Protein AF-0000000067861390 (afdb_homodimer)

pLDDT: mean 95.79, std 6.5, range [42.68, 98.94]

Secondary structure (DSSP, 8-state):
----TT-EEE-TTS-EEESB-EE-TT---HHHHHHHHHHHHHHT--EEE--GGGT-HHHHHHHHHHH---GGG-EEEEEE-GGG-SHHHHHHHHHHHHHHHT-SSEEEEEESS--STTHHHHHHHHHHHHHTTSEEEEEEES--HHHHHHHHTT-SS--SEEEEE-BTTB--HHHHHHHHHHT-EEEEESTTGGGTTTT-HHHHHHHHHHTS-HHHHHHHHHHHTT-EE----S-HHHHHHHH--SS----HHHHHHHHTT-----SS--HHHHHHH---/----TT-EEE-TTS-EEESB-EE-TT---HHHHHHHHHHHHHHT--EEE--GGGT-HHHHHHHHHHH---GGG-EEEEEE-GGG-SHHHHHHHHHHHHHHHT-SSEEEEEESS--STTHHHHHHHHHHHHHTTSEEEEEEES--HHHHHHHHTT-SS--SEEEEE-BTTB--HHHHHHHHHHT-EEEEESTTGGGTTTT-HHHHHHHHHHTS-HHHHHHHHHHHTT-EE----S-HHHHHHHH--SS----HHHHHHHHTT-----SS--HHHHHHH---

Foldseek 3Di:
DQDDQQAWDQFPVGDTHGLEAAECAQVPPLVLSLLQVLLLVVLPHAEYEEEVVSVCLLSQLVSVVPVPDDPVRHAYEYEYALVQAFQVSLLVSVVVSCVSNVHQAHAEYEHEAAAAPRRQRRLVNQVVCCVVRNYVFYAYEQDAPVSQVVCVVDPPDHHREYEYADELQAHVVVRCVVCVVVNHAAEHDPHCLVVVCQPPPLLVVVCVVFVAGSLLLSLLLQVVVRHGYHDYDSDSVVSSRNSPNSVDHDDPVSSVSSNVSHNNDHSDDRRVVCHHVSPD/DQDDQQAWDQFPVGDTHGLEAAECAQVPPLVLSLLQVLLLVVLPHAEYEEEPVSVCLLSQLVSVVPVPDDPVRHAYEYEYALVQAFQVSLLVSVVVSCVSNVHQAHAEYEHEAAAAPRRQRRLVNQVVCCVVRNYVFYAYEQDAPVSQVVCVVDPPDHHREYEYADELQAHVVVRCVVCVVVNHAAEHDPHCLVVVCQPPPLLVVVCVVFVAGSLLLSLLLQVVVRHGYHDYDSDSVVSSRNSPNSVDHDDPVSSVSSNVSHNNDHSDDRRVVCHHVSPD

Organism: Listeria monocytogenes serovar 1/2a (strain ATCC BAA-679 / EGD-e) (NCBI:txid169963)

Solvent-accessible surface area (backbone atoms only — not comparable to full-atom values): 29643 Å² total; per-residue (Å²): 132,91,65,54,84,83,40,59,43,73,35,71,86,66,51,74,39,64,38,52,32,38,28,46,77,81,45,62,50,66,70,53,34,51,54,26,51,53,44,38,48,72,75,59,50,37,24,40,39,56,28,62,80,47,70,34,44,44,62,52,17,53,44,50,75,68,66,75,63,56,77,92,63,50,41,45,34,38,26,45,42,66,92,28,55,18,38,69,42,31,51,54,46,47,52,53,50,34,60,36,34,69,43,85,55,43,44,32,44,25,41,50,52,51,36,66,93,35,44,65,42,27,49,53,34,53,49,49,39,41,74,72,57,43,22,76,38,48,29,35,15,42,64,49,68,47,52,50,43,29,45,62,66,71,50,92,68,77,52,30,32,39,40,29,79,24,19,53,38,26,61,54,61,68,58,47,53,53,29,56,75,69,47,23,46,44,28,25,39,56,46,52,49,83,58,68,56,54,75,37,63,70,41,46,52,51,9,61,74,69,76,50,50,32,63,36,52,49,56,39,51,35,50,75,67,68,28,30,41,34,60,64,59,71,44,60,71,55,47,51,47,66,65,67,46,57,87,65,79,78,48,74,69,54,49,50,55,49,56,67,50,36,42,40,54,72,93,65,82,53,46,58,36,43,21,73,56,50,78,124,131,90,62,55,85,83,39,57,43,73,35,70,87,67,51,75,40,64,37,49,31,39,29,47,77,80,44,64,51,66,69,54,36,50,54,24,50,53,45,38,47,72,75,59,51,37,25,41,38,54,28,62,79,48,69,33,44,43,62,51,18,52,44,51,74,67,66,74,63,55,77,91,64,50,42,45,35,38,26,45,42,66,92,30,54,20,38,68,41,32,52,53,47,48,52,52,50,33,60,35,34,69,44,86,55,42,44,30,44,25,41,49,53,52,35,64,94,35,44,66,42,27,50,53,33,52,48,48,40,41,75,70,56,44,24,75,37,49,28,35,16,42,63,49,68,48,53,50,45,28,44,62,67,72,52,93,68,76,53,30,34,38,39,28,78,25,18,53,36,24,60,53,61,70,60,46,52,53,29,55,74,70,46,23,45,44,29,24,39,55,45,52,49,83,58,68,55,55,75,38,64,71,40,46,52,52,10,62,73,70,74,48,48,32,64,36,50,48,56,40,51,36,50,75,66,68,29,30,40,34,60,65,60,72,46,60,69,55,46,52,48,66,67,68,44,58,88,66,79,79,48,74,68,54,50,51,55,50,57,68,51,36,43,40,54,71,93,64,83,53,47,58,37,41,21,73,55,53,76,130

Structure (mmCIF, N/CA/C/O backbone):
data_AF-0000000067861390-model_v1
#
loop_
_entity.id
_entity.type
_entity.pdbx_description
1 polymer 'Lmo2700 protein'
#
loop_
_atom_site.group_PDB
_atom_site.id
_atom_site.type_symbol
_atom_site.label_atom_id
_atom_site.label_alt_id
_atom_site.label_comp_id
_atom_site.label_asym_id
_atom_site.label_entity_id
_atom_site.label_seq_id
_atom_site.pdbx_PDB_ins_code
_atom_site.Cartn_x
_atom_site.Cartn_y
_atom_site.Cartn_z
_atom_site.occupancy
_atom_site.B_iso_or_equiv
_atom_site.auth_seq_id
_atom_site.auth_comp_id
_atom_site.auth_asym_id
_atom_site.auth_atom_id
_atom_site.pdbx_PDB_model_num
ATOM 1 N N . MET A 1 1 ? 6.468 26.549 -11.034 1 55.18 1 MET A N 1
ATOM 2 C CA . MET A 1 1 ? 5.621 27.508 -10.33 1 55.18 1 MET A CA 1
ATOM 3 C C . MET A 1 1 ? 6.354 28.108 -9.135 1 55.18 1 MET A C 1
ATOM 5 O O . MET A 1 1 ? 7.084 27.406 -8.433 1 55.18 1 MET A O 1
ATOM 9 N N . THR A 1 2 ? 6.441 29.393 -9.105 1 83.2 2 THR A N 1
ATOM 10 C CA . THR A 1 2 ? 7.096 30.088 -8.002 1 83.2 2 THR A CA 1
ATOM 11 C C . THR A 1 2 ? 6.299 29.925 -6.711 1 83.2 2 THR A C 1
ATOM 13 O O . THR A 1 2 ? 5.1 30.212 -6.675 1 83.2 2 THR A O 1
ATOM 16 N N . LEU A 1 3 ? 6.86 29.279 -5.694 1 92.56 3 LEU A N 1
ATOM 17 C CA . LEU A 1 3 ? 6.216 29.014 -4.413 1 92.56 3 LEU A CA 1
ATOM 18 C C . LEU A 1 3 ? 6.474 30.15 -3.429 1 92.56 3 LEU A C 1
ATOM 20 O O . LEU A 1 3 ? 7.524 30.794 -3.48 1 92.56 3 LEU A O 1
ATOM 24 N N . SER A 1 4 ? 5.446 30.448 -2.626 1 95.74 4 SER A N 1
ATOM 25 C CA . SER A 1 4 ? 5.552 31.432 -1.554 1 95.74 4 SER A CA 1
ATOM 26 C C . SER A 1 4 ? 5.061 30.861 -0.228 1 95.74 4 SER A C 1
ATOM 28 O O . SER A 1 4 ? 4.278 29.909 -0.208 1 95.74 4 SER A O 1
ATOM 30 N N . PHE A 1 5 ? 5.511 31.502 0.788 1 95.94 5 PHE A N 1
ATOM 31 C CA . PHE A 1 5 ? 5.177 31.032 2.127 1 95.94 5 PHE A CA 1
ATOM 32 C C . PHE A 1 5 ? 3.677 31.135 2.378 1 95.94 5 PHE A C 1
ATOM 34 O O . PHE A 1 5 ? 3.114 30.344 3.137 1 95.94 5 PHE A O 1
ATOM 41 N N . SER A 1 6 ? 2.983 32.017 1.718 1 95.04 6 SER A N 1
ATOM 42 C CA . SER A 1 6 ? 1.567 32.279 1.949 1 95.04 6 SER A CA 1
ATOM 43 C C . SER A 1 6 ? 0.691 31.456 1.011 1 95.04 6 SER A C 1
ATOM 45 O O . SER A 1 6 ? -0.536 31.56 1.047 1 95.04 6 SER A O 1
ATOM 47 N N . ASP A 1 7 ? 1.331 30.624 0.159 1 97.4 7 ASP A N 1
ATOM 48 C CA . ASP A 1 7 ? 0.556 29.8 -0.763 1 97.4 7 ASP A CA 1
ATOM 49 C C . ASP A 1 7 ? -0.353 28.834 -0.007 1 97.4 7 ASP A C 1
ATOM 51 O O . ASP A 1 7 ? -0.032 28.416 1.108 1 97.4 7 ASP A O 1
ATOM 55 N N . THR A 1 8 ? -1.474 28.52 -0.614 1 98.21 8 THR A N 1
ATOM 56 C CA . THR A 1 8 ? -2.452 27.616 -0.02 1 98.21 8 THR A CA 1
ATOM 57 C C . THR A 1 8 ? -2.828 26.507 -0.999 1 98.21 8 THR A C 1
ATOM 59 O O . THR A 1 8 ? -2.574 26.619 -2.2 1 98.21 8 THR A O 1
ATOM 62 N N . TYR A 1 9 ? -3.226 25.39 -0.476 1 98.05 9 TYR A N 1
ATOM 63 C CA . TYR A 1 9 ? -3.986 24.407 -1.24 1 98.05 9 TYR A CA 1
ATOM 64 C C . TYR A 1 9 ? -5.479 24.71 -1.185 1 98.05 9 TYR A C 1
ATOM 66 O O . TYR A 1 9 ? -6.008 25.066 -0.13 1 98.05 9 TYR A O 1
ATOM 74 N N . ARG A 1 10 ? -6.073 24.622 -2.315 1 98.04 10 ARG A N 1
ATOM 75 C CA . ARG A 1 10 ? -7.531 24.557 -2.305 1 98.04 10 ARG A CA 1
ATOM 76 C C . ARG A 1 10 ? -8.014 23.127 -2.089 1 98.04 10 ARG A C 1
ATOM 78 O O . ARG A 1 10 ? -7.863 22.276 -2.968 1 98.04 10 ARG A O 1
ATOM 85 N N . LEU A 1 11 ? -8.626 22.873 -0.974 1 98.49 11 LEU A N 1
ATOM 86 C CA . LEU A 1 11 ? -9.091 21.532 -0.639 1 98.49 11 LEU A CA 1
ATOM 87 C C . LEU A 1 11 ? -10.324 21.164 -1.458 1 98.49 11 LEU A C 1
ATOM 89 O O . LEU A 1 11 ? -10.928 22.026 -2.101 1 98.49 11 LEU A O 1
ATOM 93 N N . ASN A 1 12 ? -10.633 19.89 -1.481 1 97.76 12 ASN A N 1
ATOM 94 C CA . ASN A 1 12 ? -11.7 19.429 -2.362 1 97.76 12 ASN A CA 1
ATOM 95 C C . ASN A 1 12 ? -13.069 19.904 -1.882 1 97.76 12 ASN A C 1
ATOM 97 O O . ASN A 1 12 ? -14.058 19.797 -2.609 1 97.76 12 ASN A O 1
ATOM 101 N N . ASN A 1 13 ? -13.173 20.517 -0.7 1 97.85 13 ASN A N 1
ATOM 102 C CA . ASN A 1 13 ? -14.418 21.128 -0.249 1 97.85 13 ASN A CA 1
ATOM 103 C C . ASN A 1 13 ? -14.397 22.643 -0.429 1 97.85 13 ASN A C 1
ATOM 105 O O . ASN A 1 13 ? -15.276 23.345 0.075 1 97.85 13 ASN A O 1
ATOM 109 N N . GLY A 1 14 ? -13.238 23.144 -0.987 1 97.87 14 GLY A N 1
ATOM 110 C CA . GLY A 1 14 ? -13.186 24.543 -1.381 1 97.87 14 GLY A CA 1
ATOM 111 C C . GLY A 1 14 ? -12.431 25.413 -0.395 1 97.87 14 GLY A C 1
ATOM 112 O O . GLY A 1 14 ? -12.088 26.556 -0.704 1 97.87 14 GLY A O 1
ATOM 113 N N . ILE A 1 15 ? -12.111 24.911 0.743 1 97.49 15 ILE A N 1
ATOM 114 C CA . ILE A 1 15 ? -11.412 25.702 1.75 1 97.49 15 ILE A CA 1
ATOM 115 C C . ILE A 1 15 ? -9.928 25.786 1.402 1 97.49 15 ILE A C 1
ATOM 117 O O . ILE A 1 15 ? -9.381 24.88 0.768 1 97.49 15 ILE A O 1
ATOM 121 N N . GLU A 1 16 ? -9.313 26.864 1.808 1 98.33 16 GLU A N 1
ATOM 122 C CA . GLU A 1 16 ? -7.884 27.072 1.596 1 98.33 16 GLU A CA 1
ATOM 123 C C . GLU A 1 16 ? -7.077 26.65 2.82 1 98.33 16 GLU A C 1
ATOM 125 O O . GLU A 1 16 ? -7.4 27.037 3.946 1 98.33 16 GLU A O 1
ATOM 130 N N . MET A 1 17 ? -6.086 25.905 2.647 1 98.7 17 MET A N 1
ATOM 131 C CA . MET A 1 17 ? -5.183 25.461 3.706 1 98.7 17 MET A CA 1
ATOM 132 C C . MET A 1 17 ? -3.743 25.852 3.393 1 98.7 17 MET A C 1
ATOM 134 O O . MET A 1 17 ? -3.246 25.583 2.298 1 98.7 17 MET A O 1
ATOM 138 N N . PRO A 1 18 ? -3.066 26.509 4.337 1 98.68 18 PRO A N 1
ATOM 139 C CA . PRO A 1 18 ? -1.654 26.8 4.079 1 98.68 18 PRO A CA 1
ATOM 140 C C . PRO A 1 18 ? -0.853 25.554 3.706 1 98.68 18 PRO A C 1
ATOM 142 O O . PRO A 1 18 ? -1.089 24.476 4.258 1 98.68 18 PRO A O 1
ATOM 145 N N . ARG A 1 19 ? 0.132 25.673 2.811 1 98.34 19 ARG A N 1
ATOM 146 C CA . ARG A 1 19 ? 0.944 24.561 2.329 1 98.34 19 ARG A CA 1
ATOM 147 C C . ARG A 1 19 ? 2.007 24.175 3.351 1 98.34 19 ARG A C 1
ATOM 149 O O . ARG A 1 19 ? 2.492 23.042 3.354 1 98.34 19 ARG A O 1
ATOM 156 N N . HIS A 1 20 ? 2.373 25.188 4.089 1 98.59 20 HIS A N 1
ATOM 157 C CA . HIS A 1 20 ? 3.464 25.077 5.051 1 98.59 20 HIS A CA 1
ATOM 158 C C . HIS A 1 20 ? 2.966 25.289 6.476 1 98.59 20 HIS A C 1
ATOM 160 O O . HIS A 1 20 ? 2.584 26.402 6.846 1 98.59 20 HIS A O 1
ATOM 166 N N . GLY A 1 21 ? 2.987 24.167 7.285 1 98.66 21 GLY A N 1
ATOM 167 C CA . GLY A 1 21 ? 2.497 24.238 8.652 1 98.66 21 GLY A CA 1
ATOM 168 C C . GLY A 1 21 ? 3.575 23.975 9.687 1 98.66 21 GLY A C 1
ATOM 169 O O . GLY A 1 21 ? 4.73 23.721 9.337 1 98.66 21 GLY A O 1
ATOM 170 N N . PHE A 1 22 ? 3.157 24.149 10.927 1 98.63 22 PHE A N 1
ATOM 171 C CA . PHE A 1 22 ? 4.016 23.935 12.086 1 98.63 22 PHE A CA 1
ATOM 172 C C . PHE A 1 22 ? 3.484 22.797 12.95 1 98.63 22 PHE A C 1
ATOM 174 O O . PHE A 1 22 ? 2.383 22.889 13.497 1 98.63 22 PHE A O 1
ATOM 181 N N . GLY A 1 23 ? 4.247 21.707 13.056 1 98.2 23 GLY A N 1
ATOM 182 C CA . GLY A 1 23 ? 3.868 20.616 13.939 1 98.2 23 GLY A CA 1
ATOM 183 C C . GLY A 1 23 ? 4.284 20.842 15.38 1 98.2 23 GLY A C 1
ATOM 184 O O . GLY A 1 23 ? 5.358 21.387 15.643 1 98.2 23 GLY A O 1
ATOM 185 N N . VAL A 1 24 ? 3.467 20.287 16.308 1 97.89 24 VAL A N 1
ATOM 186 C CA . VAL A 1 24 ? 3.814 20.546 17.702 1 97.89 24 VAL A CA 1
ATOM 187 C C . VAL A 1 24 ? 4.012 19.223 18.439 1 97.89 24 VAL A C 1
ATOM 189 O O . VAL A 1 24 ? 4.029 19.189 19.672 1 97.89 24 VAL A O 1
ATOM 192 N N . TYR A 1 25 ? 4.187 18.171 17.697 1 96.54 25 TYR A N 1
ATOM 193 C CA . TYR A 1 25 ? 4.41 16.857 18.291 1 96.54 25 TYR A CA 1
ATOM 194 C C . TYR A 1 25 ? 5.596 16.885 19.247 1 96.54 25 TYR A C 1
ATOM 196 O O . TYR A 1 25 ? 6.654 17.427 18.918 1 96.54 25 TYR A O 1
ATOM 204 N N . LYS A 1 26 ? 5.434 16.443 20.469 1 93.39 26 LYS A N 1
ATOM 205 C CA . LYS A 1 26 ? 6.432 16.258 21.519 1 93.39 26 LYS A CA 1
ATOM 206 C C . LYS A 1 26 ? 6.814 17.592 22.155 1 93.39 26 LYS A C 1
ATOM 208 O O . LYS A 1 26 ? 7.8 17.674 22.89 1 93.39 26 LYS A O 1
ATOM 213 N N . LEU A 1 27 ? 6.099 18.635 21.867 1 94.35 27 LEU A N 1
ATOM 214 C CA . LEU A 1 27 ? 6.248 19.89 22.594 1 94.35 27 LEU A CA 1
ATOM 215 C C . LEU A 1 27 ? 5.329 19.927 23.81 1 94.35 27 LEU A C 1
ATOM 217 O O . LEU A 1 27 ? 4.238 20.498 23.752 1 94.35 27 LEU A O 1
ATOM 221 N N . THR A 1 28 ? 5.85 19.383 24.881 1 88.24 28 THR A N 1
ATOM 222 C CA . THR A 1 28 ? 4.974 19.22 26.036 1 88.24 28 THR A CA 1
ATOM 223 C C . THR A 1 28 ? 5.386 20.161 27.165 1 88.24 28 THR A C 1
ATOM 225 O O . THR A 1 28 ? 4.614 20.398 28.095 1 88.24 28 THR A O 1
ATOM 228 N N . ASP A 1 29 ? 6.617 20.661 27.095 1 93.43 29 ASP A N 1
ATOM 229 C CA . ASP A 1 29 ? 7.024 21.702 28.033 1 93.43 29 ASP A CA 1
ATOM 230 C C . ASP A 1 29 ? 6.384 23.042 27.678 1 93.43 29 ASP A C 1
ATOM 232 O O . ASP A 1 29 ? 6.6 23.569 26.584 1 93.43 29 ASP A O 1
ATOM 236 N N . GLU A 1 30 ? 5.649 23.56 28.59 1 94.03 30 GLU A N 1
ATOM 237 C CA . GLU A 1 30 ? 4.841 24.748 28.334 1 94.03 30 GLU A CA 1
ATOM 238 C C . GLU A 1 30 ? 5.707 25.915 27.869 1 94.03 30 GLU A C 1
ATOM 240 O O . GLU A 1 30 ? 5.377 26.589 26.891 1 94.03 30 GLU A O 1
ATOM 245 N N . ALA A 1 31 ? 6.777 26.192 28.549 1 95.11 31 ALA A N 1
ATOM 246 C CA . ALA A 1 31 ? 7.643 27.321 28.216 1 95.11 31 ALA A CA 1
ATOM 247 C C . ALA A 1 31 ? 8.286 27.133 26.845 1 95.11 31 ALA A C 1
ATOM 249 O O . ALA A 1 31 ? 8.336 28.067 26.042 1 95.11 31 ALA A O 1
ATOM 250 N N . ARG A 1 32 ? 8.755 25.937 26.592 1 95.76 32 ARG A N 1
ATOM 251 C CA . ARG A 1 32 ? 9.38 25.638 25.307 1 95.76 32 ARG A CA 1
ATOM 252 C C . ARG A 1 32 ? 8.366 25.727 24.171 1 95.76 32 ARG A C 1
ATOM 254 O O . ARG A 1 32 ? 8.676 26.243 23.095 1 95.76 32 ARG A O 1
ATOM 261 N N . MET A 1 33 ? 7.226 25.282 24.432 1 96.52 33 MET A N 1
ATOM 262 C CA . MET A 1 33 ? 6.182 25.341 23.412 1 96.52 33 MET A CA 1
ATOM 263 C C . MET A 1 33 ? 5.8 26.785 23.108 1 96.52 33 MET A C 1
ATOM 265 O O . MET A 1 33 ? 5.67 27.166 21.943 1 96.52 33 MET A O 1
ATOM 269 N N . ARG A 1 34 ? 5.631 27.563 24.157 1 96.44 34 ARG A N 1
ATOM 270 C CA . ARG A 1 34 ? 5.272 28.964 23.959 1 96.44 34 ARG A CA 1
ATOM 271 C C . ARG A 1 34 ? 6.318 29.683 23.114 1 96.44 34 ARG A C 1
ATOM 273 O O . ARG A 1 34 ? 5.977 30.393 22.166 1 96.44 34 ARG A O 1
ATOM 280 N N . THR A 1 35 ? 7.572 29.455 23.451 1 97.5 35 THR A N 1
ATOM 281 C CA . THR A 1 35 ? 8.658 30.077 22.701 1 97.5 35 THR A CA 1
ATOM 282 C C . THR A 1 35 ? 8.627 29.638 21.24 1 97.5 35 THR A C 1
ATOM 284 O O . THR A 1 35 ? 8.79 30.46 20.336 1 97.5 35 THR A O 1
ATOM 287 N N . ALA A 1 36 ? 8.427 28.377 21.041 1 98.04 36 ALA A N 1
ATOM 288 C CA . ALA A 1 36 ? 8.37 27.841 19.684 1 98.04 36 ALA A CA 1
ATOM 289 C C . ALA A 1 36 ? 7.203 28.44 18.906 1 98.04 36 ALA A C 1
ATOM 291 O O . ALA A 1 36 ? 7.361 28.849 17.753 1 98.04 36 ALA A O 1
ATOM 292 N N . LEU A 1 37 ? 6.072 28.543 19.524 1 98.28 37 LEU A N 1
ATOM 293 C CA . LEU A 1 37 ? 4.875 29.061 18.87 1 98.28 37 LEU A CA 1
ATOM 294 C C . LEU A 1 37 ? 5.026 30.546 18.558 1 98.28 37 LEU A C 1
ATOM 296 O O . LEU A 1 37 ? 4.635 31.002 17.481 1 98.28 37 LEU A O 1
ATOM 300 N N . GLU A 1 38 ? 5.559 31.296 19.485 1 98.13 38 GLU A N 1
ATOM 301 C CA . GLU A 1 38 ? 5.81 32.715 19.248 1 98.13 38 GLU A CA 1
ATOM 302 C C . GLU A 1 38 ? 6.744 32.919 18.059 1 98.13 38 GLU A C 1
ATOM 304 O O . GLU A 1 38 ? 6.491 33.768 17.202 1 98.13 38 GLU A O 1
ATOM 309 N N . THR A 1 39 ? 7.795 32.141 18.073 1 98.32 39 THR A N 1
ATOM 310 C CA . THR A 1 39 ? 8.74 32.215 16.964 1 98.32 39 THR A CA 1
ATOM 311 C C . THR A 1 39 ? 8.054 31.867 15.646 1 98.32 39 THR A C 1
ATOM 313 O O . THR A 1 39 ? 8.242 32.557 14.642 1 98.32 39 THR A O 1
ATOM 316 N N . ALA A 1 40 ? 7.27 30.824 15.626 1 98.36 40 ALA A N 1
ATOM 317 C CA . ALA A 1 40 ? 6.57 30.378 14.423 1 98.36 40 ALA A CA 1
ATOM 318 C C . ALA A 1 40 ? 5.648 31.47 13.889 1 98.36 40 ALA A C 1
ATOM 320 O O . ALA A 1 40 ? 5.67 31.782 12.696 1 98.36 40 ALA A O 1
ATOM 321 N N . VAL A 1 41 ? 4.889 32.075 14.757 1 98 41 VAL A N 1
ATOM 322 C CA . VAL A 1 41 ? 3.954 33.125 14.369 1 98 41 VAL A CA 1
ATOM 323 C C . VAL A 1 41 ? 4.723 34.328 13.827 1 98 41 VAL A C 1
ATOM 325 O O . VAL A 1 41 ? 4.325 34.927 12.825 1 98 41 VAL A O 1
ATOM 328 N N . ASP A 1 42 ? 5.796 34.603 14.479 1 97.39 42 ASP A N 1
ATOM 329 C CA . ASP A 1 42 ? 6.618 35.734 14.06 1 97.39 42 ASP A CA 1
ATOM 330 C C . ASP A 1 42 ? 7.171 35.52 12.653 1 97.39 42 ASP A C 1
ATOM 332 O O . ASP A 1 42 ? 7.267 36.466 11.868 1 97.39 42 ASP A O 1
ATOM 336 N N . VAL A 1 43 ? 7.55 34.305 12.333 1 96.96 43 VAL A N 1
ATOM 337 C CA . VAL A 1 43 ? 8.135 33.952 11.043 1 96.96 43 VAL A CA 1
ATOM 338 C C . VAL A 1 43 ? 7.057 33.981 9.962 1 96.96 43 VAL A C 1
ATOM 340 O O . VAL A 1 43 ? 7.352 34.219 8.788 1 96.96 43 VAL A O 1
ATOM 343 N N . GLY A 1 44 ? 5.795 33.661 10.398 1 97.02 44 GLY A N 1
ATOM 344 C CA . GLY A 1 44 ? 4.713 33.756 9.431 1 97.02 44 GLY A CA 1
ATOM 345 C C . GLY A 1 44 ? 3.867 32.499 9.358 1 97.02 44 GLY A C 1
ATOM 346 O O . GLY A 1 44 ? 2.899 32.44 8.596 1 97.02 44 GLY A O 1
ATOM 347 N N . TYR A 1 45 ? 4.17 31.486 10.144 1 98.19 45 TYR A N 1
ATOM 348 C CA . TYR A 1 45 ? 3.345 30.283 10.164 1 98.19 45 TYR A CA 1
ATOM 349 C C . TYR A 1 45 ? 1.906 30.615 10.539 1 98.19 45 TYR A C 1
ATOM 351 O O . TYR A 1 45 ? 1.662 31.44 11.422 1 98.19 45 TYR A O 1
ATOM 359 N N . ARG A 1 46 ? 1.022 29.938 9.845 1 98.39 46 ARG A N 1
ATOM 360 C CA . ARG A 1 46 ? -0.386 30.181 10.142 1 98.39 46 ARG A CA 1
ATOM 361 C C . ARG A 1 46 ? -1.168 28.873 10.194 1 98.39 46 ARG A C 1
ATOM 363 O O . ARG A 1 46 ? -2.388 28.879 10.375 1 98.39 46 ARG A O 1
ATOM 370 N N . LEU A 1 47 ? -0.565 27.735 9.941 1 98.78 47 LEU A N 1
ATOM 371 C CA . LEU A 1 47 ? -1.121 26.403 10.149 1 98.78 47 LEU A CA 1
ATOM 372 C C . LEU A 1 47 ? -0.416 25.692 11.299 1 98.78 47 LEU A C 1
ATOM 374 O O . LEU A 1 47 ? 0.814 25.616 11.327 1 98.78 47 LEU A O 1
ATOM 378 N N . PHE A 1 48 ? -1.186 25.23 12.248 1 98.82 48 PHE A N 1
ATOM 379 C CA . PHE A 1 48 ? -0.664 24.533 13.417 1 98.82 48 PHE A CA 1
ATOM 380 C C . PHE A 1 48 ? -1.292 23.151 13.549 1 98.82 48 PHE A C 1
ATOM 382 O O . PHE A 1 48 ? -2.517 23.015 13.531 1 98.82 48 PHE A O 1
ATOM 389 N N . ASP A 1 49 ? -0.474 22.17 13.65 1 98.83 49 ASP A N 1
ATOM 390 C CA . ASP A 1 49 ? -0.914 20.779 13.68 1 98.83 49 ASP A CA 1
ATOM 391 C C . ASP A 1 49 ? -0.68 20.159 15.056 1 98.83 49 ASP A C 1
ATOM 393 O O . ASP A 1 49 ? 0.457 20.098 15.53 1 98.83 49 ASP A O 1
ATOM 397 N N . THR A 1 50 ? -1.696 19.66 15.694 1 98.66 50 THR A N 1
ATOM 398 C CA . THR A 1 50 ? -1.646 18.967 16.977 1 98.66 50 THR A CA 1
ATOM 399 C C . THR A 1 50 ? -2.484 17.693 16.937 1 98.66 50 THR A C 1
ATOM 401 O O . THR A 1 50 ? -2.782 17.173 15.859 1 98.66 50 THR A O 1
ATOM 404 N N . ALA A 1 51 ? -2.674 17.052 18.081 1 98.55 51 ALA A N 1
ATOM 405 C CA . ALA A 1 51 ? -3.492 15.853 18.239 1 98.55 51 ALA A CA 1
ATOM 406 C C . ALA A 1 51 ? -3.836 15.612 19.706 1 98.55 51 ALA A C 1
ATOM 408 O O . ALA A 1 51 ? -3.129 16.083 20.601 1 98.55 51 ALA A O 1
ATOM 409 N N . SER A 1 52 ? -4.895 14.9 19.919 1 98.06 52 SER A N 1
ATOM 410 C CA . SER A 1 52 ? -5.249 14.529 21.285 1 98.06 52 SER A CA 1
ATOM 411 C C . SER A 1 52 ? -4.121 13.75 21.956 1 98.06 52 SER A C 1
ATOM 413 O O . SER A 1 52 ? -3.811 13.981 23.126 1 98.06 52 SER A O 1
ATOM 415 N N . PHE A 1 53 ? -3.45 12.928 21.207 1 97.04 53 PHE A N 1
ATOM 416 C CA . PHE A 1 53 ? -2.398 12.051 21.707 1 97.04 53 PHE A CA 1
ATOM 417 C C . PHE A 1 53 ? -1.168 12.856 22.109 1 97.04 53 PHE A C 1
ATOM 419 O O . PHE A 1 53 ? -0.302 12.357 22.831 1 97.04 53 PHE A O 1
ATOM 426 N N . TYR A 1 54 ? -1.057 14.068 21.514 1 96.97 54 TYR A N 1
ATOM 427 C CA . TYR A 1 54 ? 0.147 14.854 21.76 1 96.97 54 TYR A CA 1
ATOM 428 C C . TYR A 1 54 ? 0.129 15.456 23.161 1 96.97 54 TYR A C 1
ATOM 430 O O . TYR A 1 54 ? 1.163 15.901 23.665 1 96.97 54 TYR A O 1
ATOM 438 N N . HIS A 1 55 ? -1.098 15.549 23.786 1 96.25 55 HIS A N 1
ATOM 439 C CA . HIS A 1 55 ? -1.308 16.032 25.147 1 96.25 55 HIS A CA 1
ATOM 440 C C . HIS A 1 55 ? -0.879 17.488 25.287 1 96.25 55 HIS A C 1
ATOM 442 O O . HIS A 1 55 ? -0.336 17.882 26.322 1 96.25 55 HIS A O 1
ATOM 448 N N . ASN A 1 56 ? -1.032 18.286 24.179 1 97.65 56 ASN A N 1
ATOM 449 C CA . ASN A 1 56 ? -0.645 19.69 24.257 1 97.65 56 ASN A CA 1
ATOM 450 C C . ASN A 1 56 ? -1.682 20.595 23.598 1 97.65 56 ASN A C 1
ATOM 452 O O . ASN A 1 56 ? -1.381 21.736 23.243 1 97.65 56 ASN A O 1
ATOM 456 N N . GLU A 1 57 ? -2.891 20.09 23.381 1 98.35 57 GLU A N 1
ATOM 457 C CA . GLU A 1 57 ? -3.967 20.885 22.796 1 98.35 57 GLU A CA 1
ATOM 458 C C . GLU A 1 57 ? -4.305 22.087 23.673 1 98.35 57 GLU A C 1
ATOM 460 O O . GLU A 1 57 ? -4.556 23.182 23.166 1 98.35 57 GLU A O 1
ATOM 465 N N . LYS A 1 58 ? -4.314 21.871 25.015 1 97.79 58 LYS A N 1
ATOM 466 C CA . LYS A 1 58 ? -4.631 22.965 25.929 1 97.79 58 LYS A CA 1
ATOM 467 C C . LYS A 1 58 ? -3.612 24.094 25.81 1 97.79 58 LYS A C 1
ATOM 469 O O . LYS A 1 58 ? -3.982 25.269 25.761 1 97.79 58 LYS A O 1
ATOM 474 N N . GLU A 1 59 ? -2.356 23.718 25.798 1 97.44 59 GLU A N 1
ATOM 475 C CA . GLU A 1 59 ? -1.292 24.71 25.67 1 97.44 59 GLU A CA 1
ATOM 476 C C . GLU A 1 59 ? -1.414 25.484 24.361 1 97.44 59 GLU A C 1
ATOM 478 O O . GLU A 1 59 ? -1.166 26.691 24.321 1 97.44 59 GLU A O 1
ATOM 483 N N . LEU A 1 60 ? -1.773 24.84 23.301 1 98.26 60 LEU A N 1
ATOM 484 C CA . LEU A 1 60 ? -1.969 25.507 22.018 1 98.26 60 LEU A CA 1
ATOM 485 C C . LEU A 1 60 ? -3.152 26.468 22.081 1 98.26 60 LEU A C 1
ATOM 487 O O . LEU A 1 60 ? -3.06 27.603 21.607 1 98.26 60 LEU A O 1
ATOM 491 N N . GLY A 1 61 ? -4.269 25.974 22.63 1 98.16 61 GLY A N 1
ATOM 492 C CA . GLY A 1 61 ? -5.42 26.842 22.824 1 98.16 61 GLY A CA 1
ATOM 493 C C . GLY A 1 61 ? -5.102 28.08 23.642 1 98.16 61 GLY A C 1
ATOM 494 O O . GLY A 1 61 ? -5.495 29.189 23.275 1 98.16 61 GLY A O 1
ATOM 495 N N . ASP A 1 62 ? -4.399 27.854 24.749 1 97.45 62 ASP A N 1
ATOM 496 C CA . ASP A 1 62 ? -3.985 28.967 25.598 1 97.45 62 ASP A CA 1
ATOM 497 C C . ASP A 1 62 ? -3.145 29.973 24.814 1 97.45 62 ASP A C 1
ATOM 499 O O . ASP A 1 62 ? -3.292 31.184 24.992 1 97.45 62 ASP A O 1
ATOM 503 N N . PHE A 1 63 ? -2.3 29.477 24.005 1 97.58 63 PHE A N 1
ATOM 504 C CA . PHE A 1 63 ? -1.45 30.342 23.196 1 97.58 63 PHE A CA 1
ATOM 505 C C . PHE A 1 63 ? -2.291 31.221 22.277 1 97.58 63 PHE A C 1
ATOM 507 O O . PHE A 1 63 ? -2.085 32.435 22.212 1 97.58 63 PHE A O 1
ATOM 514 N N . PHE A 1 64 ? -3.244 30.663 21.568 1 96.88 64 PHE A N 1
ATOM 515 C CA . PHE A 1 64 ? -4.071 31.426 20.642 1 96.88 64 PHE A CA 1
ATOM 516 C C . PHE A 1 64 ? -4.882 32.483 21.384 1 96.88 64 PHE A C 1
ATOM 518 O O . PHE A 1 64 ? -5.055 33.599 20.891 1 96.88 64 PHE A O 1
ATOM 525 N N . ALA A 1 65 ? -5.355 32.099 22.56 1 95.88 65 ALA A N 1
ATOM 526 C CA . ALA A 1 65 ? -6.158 33.019 23.36 1 95.88 65 ALA A CA 1
ATOM 527 C C . ALA A 1 65 ? -5.337 34.232 23.79 1 95.88 65 ALA A C 1
ATOM 529 O O . ALA A 1 65 ? -5.879 35.326 23.962 1 95.88 65 ALA A O 1
ATOM 530 N N . SER A 1 66 ? -4.027 34.031 23.874 1 95.04 66 SER A N 1
ATOM 531 C CA . SER A 1 66 ? -3.195 35.098 24.422 1 95.04 66 SER A CA 1
ATOM 532 C C . SER A 1 66 ? -2.342 35.747 23.337 1 95.04 66 SER A C 1
ATOM 534 O O . SER A 1 66 ? -1.669 36.749 23.586 1 95.04 66 SER A O 1
ATOM 536 N N . SER A 1 67 ? -2.257 35.249 22.192 1 92.71 67 SER A N 1
ATOM 537 C CA . SER A 1 67 ? -1.332 35.665 21.142 1 92.71 67 SER A CA 1
ATOM 538 C C . SER A 1 67 ? -1.811 36.941 20.457 1 92.71 67 SER A C 1
ATOM 540 O O . SER A 1 67 ? -1.037 37.611 19.771 1 92.71 67 SER A O 1
ATOM 542 N N . GLY A 1 68 ? -3.143 37.295 20.559 1 91.96 68 GLY A N 1
ATOM 543 C CA . GLY A 1 68 ? -3.706 38.43 19.846 1 91.96 68 GLY A CA 1
ATOM 544 C C . GLY A 1 68 ? -4.083 38.107 18.412 1 91.96 68 GLY A C 1
ATOM 545 O O . GLY A 1 68 ? -4.654 38.945 17.711 1 91.96 68 GLY A O 1
ATOM 546 N N . LEU A 1 69 ? -3.76 36.926 17.904 1 95.1 69 LEU A N 1
ATOM 547 C CA . LEU A 1 69 ? -4.178 36.495 16.575 1 95.1 69 LEU A CA 1
ATOM 548 C C . LEU A 1 69 ? -5.698 36.408 16.485 1 95.1 69 LEU A C 1
ATOM 550 O O . LEU A 1 69 ? -6.354 35.942 17.419 1 95.1 69 LEU A O 1
ATOM 554 N N . LYS A 1 70 ? -6.193 36.919 15.36 1 96.19 70 LYS A N 1
ATOM 555 C CA . LYS A 1 70 ? -7.614 36.727 15.084 1 96.19 70 LYS A CA 1
ATOM 556 C C . LYS A 1 70 ? -7.892 35.309 14.593 1 96.19 70 LYS A C 1
ATOM 558 O O . LYS A 1 70 ? -7.02 34.67 14.001 1 96.19 70 LYS A O 1
ATOM 563 N N . ARG A 1 71 ? -9.062 34.857 14.793 1 96.57 71 ARG A N 1
ATOM 564 C CA . ARG A 1 71 ? -9.436 33.477 14.5 1 96.57 71 ARG A CA 1
ATOM 565 C C . ARG A 1 71 ? -9.229 33.155 13.024 1 96.57 71 ARG A C 1
ATOM 567 O O . ARG A 1 71 ? -8.854 32.034 12.674 1 96.57 71 ARG A O 1
ATOM 574 N N . ASP A 1 72 ? -9.449 34.117 12.143 1 96.04 72 ASP A N 1
ATOM 575 C CA . ASP A 1 72 ? -9.376 33.869 10.706 1 96.04 72 ASP A CA 1
ATOM 576 C C . ASP A 1 72 ? -7.938 33.974 10.203 1 96.04 72 ASP A C 1
ATOM 578 O O . ASP A 1 72 ? -7.68 33.81 9.009 1 96.04 72 ASP A O 1
ATOM 582 N N . GLU A 1 73 ? -6.989 34.116 11.147 1 96.92 73 GLU A N 1
ATOM 583 C CA . GLU A 1 73 ? -5.591 34.286 10.763 1 96.92 73 GLU A CA 1
ATOM 584 C C . GLU A 1 73 ? -4.809 32.986 10.932 1 96.92 73 GLU A C 1
ATOM 586 O O . GLU A 1 73 ? -3.629 32.915 10.584 1 96.92 73 GLU A O 1
ATOM 591 N N . PHE A 1 74 ? -5.424 32.009 11.474 1 97.59 74 PHE A N 1
ATOM 592 C CA . PHE A 1 74 ? -4.69 30.76 11.646 1 97.59 74 PHE A CA 1
ATOM 593 C C . PHE A 1 74 ? -5.59 29.562 11.37 1 97.59 74 PHE A C 1
ATOM 595 O O . PHE A 1 74 ? -6.816 29.691 11.347 1 97.59 74 PHE A O 1
ATOM 602 N N . PHE A 1 75 ? -4.978 28.478 10.973 1 98.69 75 PHE A N 1
ATOM 603 C CA . PHE A 1 75 ? -5.568 27.189 10.634 1 98.69 75 PHE A CA 1
ATOM 604 C C . PHE A 1 75 ? -5.108 26.111 11.608 1 98.69 75 PHE A C 1
ATOM 606 O O . PHE A 1 75 ? -3.908 25.874 11.76 1 98.69 75 PHE A O 1
ATOM 613 N N . VAL A 1 76 ? -6.022 25.426 12.302 1 98.82 76 VAL A N 1
ATOM 614 C CA . VAL A 1 76 ? -5.64 24.443 13.311 1 98.82 76 VAL A CA 1
ATOM 615 C C . VAL A 1 76 ? -6.105 23.054 12.879 1 98.82 76 VAL A C 1
ATOM 617 O O . VAL A 1 76 ? -7.26 22.872 12.488 1 98.82 76 VAL A O 1
ATOM 620 N N . THR A 1 77 ? -5.193 22.137 12.857 1 98.87 77 THR A N 1
ATOM 621 C CA . THR A 1 77 ? -5.478 20.722 12.647 1 98.87 77 THR A CA 1
ATOM 622 C C . THR A 1 77 ? -5.321 19.941 13.949 1 98.87 77 THR A C 1
ATOM 624 O O . THR A 1 77 ? -4.333 20.11 14.666 1 98.87 77 THR A O 1
ATOM 627 N N . THR A 1 78 ? -6.273 19.158 14.317 1 98.86 78 THR A N 1
ATOM 628 C CA . THR A 1 78 ? -6.116 18.175 15.384 1 98.86 78 THR A CA 1
ATOM 629 C C . THR A 1 78 ? -6.673 16.82 14.956 1 98.86 78 THR A C 1
ATOM 631 O O . THR A 1 78 ? -7.163 16.67 13.835 1 98.86 78 THR A O 1
ATOM 634 N N . LYS A 1 79 ? -6.432 15.764 15.783 1 98.42 79 LYS A N 1
ATOM 635 C CA . LYS A 1 79 ? -6.735 14.387 15.404 1 98.42 79 LYS A CA 1
ATOM 636 C C . LYS A 1 79 ? -7.225 13.582 16.604 1 98.42 79 LYS A C 1
ATOM 638 O O . LYS A 1 79 ? -6.738 13.765 17.722 1 98.42 79 LYS A O 1
ATOM 643 N N . MET A 1 80 ? -8.114 12.776 16.35 1 97.25 80 MET A N 1
ATOM 644 C CA . MET A 1 80 ? -8.484 11.83 17.399 1 97.25 80 MET A CA 1
ATOM 645 C C . MET A 1 80 ? -7.609 10.582 17.34 1 97.25 80 MET A C 1
ATOM 647 O O . MET A 1 80 ? -7.301 10.085 16.256 1 97.25 80 MET A O 1
ATOM 651 N N . TRP A 1 81 ? -7.255 10.036 18.458 1 96.53 81 TRP A N 1
ATOM 652 C CA . TRP A 1 81 ? -6.341 8.909 18.606 1 96.53 81 TRP A CA 1
ATOM 653 C C . TRP A 1 81 ? -7.087 7.584 18.496 1 96.53 81 TRP A C 1
ATOM 655 O O . TRP A 1 81 ? -8.32 7.56 18.45 1 96.53 81 TRP A O 1
ATOM 665 N N . ASN A 1 82 ? -6.397 6.504 18.427 1 94.66 82 ASN A N 1
ATOM 666 C CA . ASN A 1 82 ? -6.92 5.17 18.152 1 94.66 82 ASN A CA 1
ATOM 667 C C . ASN A 1 82 ? -7.91 4.724 19.224 1 94.66 82 ASN A C 1
ATOM 669 O O . ASN A 1 82 ? -8.899 4.054 18.922 1 94.66 82 ASN A O 1
ATOM 673 N N . THR A 1 83 ? -7.666 5.074 20.468 1 94.94 83 THR A N 1
ATOM 674 C CA . THR A 1 83 ? -8.531 4.651 21.564 1 94.94 83 THR A CA 1
ATOM 675 C C . THR A 1 83 ? -9.81 5.482 21.595 1 94.94 83 THR A C 1
ATOM 677 O O . THR A 1 83 ? -10.708 5.22 22.398 1 94.94 83 THR A O 1
ATOM 680 N N . GLU A 1 84 ? -9.883 6.463 20.755 1 97.26 84 GLU A N 1
ATOM 681 C CA . GLU A 1 84 ? -10.997 7.406 20.75 1 97.26 84 GLU A CA 1
ATOM 682 C C . GLU A 1 84 ? -11.907 7.179 19.546 1 97.26 84 GLU A C 1
ATOM 684 O O . GLU A 1 84 ? -12.759 8.015 19.239 1 97.26 84 GLU A O 1
ATOM 689 N N . GLN A 1 85 ? -11.724 6.085 18.87 1 96.93 85 GLN A N 1
ATOM 690 C CA . GLN A 1 85 ? -12.465 5.813 17.643 1 96.93 85 GLN A CA 1
ATOM 691 C C . GLN A 1 85 ? -13.759 5.059 17.937 1 96.93 85 GLN A C 1
ATOM 693 O O . GLN A 1 85 ? -13.847 4.329 18.926 1 96.93 85 GLN A O 1
ATOM 698 N N . GLY A 1 86 ? -14.616 5.09 17.049 1 97.64 86 GLY A N 1
ATOM 699 C CA . GLY A 1 86 ? -16.012 4.716 17.208 1 97.64 86 GLY A CA 1
ATOM 700 C C . GLY A 1 86 ? -16.955 5.904 17.182 1 97.64 86 GLY A C 1
ATOM 701 O O . GLY A 1 86 ? -16.533 7.043 17.393 1 97.64 86 GLY A O 1
ATOM 702 N N . TYR A 1 87 ? -18.213 5.685 16.972 1 98.26 87 TYR A N 1
ATOM 703 C CA . TYR A 1 87 ? -19.143 6.793 16.79 1 98.26 87 TYR A CA 1
ATOM 704 C C . TYR A 1 87 ? -19.193 7.674 18.032 1 98.26 87 TYR A C 1
ATOM 706 O O . TYR A 1 87 ? -18.795 8.84 17.991 1 98.26 87 TYR A O 1
ATOM 714 N N . ASP A 1 88 ? -19.562 7.135 19.181 1 98.64 88 ASP A N 1
ATOM 715 C CA . ASP A 1 88 ? -19.724 7.915 20.404 1 98.64 88 ASP A CA 1
ATOM 716 C C . ASP A 1 88 ? -18.372 8.369 20.949 1 98.64 88 ASP A C 1
ATOM 718 O O . ASP A 1 88 ? -18.238 9.496 21.432 1 98.64 88 ASP A O 1
ATOM 722 N N . GLU A 1 89 ? -17.394 7.503 20.89 1 98.52 89 GLU A N 1
ATOM 723 C CA . GLU A 1 89 ? -16.062 7.821 21.396 1 98.52 89 GLU A CA 1
ATOM 724 C C . GLU A 1 89 ? -15.446 8.991 20.634 1 98.52 89 GLU A C 1
ATOM 726 O O . GLU A 1 89 ? -14.81 9.861 21.231 1 98.52 89 GLU A O 1
ATOM 731 N N . THR A 1 90 ? -15.7 8.984 19.343 1 98.71 90 THR A N 1
ATOM 732 C CA . THR A 1 90 ? -15.174 10.063 18.513 1 98.71 90 THR A CA 1
ATOM 733 C C . THR A 1 90 ? -15.816 11.396 18.887 1 98.71 90 THR A C 1
ATOM 735 O O . THR A 1 90 ? -15.127 12.41 19.008 1 98.71 90 THR A O 1
ATOM 738 N N . LEU A 1 91 ? -17.115 11.385 19.085 1 98.8 91 LEU A N 1
ATOM 739 C CA . LEU A 1 91 ? -17.819 12.607 19.459 1 98.8 91 LEU A CA 1
ATOM 740 C C . LEU A 1 91 ? -17.321 13.132 20.801 1 98.8 91 LEU A C 1
ATOM 742 O O . LEU A 1 91 ? -17.1 14.335 20.959 1 98.8 91 LEU A O 1
ATOM 746 N N . ARG A 1 92 ? -17.099 12.239 21.723 1 98.69 92 ARG A N 1
ATOM 747 C CA . ARG A 1 92 ? -16.581 12.632 23.029 1 98.69 92 ARG A CA 1
ATOM 748 C C . ARG A 1 92 ? -15.163 13.181 22.912 1 98.69 92 ARG A C 1
ATOM 750 O O . ARG A 1 92 ? -14.819 14.171 23.563 1 98.69 92 ARG A O 1
ATOM 757 N N . ALA A 1 93 ? -14.392 12.507 22.136 1 98.76 93 ALA A N 1
ATOM 758 C CA . ALA A 1 93 ? -13.015 12.949 21.929 1 98.76 93 ALA A CA 1
ATOM 759 C C . ALA A 1 93 ? -12.973 14.348 21.323 1 98.76 93 ALA A C 1
ATOM 761 O O . ALA A 1 93 ? -12.157 15.182 21.725 1 98.76 93 ALA A O 1
ATOM 762 N N . PHE A 1 94 ? -13.842 14.59 20.374 1 98.8 94 PHE A N 1
ATOM 763 C CA . PHE A 1 94 ? -13.896 15.9 19.734 1 98.8 94 PHE A CA 1
ATOM 764 C C . PHE A 1 94 ? -14.252 16.983 20.745 1 98.8 94 PHE A C 1
ATOM 766 O O . PHE A 1 94 ? -13.645 18.056 20.753 1 98.8 94 PHE A O 1
ATOM 773 N N . GLU A 1 95 ? -15.212 16.679 21.553 1 98.64 95 GLU A N 1
ATOM 774 C CA . GLU A 1 95 ? -15.629 17.65 22.56 1 98.64 95 GLU A CA 1
ATOM 775 C C . GLU A 1 95 ? -14.465 18.039 23.467 1 98.64 95 GLU A C 1
ATOM 777 O O . GLU A 1 95 ? -14.289 19.216 23.79 1 98.64 95 GLU A O 1
ATOM 782 N N . LYS A 1 96 ? -13.7 17.094 23.844 1 98.64 96 LYS A N 1
ATOM 783 C CA . LYS A 1 96 ? -12.529 17.352 24.677 1 98.64 96 LYS A CA 1
ATOM 784 C C . LYS A 1 96 ? -11.514 18.224 23.944 1 98.64 96 LYS A C 1
ATOM 786 O O . LYS A 1 96 ? -10.987 19.183 24.512 1 98.64 96 LYS A O 1
ATOM 791 N N . SER A 1 97 ? -11.247 17.906 22.699 1 98.8 97 SER A N 1
ATOM 792 C CA . SER A 1 97 ? -10.3 18.673 21.898 1 98.8 97 SER A CA 1
ATOM 793 C C . SER A 1 97 ? -10.773 20.11 21.707 1 98.8 97 SER A C 1
ATOM 795 O O . SER A 1 97 ? -9.985 21.05 21.824 1 98.8 97 SER A O 1
ATOM 797 N N . GLN A 1 98 ? -12.016 20.212 21.385 1 98.52 98 GLN A N 1
ATOM 798 C CA . GLN A 1 98 ? -12.609 21.53 21.181 1 98.52 98 GLN A CA 1
ATOM 799 C C . GLN A 1 98 ? -12.464 22.397 22.428 1 98.52 98 GLN A C 1
ATOM 801 O O . GLN A 1 98 ? -12.095 23.57 22.335 1 98.52 98 GLN A O 1
ATOM 806 N N . LYS A 1 99 ? -12.773 21.813 23.575 1 98.39 99 LYS A N 1
ATOM 807 C CA . LYS A 1 99 ? -12.658 22.526 24.844 1 98.39 99 LYS A CA 1
ATOM 808 C C . LYS A 1 99 ? -11.209 22.912 25.128 1 98.39 99 LYS A C 1
ATOM 810 O O . LYS A 1 99 ? -10.926 24.051 25.503 1 98.39 99 LYS A O 1
ATOM 815 N N . LYS A 1 100 ? -10.32 22.076 24.972 1 98.54 100 LYS A N 1
ATOM 816 C CA . LYS A 1 100 ? -8.903 22.315 25.231 1 98.54 100 LYS A CA 1
ATOM 817 C C . LYS A 1 100 ? -8.348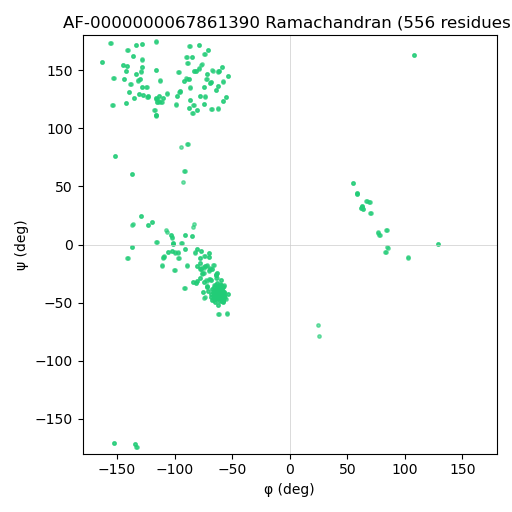 23.389 24.3 1 98.54 100 LYS A C 1
ATOM 819 O O . LYS A 1 100 ? -7.6 24.268 24.734 1 98.54 100 LYS A O 1
ATOM 824 N N . LEU A 1 101 ? -8.723 23.348 23.051 1 98.67 101 LEU A N 1
ATOM 825 C CA . LEU A 1 101 ? -8.219 24.282 22.05 1 98.67 101 LEU A CA 1
ATOM 826 C C . LEU A 1 101 ? -8.911 25.635 22.171 1 98.67 101 LEU A C 1
ATOM 828 O O . LEU A 1 101 ? -8.447 26.627 21.605 1 98.67 101 LEU A O 1
ATOM 832 N N . GLN A 1 102 ? -10.064 25.639 22.911 1 98.07 102 GLN A N 1
ATOM 833 C CA . GLN A 1 102 ? -10.846 26.854 23.111 1 98.07 102 GLN A CA 1
ATOM 834 C C . GLN A 1 102 ? -11.299 27.442 21.778 1 98.07 102 GLN A C 1
ATOM 836 O O . GLN A 1 102 ? -11.151 28.643 21.54 1 98.07 102 GLN A O 1
ATOM 841 N N . LEU A 1 103 ? -11.778 26.586 20.89 1 97.58 103 LEU A N 1
ATOM 842 C CA . LEU A 1 103 ? -12.259 26.987 19.572 1 97.58 103 LEU A CA 1
ATOM 843 C C . LEU A 1 103 ? -13.693 26.518 19.351 1 97.58 103 LEU A C 1
ATOM 845 O O . LEU A 1 103 ? -14.029 25.37 19.652 1 97.58 103 LEU A O 1
ATOM 849 N N . ASP A 1 104 ? -14.493 27.379 18.826 1 95.92 104 ASP A N 1
ATOM 850 C CA . ASP A 1 104 ? -15.864 27.001 18.5 1 95.92 104 ASP A CA 1
ATOM 851 C C . ASP A 1 104 ? -15.909 26.116 17.256 1 95.92 104 ASP A C 1
ATOM 853 O O . ASP A 1 104 ? -16.806 25.282 17.113 1 95.92 104 ASP A O 1
ATOM 857 N N . GLN A 1 105 ? -14.967 26.361 16.346 1 98.11 105 GLN A N 1
ATOM 858 C CA . GLN A 1 105 ? -14.843 25.599 15.108 1 98.11 105 GLN A CA 1
ATOM 859 C C . GLN A 1 105 ? -13.388 25.229 14.834 1 98.11 105 GLN A C 1
ATOM 861 O O . GLN A 1 105 ? -12.504 26.087 14.879 1 98.11 105 GLN A O 1
ATOM 866 N N . ILE A 1 106 ? -13.192 23.985 14.639 1 98.56 106 ILE A N 1
ATOM 867 C CA . ILE A 1 106 ? -11.862 23.498 14.287 1 98.56 106 ILE A CA 1
ATOM 868 C C . ILE A 1 106 ? -11.716 23.45 12.768 1 98.56 106 ILE A C 1
ATOM 870 O O . ILE A 1 106 ? -12.657 23.085 12.059 1 98.56 106 ILE A O 1
ATOM 874 N N . ASP A 1 107 ? -10.565 23.807 12.242 1 98.83 107 ASP A N 1
ATOM 875 C CA . ASP A 1 107 ? -10.392 23.924 10.797 1 98.83 107 ASP A CA 1
ATOM 876 C C . ASP A 1 107 ? -10.318 22.548 10.139 1 98.83 107 ASP A C 1
ATOM 878 O O . ASP A 1 107 ? -10.936 22.319 9.097 1 98.83 107 ASP A O 1
ATOM 882 N N . LEU A 1 108 ? -9.56 21.639 10.684 1 98.91 108 LEU A N 1
ATOM 883 C CA . LEU A 1 108 ? -9.364 20.309 10.116 1 98.91 108 LEU A CA 1
ATOM 884 C C . LEU A 1 108 ? -9.296 19.254 11.215 1 98.91 108 LEU A C 1
ATOM 886 O O . LEU A 1 108 ? -8.482 19.36 12.135 1 98.91 108 LEU A O 1
ATOM 890 N N . TYR A 1 109 ? -10.159 18.296 11.171 1 98.94 109 TYR A N 1
ATOM 891 C CA . TYR A 1 109 ? -10.208 17.192 12.123 1 98.94 109 TYR A CA 1
ATOM 892 C C . TYR A 1 109 ? -9.915 15.864 11.434 1 98.94 109 TYR A C 1
ATOM 894 O O . TYR A 1 109 ? -10.567 15.512 10.448 1 98.94 109 TYR A O 1
ATOM 902 N N . LEU A 1 110 ? -8.929 15.147 11.947 1 98.89 110 LEU A N 1
ATOM 903 C CA . LEU A 1 110 ? -8.462 13.947 11.262 1 98.89 110 LEU A CA 1
ATOM 904 C C . LEU A 1 110 ? -8.706 12.706 12.113 1 98.89 110 LEU A C 1
ATOM 906 O O . LEU A 1 110 ? -8.63 12.766 13.343 1 98.89 110 LEU A O 1
ATOM 910 N N . VAL A 1 111 ? -8.912 11.581 11.423 1 98.55 111 VAL A N 1
ATOM 911 C CA . VAL A 1 111 ? -8.679 10.263 12.006 1 98.55 111 VAL A CA 1
ATOM 912 C C . VAL A 1 111 ? -7.183 9.958 12.011 1 98.55 111 VAL A C 1
ATOM 914 O O . VAL A 1 111 ? -6.538 9.968 10.96 1 98.55 111 VAL A O 1
ATOM 917 N N . HIS A 1 112 ? -6.647 9.596 13.122 1 97.79 112 HIS A N 1
ATOM 918 C CA . HIS A 1 112 ? -5.197 9.517 13.25 1 97.79 112 HIS A CA 1
ATOM 919 C C . HIS A 1 112 ? -4.649 8.279 12.549 1 97.79 112 HIS A C 1
ATOM 921 O O . HIS A 1 112 ? -3.559 8.317 11.974 1 97.79 112 HIS A O 1
ATOM 927 N N . TRP A 1 113 ? -5.301 7.19 12.664 1 96.85 113 TRP A N 1
ATOM 928 C CA . TRP A 1 113 ? -4.974 5.925 12.015 1 96.85 113 TRP A CA 1
ATOM 929 C C . TRP A 1 113 ? -6.239 5.199 11.568 1 96.85 113 TRP A C 1
ATOM 931 O O . TRP A 1 113 ? -7.292 5.329 12.197 1 96.85 113 TRP A O 1
ATOM 941 N N . PRO A 1 114 ? -6.117 4.448 10.491 1 94.98 114 PRO A N 1
ATOM 942 C CA . PRO A 1 114 ? -7.254 3.567 10.218 1 94.98 114 PRO A CA 1
ATOM 943 C C . PRO A 1 114 ? -7.389 2.443 11.243 1 94.98 114 PRO A C 1
ATOM 945 O O . PRO A 1 114 ? -6.382 1.91 11.716 1 94.98 114 PRO A O 1
ATOM 948 N N . LYS A 1 115 ? -8.548 2.184 11.611 1 94 115 LYS A N 1
ATOM 949 C CA . LYS A 1 115 ? -8.839 1.098 12.543 1 94 115 LYS A CA 1
ATOM 950 C C . LYS A 1 115 ? -9.962 0.209 12.018 1 94 115 LYS A C 1
ATOM 952 O O . LYS A 1 115 ? -11.05 0.696 11.704 1 94 115 LYS A O 1
ATOM 957 N N . GLN A 1 116 ? -9.726 -1.067 12.01 1 88.93 116 GLN A N 1
ATOM 958 C CA . GLN A 1 116 ? -10.586 -2.012 11.306 1 88.93 116 GLN A CA 1
ATOM 959 C C . GLN A 1 116 ? -11.958 -2.105 11.969 1 88.93 116 GLN A C 1
ATOM 961 O O . GLN A 1 116 ? -12.986 -1.967 11.302 1 88.93 116 GLN A O 1
ATOM 966 N N . ASP A 1 117 ? -12.078 -2.252 13.27 1 90.77 117 ASP A N 1
ATOM 967 C CA . ASP A 1 117 ? -13.303 -2.635 13.966 1 90.77 117 ASP A CA 1
ATOM 968 C C . ASP A 1 117 ? -14.272 -1.459 14.058 1 90.77 117 ASP A C 1
ATOM 970 O O . ASP A 1 117 ? -15.483 -1.654 14.186 1 90.77 117 ASP A O 1
ATOM 974 N N . THR A 1 118 ? -13.782 -0.197 13.999 1 95.04 118 THR A N 1
ATOM 975 C CA . THR A 1 118 ? -14.626 0.981 14.161 1 95.04 118 THR A CA 1
ATOM 976 C C . THR A 1 118 ? -14.575 1.858 12.913 1 95.04 118 THR A C 1
ATOM 978 O O . THR A 1 118 ? -14.984 3.021 12.948 1 95.04 118 THR A O 1
ATOM 981 N N . PHE A 1 119 ? -14.195 1.37 11.864 1 94.4 119 PHE A N 1
ATOM 982 C CA . PHE A 1 119 ? -13.798 2.089 10.658 1 94.4 119 PHE A CA 1
ATOM 983 C C . PHE A 1 119 ? -14.901 3.039 10.207 1 94.4 119 PHE A C 1
ATOM 985 O O . PHE A 1 119 ? -14.711 4.257 10.193 1 94.4 119 PHE A O 1
ATOM 992 N N . PHE A 1 120 ? -16.087 2.548 9.915 1 95.92 120 PHE A N 1
ATOM 993 C CA . PHE A 1 120 ? -17.16 3.36 9.355 1 95.92 120 PHE A CA 1
ATOM 994 C C . PHE A 1 120 ? -17.865 4.155 10.447 1 95.92 120 PHE A C 1
ATOM 996 O O . PHE A 1 120 ? -18.319 5.276 10.211 1 95.92 120 PHE A O 1
ATOM 1003 N N . ASP A 1 121 ? -17.903 3.584 11.655 1 97.94 121 ASP A N 1
ATOM 1004 C CA . ASP A 1 121 ? -18.51 4.312 12.765 1 97.94 121 ASP A CA 1
ATOM 1005 C C . ASP A 1 121 ? -17.735 5.591 13.073 1 97.94 121 ASP A C 1
ATOM 1007 O O . ASP A 1 121 ? -18.332 6.638 13.33 1 97.94 121 ASP A O 1
ATOM 1011 N N . THR A 1 122 ? -16.465 5.462 13.03 1 98.25 122 THR A N 1
ATOM 1012 C CA . THR A 1 122 ? -15.611 6.62 13.269 1 98.25 122 THR A CA 1
ATOM 1013 C C . THR A 1 122 ? -15.841 7.691 12.207 1 98.25 122 THR A C 1
ATOM 1015 O O . THR A 1 122 ? -16.034 8.865 12.533 1 98.25 122 THR A O 1
ATOM 1018 N N . TRP A 1 123 ? -15.873 7.287 10.946 1 98.6 123 TRP A N 1
ATOM 1019 C CA . TRP A 1 123 ? -16.011 8.264 9.871 1 98.6 123 TRP A CA 1
ATOM 1020 C C . TRP A 1 123 ? -17.389 8.916 9.901 1 98.6 123 TRP A C 1
ATOM 1022 O O . TRP A 1 123 ? -17.52 10.118 9.661 1 98.6 123 TRP A O 1
ATOM 1032 N N . ARG A 1 124 ? -18.387 8.146 10.198 1 98.59 124 ARG A N 1
ATOM 1033 C CA . ARG A 1 124 ? -19.731 8.703 10.311 1 98.59 124 ARG A CA 1
ATOM 1034 C C . ARG A 1 124 ? -19.785 9.791 11.378 1 98.59 124 ARG A C 1
ATOM 1036 O O . ARG A 1 124 ? -20.464 10.805 11.204 1 98.59 124 ARG A O 1
ATOM 1043 N N . ALA A 1 125 ? -19.107 9.551 12.49 1 98.83 125 ALA A N 1
ATOM 1044 C CA . ALA A 1 125 ? -19.032 10.566 13.537 1 98.83 125 ALA A CA 1
ATOM 1045 C C . ALA A 1 125 ? -18.318 11.818 13.037 1 98.83 125 ALA A C 1
ATOM 1047 O O . ALA A 1 125 ? -18.746 12.94 13.32 1 98.83 125 ALA A O 1
ATOM 1048 N N . VAL A 1 126 ? -17.291 11.662 12.308 1 98.86 126 VAL A N 1
ATOM 1049 C CA . VAL A 1 126 ? -16.53 12.775 11.75 1 98.86 126 VAL A CA 1
ATOM 1050 C C . VAL A 1 126 ? -17.403 13.564 10.778 1 98.86 126 VAL A C 1
ATOM 1052 O O . VAL A 1 126 ? -17.41 14.797 10.799 1 98.86 126 VAL A O 1
ATOM 1055 N N . GLU A 1 127 ? -18.131 12.859 9.967 1 98.8 127 GLU A N 1
ATOM 1056 C CA . GLU A 1 127 ? -19.049 13.504 9.032 1 98.8 127 GLU A CA 1
ATOM 1057 C C . GLU A 1 127 ? -20.119 14.302 9.772 1 98.8 127 GLU A C 1
ATOM 1059 O O . GLU A 1 127 ? -20.507 15.386 9.332 1 98.8 127 GLU A O 1
ATOM 1064 N N . LYS A 1 128 ? -20.61 13.724 10.868 1 98.72 128 LYS A N 1
ATOM 1065 C CA . LYS A 1 128 ? -21.597 14.442 11.668 1 98.72 128 LYS A CA 1
ATOM 1066 C C . LYS A 1 128 ? -21.045 15.781 12.151 1 98.72 128 LYS A C 1
ATOM 1068 O O . LYS A 1 128 ? -21.727 16.805 12.07 1 98.72 128 LYS A O 1
ATOM 1073 N N . LEU A 1 129 ? -19.869 15.745 12.676 1 98.84 129 LEU A N 1
ATOM 1074 C CA . LEU A 1 129 ? -19.224 16.963 13.153 1 98.84 129 LEU A CA 1
ATOM 1075 C C . LEU A 1 129 ? -19.106 17.99 12.032 1 98.84 129 LEU A C 1
ATOM 1077 O O . LEU A 1 129 ? -19.297 19.187 12.258 1 98.84 129 LEU A O 1
ATOM 1081 N N . TYR A 1 130 ? -18.764 17.542 10.83 1 98.79 130 TYR A N 1
ATOM 1082 C CA . TYR A 1 130 ? -18.671 18.386 9.644 1 98.79 130 TYR A CA 1
ATOM 1083 C C . TYR A 1 130 ? -20.031 18.973 9.285 1 98.79 130 TYR A C 1
ATOM 1085 O O . TYR A 1 130 ? -20.151 20.178 9.05 1 98.79 130 TYR A O 1
ATOM 1093 N N . ASP A 1 131 ? -21.043 18.174 9.292 1 98.38 131 ASP A N 1
ATOM 1094 C CA . ASP A 1 131 ? -22.398 18.582 8.933 1 98.38 131 ASP A CA 1
ATOM 1095 C C . ASP A 1 131 ? -22.938 19.617 9.916 1 98.38 131 ASP A C 1
ATOM 1097 O O . ASP A 1 131 ? -23.695 20.511 9.531 1 98.38 131 ASP A O 1
ATOM 1101 N N . GLU A 1 132 ? -22.528 19.428 11.123 1 98.37 132 GLU A N 1
ATOM 1102 C CA . GLU A 1 132 ? -23.012 20.327 12.167 1 98.37 132 GLU A CA 1
ATOM 1103 C C . GLU A 1 132 ? -22.204 21.621 12.198 1 98.37 132 GLU A C 1
ATOM 1105 O O . GLU A 1 132 ? -22.477 22.51 13.008 1 98.37 132 GLU A O 1
ATOM 1110 N N . GLY A 1 133 ? -21.135 21.697 11.411 1 98.25 133 GLY A N 1
ATOM 1111 C CA . GLY A 1 133 ? -20.366 22.925 11.289 1 98.25 133 GLY A CA 1
ATOM 1112 C C . GLY A 1 133 ? -19.335 23.095 12.388 1 98.25 133 GLY A C 1
ATOM 1113 O O . GLY A 1 133 ? -18.773 24.179 12.557 1 98.25 133 GLY A O 1
ATOM 1114 N N . LEU A 1 134 ? -19.072 22.058 13.155 1 98.64 134 LEU A N 1
ATOM 1115 C CA . LEU A 1 134 ? -18.118 22.114 14.257 1 98.64 134 LEU A CA 1
ATOM 1116 C C . LEU A 1 134 ? -16.687 21.985 13.745 1 98.64 134 LEU A C 1
ATOM 1118 O O . LEU A 1 134 ? -15.738 22.343 14.446 1 98.64 134 LEU A O 1
ATOM 1122 N N . VAL A 1 135 ? -16.551 21.471 12.529 1 98.68 135 VAL A N 1
ATOM 1123 C CA . VAL A 1 135 ? -15.277 21.389 11.822 1 98.68 135 VAL A CA 1
ATOM 1124 C C . VAL A 1 135 ? -15.439 21.922 10.4 1 98.68 135 VAL A C 1
ATOM 1126 O O . VAL A 1 135 ? -16.462 21.683 9.754 1 98.68 135 VAL A O 1
ATOM 1129 N N . ARG A 1 136 ? -14.453 22.63 9.933 1 98.59 136 ARG A N 1
ATOM 1130 C CA . ARG A 1 136 ? -14.538 23.203 8.593 1 98.59 136 ARG A CA 1
ATOM 1131 C C . ARG A 1 136 ? -14.186 22.167 7.531 1 98.59 136 ARG A C 1
ATOM 1133 O O . ARG A 1 136 ? -14.669 22.241 6.399 1 98.59 136 ARG A O 1
ATOM 1140 N N . ALA A 1 137 ? -13.293 21.267 7.841 1 98.76 137 ALA A N 1
ATOM 1141 C CA . ALA A 1 137 ? -12.847 20.204 6.944 1 98.76 137 ALA A CA 1
ATOM 1142 C C . ALA A 1 137 ? -12.54 18.926 7.719 1 98.76 137 ALA A C 1
ATOM 1144 O O . ALA A 1 137 ? -12.245 18.973 8.916 1 98.76 137 ALA A O 1
ATOM 1145 N N . ILE A 1 138 ? -12.636 17.788 7.064 1 98.91 138 ILE A N 1
ATOM 1146 C CA . ILE A 1 138 ? -12.393 16.496 7.695 1 98.91 138 ILE A CA 1
ATOM 1147 C C . ILE A 1 138 ? -11.42 15.681 6.845 1 98.91 138 ILE A C 1
ATOM 1149 O O . ILE A 1 138 ? -11.424 15.784 5.616 1 98.91 138 ILE A O 1
ATOM 1153 N N . GLY A 1 139 ? -10.539 14.953 7.438 1 98.87 139 GLY A N 1
ATOM 1154 C CA . GLY A 1 139 ? -9.512 14.19 6.747 1 98.87 139 GLY A CA 1
ATOM 1155 C C . GLY A 1 139 ? -9.053 12.969 7.522 1 98.87 139 GLY A C 1
ATOM 1156 O O . GLY A 1 139 ? -9.737 12.519 8.443 1 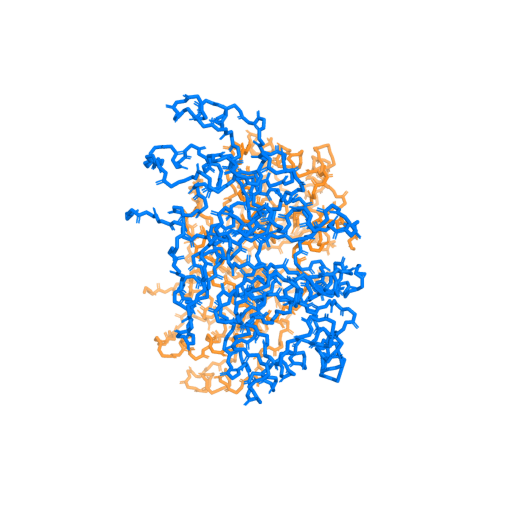98.87 139 GLY A O 1
ATOM 1157 N N . VAL A 1 140 ? -7.987 12.353 7.021 1 98.84 140 VAL A N 1
ATOM 1158 C CA . VAL A 1 140 ? -7.453 11.13 7.612 1 98.84 140 VAL A CA 1
ATOM 1159 C C . VAL A 1 140 ? -5.931 11.218 7.696 1 98.84 140 VAL A C 1
ATOM 1161 O O . VAL A 1 140 ? -5.32 12.103 7.092 1 98.84 140 VAL A O 1
ATOM 1164 N N . SER A 1 141 ? -5.356 10.402 8.485 1 98.41 141 SER A N 1
ATOM 1165 C CA . SER A 1 141 ? -3.914 10.194 8.562 1 98.41 141 SER A CA 1
ATOM 1166 C C . SER A 1 141 ? -3.562 8.715 8.448 1 98.41 141 SER A C 1
ATOM 1168 O O . SER A 1 141 ? -4.272 7.859 8.98 1 98.41 141 SER A O 1
ATOM 1170 N N . ASN A 1 142 ? -2.562 8.428 7.668 1 97.23 142 ASN A N 1
ATOM 1171 C CA . ASN A 1 142 ? -1.97 7.101 7.535 1 97.23 142 ASN A CA 1
ATOM 1172 C C . ASN A 1 142 ? -2.912 6.136 6.821 1 97.23 142 ASN A C 1
ATOM 1174 O O . ASN A 1 142 ? -2.912 4.937 7.105 1 97.23 142 ASN A O 1
ATOM 1178 N N . PHE A 1 143 ? -3.777 6.647 5.992 1 96.96 143 PHE A N 1
ATOM 1179 C CA . PHE A 1 143 ? -4.629 5.778 5.189 1 96.96 143 PHE A CA 1
ATOM 1180 C C . PHE A 1 143 ? -3.929 5.378 3.896 1 96.96 143 PHE A C 1
ATOM 1182 O O . PHE A 1 143 ? -3.493 6.238 3.128 1 96.96 143 PHE A O 1
ATOM 1189 N N . GLU A 1 144 ? -3.853 4.148 3.753 1 94.7 144 GLU A N 1
ATOM 1190 C CA . GLU A 1 144 ? -3.366 3.599 2.491 1 94.7 144 GLU A CA 1
ATOM 1191 C C . GLU A 1 144 ? -4.457 3.614 1.424 1 94.7 144 GLU A C 1
ATOM 1193 O O . GLU A 1 144 ? -5.617 3.907 1.72 1 94.7 144 GLU A O 1
ATOM 1198 N N . ALA A 1 145 ? -4.057 3.291 0.224 1 93.53 145 ALA A N 1
ATOM 1199 C CA . ALA A 1 145 ? -4.992 3.326 -0.897 1 93.53 145 ALA A CA 1
ATOM 1200 C C . ALA A 1 145 ? -6.204 2.438 -0.629 1 93.53 145 ALA A C 1
ATOM 1202 O O . ALA A 1 145 ? -7.342 2.837 -0.883 1 93.53 145 ALA A O 1
ATOM 1203 N N . HIS A 1 146 ? -5.973 1.257 -0.12 1 90.79 146 HIS A N 1
ATOM 1204 C CA . HIS A 1 146 ? -7.077 0.328 0.091 1 90.79 146 HIS A CA 1
ATOM 1205 C C . HIS A 1 146 ? -7.987 0.799 1.22 1 90.79 146 HIS A C 1
ATOM 1207 O O . HIS A 1 146 ? -9.185 0.507 1.222 1 90.79 146 HIS A O 1
ATOM 1213 N N . HIS A 1 147 ? -7.467 1.495 2.184 1 93.87 147 HIS A N 1
ATOM 1214 C CA . HIS A 1 147 ? -8.306 2.107 3.207 1 93.87 147 HIS A CA 1
ATOM 1215 C C . HIS A 1 147 ? -9.222 3.169 2.606 1 93.87 147 HIS A C 1
ATOM 1217 O O . HIS A 1 147 ? -10.403 3.244 2.953 1 93.87 147 HIS A O 1
ATOM 1223 N N . LEU A 1 148 ? -8.692 3.961 1.739 1 96.22 148 LEU A N 1
ATOM 1224 C CA . LEU A 1 148 ? -9.473 5.003 1.082 1 96.22 148 LEU A CA 1
ATOM 1225 C C . LEU A 1 148 ? -10.537 4.394 0.175 1 96.22 148 LEU A C 1
ATOM 1227 O O . LEU A 1 148 ? -11.669 4.881 0.125 1 96.22 148 LEU A O 1
ATOM 1231 N N . ASP A 1 149 ? -10.146 3.368 -0.495 1 91.65 149 ASP A N 1
ATOM 1232 C CA . ASP A 1 149 ? -11.122 2.656 -1.314 1 91.65 149 ASP A CA 1
ATOM 1233 C C . ASP A 1 149 ? -12.292 2.16 -0.467 1 91.65 149 ASP A C 1
ATOM 1235 O O . ASP A 1 149 ? -13.453 2.3 -0.86 1 91.65 149 ASP A O 1
ATOM 1239 N N . ARG A 1 150 ? -11.936 1.538 0.574 1 90.78 150 ARG A N 1
ATOM 1240 C CA . ARG A 1 150 ? -12.968 1.065 1.491 1 90.78 150 ARG A CA 1
ATOM 1241 C C . ARG A 1 150 ? -13.846 2.217 1.967 1 90.78 150 ARG A C 1
ATOM 1243 O O . ARG A 1 150 ? -15.074 2.109 1.968 1 90.78 150 ARG A O 1
ATOM 1250 N N . LEU A 1 151 ? -13.244 3.296 2.338 1 95.18 151 LEU A N 1
ATOM 1251 C CA . LEU A 1 151 ? -13.972 4.463 2.823 1 95.18 151 LEU A CA 1
ATOM 1252 C C . LEU A 1 151 ? -14.945 4.975 1.766 1 95.18 151 LEU A C 1
ATOM 1254 O O . LEU A 1 151 ? -16.084 5.325 2.082 1 95.18 151 LEU A O 1
ATOM 1258 N N . ARG A 1 152 ? -14.599 4.969 0.553 1 93.16 152 ARG A N 1
ATOM 1259 C CA . ARG A 1 152 ? -15.377 5.5 -0.562 1 93.16 152 ARG A CA 1
ATOM 1260 C C . ARG A 1 152 ? -16.641 4.678 -0.787 1 93.16 152 ARG A C 1
ATOM 1262 O O . ARG A 1 152 ? -17.586 5.146 -1.426 1 93.16 152 ARG A O 1
ATOM 1269 N N . THR A 1 153 ? -16.628 3.475 -0.307 1 87.46 153 THR A N 1
ATOM 1270 C CA . THR A 1 153 ? -17.778 2.611 -0.549 1 87.46 153 THR A CA 1
ATOM 1271 C C . THR A 1 153 ? -18.997 3.103 0.226 1 87.46 153 THR A C 1
ATOM 1273 O O . THR A 1 153 ? -20.134 2.781 -0.125 1 87.46 153 THR A O 1
ATOM 1276 N N . SER A 1 154 ? -18.751 3.906 1.269 1 91.51 154 SER A N 1
ATOM 1277 C CA . SER A 1 154 ? -19.896 4.245 2.108 1 91.51 154 SER A CA 1
ATOM 1278 C C . SER A 1 154 ? -19.834 5.699 2.564 1 91.51 154 SER A C 1
ATOM 1280 O O . SER A 1 154 ? -20.821 6.239 3.071 1 91.51 154 SER A O 1
ATOM 1282 N N . ALA A 1 155 ? -18.748 6.338 2.372 1 94.44 155 ALA A N 1
ATOM 1283 C CA . ALA A 1 155 ? -18.574 7.71 2.844 1 94.44 155 ALA A CA 1
ATOM 1284 C C . ALA A 1 155 ? -19.462 8.675 2.064 1 94.44 155 ALA A C 1
ATOM 1286 O O . ALA A 1 155 ? -19.612 8.545 0.847 1 94.44 155 ALA A O 1
ATOM 1287 N N . ASN A 1 156 ? -20.053 9.636 2.746 1 95.89 156 ASN A N 1
ATOM 1288 C CA . ASN A 1 156 ? -20.779 10.723 2.097 1 95.89 156 ASN A CA 1
ATOM 1289 C C . ASN A 1 156 ? -19.841 11.847 1.667 1 95.89 156 ASN A C 1
ATOM 1291 O O . ASN A 1 156 ? -20.117 12.555 0.698 1 95.89 156 ASN A O 1
ATOM 1295 N N . VAL A 1 157 ? -18.817 12.018 2.446 1 96.86 157 VAL A N 1
ATOM 1296 C CA . VAL A 1 157 ? -17.81 13.051 2.23 1 96.86 157 VAL A CA 1
ATOM 1297 C C . VAL A 1 157 ? -16.418 12.422 2.219 1 96.86 157 VAL A C 1
ATOM 1299 O O . VAL A 1 157 ? -16.076 11.643 3.112 1 96.86 157 VAL A O 1
ATOM 1302 N N . LEU A 1 158 ? -15.667 12.717 1.205 1 97.01 158 LEU A N 1
ATOM 1303 C CA . LEU A 1 158 ? -14.299 12.213 1.142 1 97.01 158 LEU A CA 1
ATOM 1304 C C . LEU A 1 158 ? -13.362 13.077 1.98 1 97.01 158 LEU A C 1
ATOM 1306 O O . LEU A 1 158 ? -13.591 14.279 2.133 1 97.01 158 LEU A O 1
ATOM 1310 N N . PRO A 1 159 ? -12.333 12.477 2.513 1 98.69 159 PRO A N 1
ATOM 1311 C CA . PRO A 1 159 ? -11.333 13.305 3.19 1 98.69 159 PRO A CA 1
ATOM 1312 C C . PRO A 1 159 ? -10.711 14.351 2.267 1 98.69 159 PRO A C 1
ATOM 1314 O O . PRO A 1 159 ? -10.562 14.11 1.066 1 98.69 159 PRO A O 1
ATOM 1317 N N . VAL A 1 160 ? -10.274 15.432 2.865 1 98.83 160 VAL A N 1
ATOM 1318 C CA . VAL A 1 160 ? -9.684 16.497 2.06 1 98.83 160 VAL A CA 1
ATOM 1319 C C . VAL A 1 160 ? -8.161 16.417 2.132 1 98.83 160 VAL A C 1
ATOM 1321 O O . VAL A 1 160 ? -7.463 16.983 1.288 1 98.83 160 VAL A O 1
ATOM 1324 N N . VAL A 1 161 ? -7.659 15.772 3.19 1 98.89 161 VAL A N 1
ATOM 1325 C CA . VAL A 1 161 ? -6.233 15.607 3.454 1 98.89 161 VAL A CA 1
ATOM 1326 C C . VAL A 1 161 ? -5.96 14.187 3.946 1 98.89 161 VAL A C 1
ATOM 1328 O O . VAL A 1 161 ? -6.772 13.608 4.672 1 98.89 161 VAL A O 1
ATOM 1331 N N . ASP A 1 162 ? -4.934 13.6 3.483 1 98.87 162 ASP A N 1
ATOM 1332 C CA . ASP A 1 162 ? -4.322 12.439 4.121 1 98.87 162 ASP A CA 1
ATOM 1333 C C . ASP A 1 162 ? -2.904 12.755 4.593 1 98.87 162 ASP A C 1
ATOM 1335 O O . ASP A 1 162 ? -2.02 13.03 3.779 1 98.87 162 ASP A O 1
ATOM 1339 N N . GLN A 1 163 ? -2.739 12.798 5.931 1 98.82 163 GLN A N 1
ATOM 1340 C CA . GLN A 1 163 ? -1.426 13.023 6.524 1 98.82 163 GLN A CA 1
ATOM 1341 C C . GLN A 1 163 ? -0.634 11.722 6.62 1 98.82 163 GLN A C 1
ATOM 1343 O O . GLN A 1 163 ? -1.042 10.792 7.318 1 98.82 163 GLN A O 1
ATOM 1348 N N . LEU A 1 164 ? 0.532 11.685 5.959 1 98.32 164 LEU A N 1
ATOM 1349 C CA . LEU A 1 164 ? 1.256 10.432 5.777 1 98.32 164 LEU A CA 1
ATOM 1350 C C . LEU A 1 164 ? 2.734 10.605 6.111 1 98.32 164 LEU A C 1
ATOM 1352 O O . LEU A 1 164 ? 3.308 11.67 5.873 1 98.32 164 LEU A O 1
ATOM 1356 N N . GLU A 1 165 ? 3.314 9.502 6.652 1 97.2 165 GLU A N 1
ATOM 1357 C CA . GLU A 1 165 ? 4.774 9.489 6.689 1 97.2 165 GLU A CA 1
ATOM 1358 C C . GLU A 1 165 ? 5.363 9.642 5.29 1 97.2 165 GLU A C 1
ATOM 1360 O O . GLU A 1 165 ? 5.023 8.882 4.381 1 97.2 165 GLU A O 1
ATOM 1365 N N . THR A 1 166 ? 6.187 10.635 5.083 1 97.87 166 THR A N 1
ATOM 1366 C CA . THR A 1 166 ? 6.808 10.883 3.786 1 97.87 166 THR A CA 1
ATOM 1367 C C . THR A 1 166 ? 8.134 11.619 3.953 1 97.87 166 THR A C 1
ATOM 1369 O O . THR A 1 166 ? 8.178 12.706 4.532 1 97.87 166 THR A O 1
ATOM 1372 N N . HIS A 1 167 ? 9.154 11.084 3.548 1 98 167 HIS A N 1
ATOM 1373 C CA . HIS A 1 167 ? 10.505 11.634 3.525 1 98 167 HIS A CA 1
ATOM 1374 C C . HIS A 1 167 ? 11.355 10.96 2.453 1 98 167 HIS A C 1
ATOM 1376 O O . HIS A 1 167 ? 10.908 10.012 1.805 1 98 167 HIS A O 1
ATOM 1382 N N . PRO A 1 168 ? 12.556 11.424 2.201 1 97.41 168 PRO A N 1
ATOM 1383 C CA . PRO A 1 168 ? 13.337 10.956 1.054 1 97.41 168 PRO A CA 1
ATOM 1384 C C . PRO A 1 168 ? 13.605 9.454 1.096 1 97.41 168 PRO A C 1
ATOM 1386 O O . PRO A 1 168 ? 13.697 8.81 0.048 1 97.41 168 PRO A O 1
ATOM 1389 N N . HIS A 1 169 ? 13.714 8.855 2.262 1 96.14 169 HIS A N 1
ATOM 1390 C CA . HIS A 1 169 ? 13.911 7.413 2.365 1 96.14 169 HIS A CA 1
ATOM 1391 C C . HIS A 1 169 ? 12.603 6.662 2.144 1 96.14 169 HIS A C 1
ATOM 1393 O O . HIS A 1 169 ? 12.608 5.447 1.929 1 96.14 169 HIS A O 1
ATOM 1399 N N . PHE A 1 170 ? 11.496 7.406 2.135 1 95.85 170 PHE A N 1
ATOM 1400 C CA . PHE A 1 170 ? 10.157 6.856 1.962 1 95.85 170 PHE A CA 1
ATOM 1401 C C . PHE A 1 170 ? 9.231 7.879 1.316 1 95.85 170 PHE A C 1
ATOM 1403 O O . PHE A 1 170 ? 8.32 8.398 1.966 1 95.85 170 PHE A O 1
ATOM 1410 N N . PRO A 1 171 ? 9.336 8.108 0.053 1 94.76 171 PRO A N 1
ATOM 1411 C CA . PRO A 1 171 ? 8.645 9.22 -0.604 1 94.76 171 PRO A CA 1
ATOM 1412 C C . PRO A 1 171 ? 7.163 8.937 -0.838 1 94.76 171 PRO A C 1
ATOM 1414 O O . PRO A 1 171 ? 6.385 9.863 -1.082 1 94.76 171 PRO A O 1
ATOM 1417 N N . ASN A 1 172 ? 6.759 7.61 -0.841 1 93.93 172 ASN A N 1
ATOM 1418 C CA . ASN A 1 172 ? 5.356 7.235 -0.974 1 93.93 172 ASN A CA 1
ATOM 1419 C C . ASN A 1 172 ? 4.75 7.778 -2.265 1 93.93 172 ASN A C 1
ATOM 1421 O O . ASN A 1 172 ? 3.638 8.31 -2.258 1 93.93 172 ASN A O 1
ATOM 1425 N N . HIS A 1 173 ? 5.436 7.707 -3.415 1 92.44 173 HIS A N 1
ATOM 1426 C CA . HIS A 1 173 ? 5.06 8.312 -4.688 1 92.44 173 HIS A CA 1
ATOM 1427 C C . HIS A 1 173 ? 3.752 7.729 -5.21 1 92.44 173 HIS A C 1
ATOM 1429 O O . HIS A 1 173 ? 2.911 8.457 -5.743 1 92.44 173 HIS A O 1
ATOM 1435 N N . LEU A 1 174 ? 3.595 6.409 -5.056 1 93.23 174 LEU A N 1
ATOM 1436 C CA . LEU A 1 174 ? 2.406 5.757 -5.595 1 93.23 174 LEU A CA 1
ATOM 1437 C C . LEU A 1 174 ? 1.149 6.243 -4.882 1 93.23 174 LEU A C 1
ATOM 1439 O O . LEU A 1 174 ? 0.156 6.583 -5.529 1 93.23 174 LEU A O 1
ATOM 1443 N N . LEU A 1 175 ? 1.186 6.235 -3.628 1 95.98 175 LEU A N 1
ATOM 1444 C CA . LEU A 1 175 ? 0.037 6.726 -2.875 1 95.98 175 LEU A CA 1
ATOM 1445 C C . LEU A 1 175 ? -0.213 8.202 -3.164 1 95.98 175 LEU A C 1
ATOM 1447 O O . LEU A 1 175 ? -1.364 8.632 -3.268 1 95.98 175 LEU A O 1
ATOM 1451 N N . HIS A 1 176 ? 0.856 8.967 -3.333 1 97.03 176 HIS A N 1
ATOM 1452 C CA . HIS A 1 176 ? 0.712 10.381 -3.662 1 97.03 176 HIS A CA 1
ATOM 1453 C C . HIS A 1 176 ? -0.069 10.569 -4.958 1 97.03 176 HIS A C 1
ATOM 1455 O O . HIS A 1 176 ? -0.982 11.395 -5.024 1 97.03 176 HIS A O 1
ATOM 1461 N N . ARG A 1 177 ? 0.295 9.872 -5.931 1 95.08 177 ARG A N 1
ATOM 1462 C CA . ARG A 1 177 ? -0.404 9.957 -7.209 1 95.08 177 ARG A CA 1
ATOM 1463 C C . ARG A 1 177 ? -1.882 9.619 -7.048 1 95.08 177 ARG A C 1
ATOM 1465 O O . ARG A 1 177 ? -2.742 10.273 -7.642 1 95.08 177 ARG A O 1
ATOM 1472 N N . TYR A 1 178 ? -2.126 8.58 -6.245 1 95.69 178 TYR A N 1
ATOM 1473 C CA . TYR A 1 178 ? -3.502 8.174 -5.982 1 95.69 178 TYR A CA 1
ATOM 1474 C C . TYR A 1 178 ? -4.274 9.284 -5.281 1 95.69 178 TYR A C 1
ATOM 1476 O O . TYR A 1 178 ? -5.43 9.552 -5.616 1 95.69 178 TYR A O 1
ATOM 1484 N N . LEU A 1 179 ? -3.698 9.928 -4.395 1 98.18 179 LEU A N 1
ATOM 1485 C CA . LEU A 1 179 ? -4.329 11.032 -3.68 1 98.18 179 LEU A CA 1
ATOM 1486 C C . LEU A 1 179 ? -4.624 12.193 -4.625 1 98.18 179 LEU A C 1
ATOM 1488 O O . LEU A 1 179 ? -5.686 12.813 -4.539 1 98.18 179 LEU A O 1
ATOM 1492 N N . GLU A 1 180 ? -3.71 12.464 -5.487 1 97.27 180 GLU A N 1
ATOM 1493 C CA . GLU A 1 180 ? -3.934 13.516 -6.474 1 97.27 180 GLU A CA 1
ATOM 1494 C C . GLU A 1 180 ? -5.156 13.214 -7.336 1 97.27 180 GLU A C 1
ATOM 1496 O O . GLU A 1 180 ? -5.958 14.106 -7.62 1 97.27 180 GLU A O 1
ATOM 1501 N N . GLU A 1 181 ? -5.303 11.974 -7.677 1 95.13 181 GLU A N 1
ATOM 1502 C CA . GLU A 1 181 ? -6.456 11.562 -8.472 1 95.13 181 GLU A CA 1
ATOM 1503 C C . GLU A 1 181 ? -7.76 11.789 -7.712 1 95.13 181 GLU A C 1
ATOM 1505 O O . GLU A 1 181 ? -8.792 12.09 -8.316 1 95.13 181 GLU A O 1
ATOM 1510 N N . LEU A 1 182 ? -7.727 11.642 -6.469 1 95.8 182 LEU A N 1
ATOM 1511 C CA . LEU A 1 182 ? -8.916 11.78 -5.636 1 95.8 182 LEU A CA 1
ATOM 1512 C C . LEU A 1 182 ? -9.074 13.216 -5.147 1 95.8 182 LEU A C 1
ATOM 1514 O O . LEU A 1 182 ? -10.022 13.529 -4.423 1 95.8 182 LEU A O 1
ATOM 1518 N N . HIS A 1 183 ? -8.088 14.077 -5.472 1 97.99 183 HIS A N 1
ATOM 1519 C CA . HIS A 1 183 ? -8.067 15.468 -5.034 1 97.99 183 HIS A CA 1
ATOM 1520 C C . HIS A 1 183 ? -7.982 15.567 -3.515 1 97.99 183 HIS A C 1
ATOM 1522 O O . HIS A 1 183 ? -8.673 16.384 -2.902 1 97.99 183 HIS A O 1
ATOM 1528 N N . ILE A 1 184 ? -7.321 14.655 -2.929 1 98.67 184 ILE A N 1
ATOM 1529 C CA . ILE A 1 184 ? -6.971 14.679 -1.513 1 98.67 184 ILE A CA 1
ATOM 1530 C C . ILE A 1 184 ? -5.545 15.199 -1.343 1 98.67 184 ILE A C 1
ATOM 1532 O O . ILE A 1 184 ? -4.625 14.739 -2.022 1 98.67 184 ILE A O 1
ATOM 1536 N N . VAL A 1 185 ? -5.325 16.183 -0.509 1 98.86 185 VAL A N 1
ATOM 1537 C CA . VAL A 1 185 ? -3.999 16.76 -0.31 1 98.86 185 VAL A CA 1
ATOM 1538 C C . VAL A 1 185 ? -3.129 15.793 0.489 1 98.86 185 VAL A C 1
ATOM 1540 O O . VAL A 1 185 ? -3.555 15.276 1.524 1 98.86 185 VAL A O 1
ATOM 1543 N N . HIS A 1 186 ? -1.94 15.47 -0.019 1 98.83 186 HIS A N 1
ATOM 1544 C CA . HIS A 1 186 ? -0.91 14.728 0.699 1 98.83 186 HIS A CA 1
ATOM 1545 C C . HIS A 1 186 ? -0.133 15.637 1.644 1 98.83 186 HIS A C 1
ATOM 1547 O O . HIS A 1 186 ? 0.518 16.587 1.203 1 98.83 186 HIS A O 1
ATOM 1553 N N . GLN A 1 187 ? -0.222 15.401 2.932 1 98.92 187 GLN A N 1
ATOM 1554 C CA . GLN A 1 187 ? 0.568 16.14 3.912 1 98.92 187 GLN A CA 1
ATOM 1555 C C . GLN A 1 187 ? 1.584 15.23 4.597 1 98.92 187 GLN A C 1
ATOM 1557 O O . GLN A 1 187 ? 1.226 14.173 5.119 1 98.92 187 GLN A O 1
ATOM 1562 N N . ALA A 1 188 ? 2.81 15.655 4.583 1 98.71 188 ALA A N 1
ATOM 1563 C CA . ALA A 1 188 ? 3.894 14.826 5.105 1 98.71 188 ALA A CA 1
ATOM 1564 C C . ALA A 1 188 ? 4.083 15.049 6.603 1 98.71 188 ALA A C 1
ATOM 1566 O O . ALA A 1 188 ? 4.344 16.172 7.041 1 98.71 188 ALA A O 1
ATOM 1567 N N . TRP A 1 189 ? 3.872 14.022 7.335 1 97.71 189 TRP A N 1
ATOM 1568 C CA . TRP A 1 189 ? 4.423 14.068 8.685 1 97.71 189 TRP A CA 1
ATOM 1569 C C . TRP A 1 189 ? 5.769 13.354 8.749 1 97.71 189 TRP A C 1
ATOM 1571 O O . TRP A 1 189 ? 6.085 12.533 7.885 1 97.71 189 TRP A O 1
ATOM 1581 N N . SER A 1 190 ? 6.672 13.838 9.652 1 97.18 190 SER A N 1
ATOM 1582 C CA . SER A 1 190 ? 8.077 13.448 9.702 1 97.18 190 SER A CA 1
ATOM 1583 C C . SER A 1 190 ? 8.759 13.664 8.355 1 97.18 190 SER A C 1
ATOM 1585 O O . SER A 1 190 ? 9.427 12.766 7.84 1 97.18 190 SER A O 1
ATOM 1587 N N . PRO A 1 191 ? 8.629 14.824 7.875 1 98.04 191 PRO A N 1
ATOM 1588 C CA . PRO A 1 191 ? 9.132 15.068 6.521 1 98.04 191 PRO A CA 1
ATOM 1589 C C . PRO A 1 191 ? 10.652 14.949 6.425 1 98.04 191 PRO A C 1
ATOM 1591 O O . PRO A 1 191 ? 11.196 14.822 5.326 1 98.04 191 PRO A O 1
ATOM 1594 N N . LEU A 1 192 ? 11.358 15.003 7.551 1 97.52 192 LEU A N 1
ATOM 1595 C CA . LEU A 1 192 ? 12.814 14.918 7.562 1 97.52 192 LEU A CA 1
ATOM 1596 C C . LEU A 1 192 ? 13.274 13.532 8.001 1 97.52 192 LEU A C 1
ATOM 1598 O O . LEU A 1 192 ? 14.452 13.332 8.307 1 97.52 192 LEU A O 1
ATOM 1602 N N . GLY A 1 193 ? 12.316 12.597 8.128 1 96.34 193 GLY A N 1
ATOM 1603 C CA . GLY A 1 193 ? 12.653 11.248 8.554 1 96.34 193 GLY A CA 1
ATOM 1604 C C . GLY A 1 193 ? 13.225 11.19 9.957 1 96.34 193 GLY A C 1
ATOM 1605 O O . GLY A 1 193 ? 14.17 10.442 10.218 1 96.34 193 GLY A O 1
ATOM 1606 N N . ARG A 1 194 ? 12.785 12.123 10.773 1 93.4 194 ARG A N 1
ATOM 1607 C CA . ARG A 1 194 ? 13.298 12.268 12.131 1 93.4 194 ARG A CA 1
ATOM 1608 C C . ARG A 1 194 ? 14.788 12.592 12.122 1 93.4 194 ARG A C 1
ATOM 1610 O O . ARG A 1 194 ? 15.545 12.085 12.953 1 93.4 194 ARG A O 1
ATOM 1617 N N . GLY A 1 195 ? 15.18 13.263 11.114 1 92.46 195 GLY A N 1
ATOM 1618 C CA . GLY A 1 195 ? 16.56 13.704 10.986 1 92.46 195 GLY A CA 1
ATOM 1619 C C . GLY A 1 195 ? 17.467 12.654 10.372 1 92.46 195 GLY A C 1
ATOM 1620 O O . GLY A 1 195 ? 18.646 12.914 10.123 1 92.46 195 GLY A O 1
ATOM 1621 N N . GLY A 1 196 ? 16.967 11.503 10.082 1 89.96 196 GLY A N 1
ATOM 1622 C CA . GLY A 1 196 ? 17.758 10.372 9.624 1 89.96 196 GLY A CA 1
ATOM 1623 C C . GLY A 1 196 ? 18.281 10.543 8.21 1 89.96 196 GLY A C 1
ATOM 1624 O O . GLY A 1 196 ? 19.255 9.895 7.82 1 89.96 196 GLY A O 1
ATOM 1625 N N . VAL A 1 197 ? 17.694 11.439 7.462 1 94.86 197 VAL A N 1
ATOM 1626 C CA . VAL A 1 197 ? 18.063 11.574 6.057 1 94.86 197 VAL A CA 1
ATOM 1627 C C . VAL A 1 197 ? 19.093 12.689 5.897 1 94.86 197 VAL A C 1
ATOM 1629 O O . VAL A 1 197 ? 19.716 12.821 4.841 1 94.86 197 VAL A O 1
ATOM 1632 N N . LEU A 1 198 ? 19.33 13.508 6.937 1 96.52 198 LEU A N 1
ATOM 1633 C CA . LEU A 1 198 ? 20.043 14.775 6.812 1 96.52 198 LEU A CA 1
ATOM 1634 C C . LEU A 1 198 ? 21.537 14.542 6.621 1 96.52 198 LEU A C 1
ATOM 1636 O O . LEU A 1 198 ? 22.27 15.458 6.242 1 96.52 198 LEU A O 1
ATOM 1640 N N . GLN A 1 199 ? 22.006 13.306 6.787 1 96.5 199 GLN A N 1
ATOM 1641 C CA . GLN A 1 199 ? 23.427 13.006 6.644 1 96.5 199 GLN A CA 1
ATOM 1642 C C . GLN A 1 199 ? 23.72 12.371 5.287 1 96.5 199 GLN A C 1
ATOM 1644 O O . GLN A 1 199 ? 24.872 12.057 4.979 1 96.5 199 GLN A O 1
ATOM 1649 N N . GLU A 1 200 ? 22.77 12.221 4.51 1 97.15 200 GLU A N 1
ATOM 1650 C CA . GLU A 1 200 ? 22.971 11.677 3.17 1 97.15 200 GLU A CA 1
ATOM 1651 C C . GLU A 1 200 ? 23.847 12.598 2.326 1 97.15 200 GLU A C 1
ATOM 1653 O O . GLU A 1 200 ? 23.588 13.8 2.236 1 97.15 200 GLU A O 1
ATOM 1658 N N . GLN A 1 201 ? 24.816 12.075 1.657 1 98.04 201 GLN A N 1
ATOM 1659 C CA . GLN A 1 201 ? 25.785 12.848 0.888 1 98.04 201 GLN A CA 1
ATOM 1660 C C . GLN A 1 201 ? 25.098 13.658 -0.208 1 98.04 201 GLN A C 1
ATOM 1662 O O . GLN A 1 201 ? 25.461 14.81 -0.457 1 98.04 201 GLN A O 1
ATOM 1667 N N . ILE A 1 202 ? 24.122 13.074 -0.801 1 98.09 202 ILE A N 1
ATOM 1668 C CA . ILE A 1 202 ? 23.383 13.748 -1.863 1 98.09 202 ILE A CA 1
ATOM 1669 C C . ILE A 1 202 ? 22.784 15.047 -1.33 1 98.09 202 ILE A C 1
ATOM 1671 O O . ILE A 1 202 ? 22.866 16.09 -1.983 1 98.09 202 ILE A O 1
ATOM 1675 N N . LEU A 1 203 ? 22.224 14.978 -0.134 1 98.69 203 LEU A N 1
ATOM 1676 C CA . LEU A 1 203 ? 21.593 16.155 0.454 1 98.69 203 LEU A CA 1
ATOM 1677 C C . LEU A 1 203 ? 22.641 17.177 0.883 1 98.69 203 LEU A C 1
ATOM 1679 O O . LEU A 1 203 ? 22.427 18.384 0.75 1 98.69 203 LEU A O 1
ATOM 1683 N N . ILE A 1 204 ? 23.748 16.736 1.371 1 98.52 204 ILE A N 1
ATOM 1684 C CA . ILE A 1 204 ? 24.842 17.617 1.762 1 98.52 204 ILE A CA 1
ATOM 1685 C C . ILE A 1 204 ? 25.376 18.352 0.535 1 98.52 204 ILE A C 1
ATOM 1687 O O . ILE A 1 204 ? 25.589 19.566 0.574 1 98.52 204 ILE A O 1
ATOM 1691 N N . ASP A 1 205 ? 25.536 17.662 -0.521 1 98.65 205 ASP A N 1
ATOM 1692 C CA . ASP A 1 205 ? 26.034 18.256 -1.758 1 98.65 205 ASP A CA 1
ATOM 1693 C C . ASP A 1 205 ? 25.058 19.299 -2.299 1 98.65 205 ASP A C 1
ATOM 1695 O O . ASP A 1 205 ? 25.47 20.381 -2.723 1 98.65 205 ASP A O 1
ATOM 1699 N N . LEU A 1 206 ? 23.825 18.923 -2.31 1 98.66 206 LEU A N 1
ATOM 1700 C CA . LEU A 1 206 ? 22.809 19.855 -2.787 1 98.66 206 LEU A CA 1
ATOM 1701 C C . LEU A 1 206 ? 22.736 21.085 -1.889 1 98.66 206 LEU A C 1
ATOM 1703 O O . LEU A 1 206 ? 22.523 22.2 -2.372 1 98.66 206 LEU A O 1
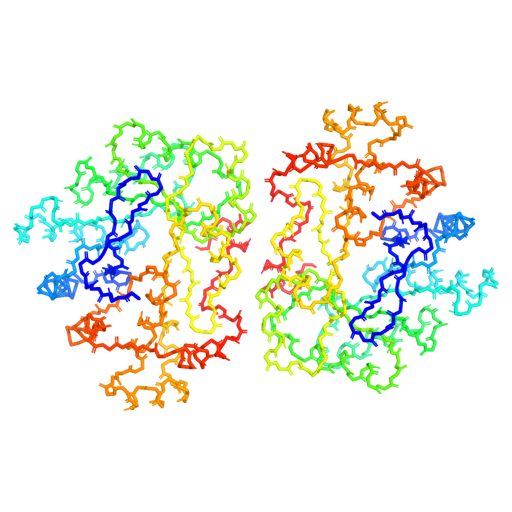ATOM 1707 N N . ALA A 1 207 ? 22.859 20.861 -0.586 1 98.63 207 ALA A N 1
ATOM 1708 C CA . ALA A 1 207 ? 22.879 21.964 0.371 1 98.63 207 ALA A CA 1
ATOM 1709 C C . ALA A 1 207 ? 23.993 22.955 0.044 1 98.63 207 ALA A C 1
ATOM 1711 O O . ALA A 1 207 ? 23.768 24.167 0.024 1 98.63 207 ALA A O 1
ATOM 1712 N N . GLU A 1 208 ? 25.117 22.442 -0.279 1 98.5 208 GLU A N 1
ATOM 1713 C CA . GLU A 1 208 ? 26.254 23.277 -0.655 1 98.5 208 GLU A CA 1
ATOM 1714 C C . GLU A 1 208 ? 25.981 24.028 -1.955 1 98.5 208 GLU A C 1
ATOM 1716 O O . GLU A 1 208 ? 26.24 25.229 -2.05 1 98.5 208 GLU A O 1
ATOM 1721 N N . LYS A 1 209 ? 25.452 23.373 -2.857 1 98.34 209 LYS A N 1
ATOM 1722 C CA . LYS A 1 209 ? 25.158 23.928 -4.175 1 98.34 209 LYS A CA 1
ATOM 1723 C C . LYS A 1 209 ? 24.212 25.121 -4.071 1 98.34 209 LYS A C 1
ATOM 1725 O O . LYS A 1 209 ? 24.356 26.1 -4.806 1 98.34 209 LYS A O 1
ATOM 1730 N N . HIS A 1 210 ? 23.326 25.086 -3.173 1 98.22 210 HIS A N 1
ATOM 1731 C CA . HIS A 1 210 ? 22.274 26.095 -3.112 1 98.22 210 HIS A CA 1
ATOM 1732 C C . HIS A 1 210 ? 22.515 27.073 -1.967 1 98.22 210 HIS A C 1
ATOM 1734 O O . HIS A 1 210 ? 21.762 28.036 -1.799 1 98.22 210 HIS A O 1
ATOM 1740 N N . GLY A 1 211 ? 23.558 26.799 -1.104 1 98.24 211 GLY A N 1
ATOM 1741 C CA . GLY A 1 211 ? 23.797 27.626 0.068 1 98.24 211 GLY A CA 1
ATOM 1742 C C . GLY A 1 211 ? 22.722 27.482 1.129 1 98.24 211 GLY A C 1
ATOM 1743 O O . GLY A 1 211 ? 22.267 28.476 1.698 1 98.24 211 GLY A O 1
ATOM 1744 N N . LYS A 1 212 ? 22.208 26.291 1.286 1 98.59 212 LYS A N 1
ATOM 1745 C CA . LYS A 1 212 ? 21.143 25.963 2.23 1 98.59 212 LYS A CA 1
ATOM 1746 C C . LYS A 1 212 ? 21.531 24.773 3.103 1 98.59 212 LYS A C 1
ATOM 1748 O O . LYS A 1 212 ? 22.604 24.192 2.93 1 98.59 212 LYS A O 1
ATOM 1753 N N . SER A 1 213 ? 20.77 24.453 4.082 1 98.46 213 SER A N 1
ATOM 1754 C CA . SER A 1 213 ? 20.972 23.25 4.882 1 98.46 213 SER A CA 1
ATOM 1755 C C . SER A 1 213 ? 20.318 22.036 4.231 1 98.46 213 SER A C 1
ATOM 1757 O O . SER A 1 213 ? 19.428 22.18 3.391 1 98.46 213 SER A O 1
ATOM 1759 N N . PRO A 1 214 ? 20.722 20.864 4.628 1 98.62 214 PRO A N 1
ATOM 1760 C CA . PRO A 1 214 ? 20.054 19.662 4.124 1 98.62 214 PRO A CA 1
ATOM 1761 C C . PRO A 1 214 ? 18.564 19.631 4.457 1 98.62 214 PRO A C 1
ATOM 1763 O O . PRO A 1 214 ? 17.755 19.185 3.64 1 98.62 214 PRO A O 1
ATOM 1766 N N . ALA A 1 215 ? 18.2 20.101 5.591 1 98.63 215 ALA A N 1
ATOM 1767 C CA . ALA A 1 215 ? 16.79 20.155 5.97 1 98.63 215 ALA A CA 1
ATOM 1768 C C . ALA A 1 215 ? 15.996 21.034 5.008 1 98.63 215 ALA A C 1
ATOM 1770 O O . ALA A 1 215 ? 14.902 20.663 4.578 1 98.63 215 ALA A O 1
ATOM 1771 N N . GLN A 1 216 ? 16.539 22.145 4.652 1 98.77 216 GLN A N 1
ATOM 1772 C CA . GLN A 1 216 ? 15.882 23.059 3.724 1 98.77 216 GLN A CA 1
ATOM 1773 C C . GLN A 1 216 ? 15.708 22.418 2.35 1 98.77 216 GLN A C 1
ATOM 1775 O O . GLN A 1 216 ? 14.676 22.598 1.701 1 98.77 216 GLN A O 1
ATOM 1780 N N . ILE A 1 217 ? 16.72 21.654 1.933 1 98.8 217 ILE A N 1
ATOM 1781 C CA . ILE A 1 217 ? 16.648 20.954 0.655 1 98.8 217 ILE A CA 1
ATOM 1782 C C . ILE A 1 217 ? 15.467 19.986 0.663 1 98.8 217 ILE A C 1
ATOM 1784 O O . ILE A 1 217 ? 14.67 19.963 -0.277 1 98.8 217 ILE A O 1
ATOM 1788 N N . VAL A 1 218 ? 15.302 19.258 1.729 1 98.81 218 VAL A N 1
ATOM 1789 C CA . VAL A 1 218 ? 14.26 18.242 1.829 1 98.81 218 VAL A CA 1
ATOM 1790 C C . VAL A 1 218 ? 12.888 18.912 1.875 1 98.81 218 VAL A C 1
ATOM 1792 O O . VAL A 1 218 ? 11.954 18.474 1.199 1 98.81 218 VAL A O 1
ATOM 1795 N N . LEU A 1 219 ? 12.727 19.939 2.648 1 98.74 219 LEU A N 1
ATOM 1796 C CA . LEU A 1 219 ? 11.441 20.618 2.766 1 98.74 219 LEU A CA 1
ATOM 1797 C C . LEU A 1 219 ? 11.03 21.24 1.435 1 98.74 219 LEU A C 1
ATOM 1799 O O . LEU A 1 219 ? 9.86 21.178 1.051 1 98.74 219 LEU A O 1
ATOM 1803 N N . ARG A 1 220 ? 11.995 21.841 0.731 1 98.6 220 ARG A N 1
ATOM 1804 C CA . ARG A 1 220 ? 11.718 22.373 -0.6 1 98.6 220 ARG A CA 1
ATOM 1805 C C . ARG A 1 220 ? 11.306 21.261 -1.559 1 98.6 220 ARG A C 1
ATOM 1807 O O . ARG A 1 220 ? 10.401 21.443 -2.376 1 98.6 220 ARG A O 1
ATOM 1814 N N . TRP A 1 221 ? 11.996 20.112 -1.434 1 98.6 221 TRP A N 1
ATOM 1815 C CA . TRP A 1 221 ? 11.688 18.944 -2.252 1 98.6 221 TRP A CA 1
ATOM 1816 C C . TRP A 1 221 ? 10.23 18.53 -2.084 1 98.6 221 TRP A C 1
ATOM 1818 O O . TRP A 1 221 ? 9.542 18.247 -3.068 1 98.6 221 TRP A O 1
ATOM 1828 N N . HIS A 1 222 ? 9.696 18.565 -0.922 1 98.6 222 HIS A N 1
ATOM 1829 C CA . HIS A 1 222 ? 8.3 18.236 -0.656 1 98.6 222 HIS A CA 1
ATOM 1830 C C . HIS A 1 222 ? 7.36 19.197 -1.377 1 98.6 222 HIS A C 1
ATOM 1832 O O . HIS A 1 222 ? 6.461 18.766 -2.102 1 98.6 222 HIS A O 1
ATOM 1838 N N . LEU A 1 223 ? 7.616 20.445 -1.165 1 98.49 223 LEU A N 1
ATOM 1839 C CA . LEU A 1 223 ? 6.724 21.465 -1.705 1 98.49 223 LEU A CA 1
ATOM 1840 C C . LEU A 1 223 ? 6.703 21.417 -3.229 1 98.49 223 LEU A C 1
ATOM 1842 O O . LEU A 1 223 ? 5.646 21.572 -3.845 1 98.49 223 LEU A O 1
ATOM 1846 N N . GLN A 1 224 ? 7.854 21.146 -3.791 1 98.04 224 GLN A N 1
ATOM 1847 C CA . GLN A 1 224 ? 7.937 21.077 -5.246 1 98.04 224 GLN A CA 1
ATOM 1848 C C . GLN A 1 224 ? 7.277 19.807 -5.776 1 98.04 224 GLN A C 1
ATOM 1850 O O . GLN A 1 224 ? 6.959 19.716 -6.963 1 98.04 224 GLN A O 1
ATOM 1855 N N . ASN A 1 225 ? 7.106 18.86 -4.936 1 97.73 225 ASN A N 1
ATOM 1856 C CA . ASN A 1 225 ? 6.35 17.667 -5.302 1 97.73 225 ASN A CA 1
ATOM 1857 C C . ASN A 1 225 ? 4.868 17.818 -4.972 1 97.73 225 ASN A C 1
ATOM 1859 O O . ASN A 1 225 ? 4.123 16.837 -4.979 1 97.73 225 ASN A O 1
ATOM 1863 N N . ASN A 1 226 ? 4.464 18.983 -4.594 1 98.03 226 ASN A N 1
ATOM 1864 C CA . ASN A 1 226 ? 3.075 19.291 -4.271 1 98.03 226 ASN A CA 1
ATOM 1865 C C . ASN A 1 226 ? 2.614 18.553 -3.018 1 98.03 226 ASN A C 1
ATOM 1867 O O . ASN A 1 226 ? 1.483 18.066 -2.959 1 98.03 226 ASN A O 1
ATOM 1871 N N . ILE A 1 227 ? 3.464 18.417 -2.073 1 98.6 227 ILE A N 1
ATOM 1872 C CA . ILE A 1 227 ? 3.183 17.791 -0.785 1 98.6 227 ILE A CA 1
ATOM 1873 C C . ILE A 1 227 ? 3.261 18.836 0.325 1 98.6 227 ILE A C 1
ATOM 1875 O O . ILE A 1 227 ? 4.253 19.56 0.436 1 98.6 227 ILE A O 1
ATOM 1879 N N . SER A 1 228 ? 2.164 18.98 1.09 1 98.76 228 SER A N 1
ATOM 1880 C CA . SER A 1 228 ? 2.163 19.878 2.24 1 98.76 228 SER A CA 1
ATOM 1881 C C . SER A 1 228 ? 3.093 19.373 3.337 1 98.76 228 SER A C 1
ATOM 1883 O O . SER A 1 228 ? 3.326 18.169 3.455 1 98.76 228 SER A O 1
ATOM 1885 N N . ILE A 1 229 ? 3.655 20.335 4.107 1 98.74 229 ILE A N 1
ATOM 1886 C CA . ILE A 1 229 ? 4.619 19.926 5.122 1 98.74 229 ILE A CA 1
ATOM 1887 C C . ILE A 1 229 ? 4.248 20.546 6.467 1 98.74 229 ILE A C 1
ATOM 1889 O O . ILE A 1 229 ? 3.684 21.641 6.518 1 98.74 229 ILE A O 1
ATOM 1893 N N . ILE A 1 230 ? 4.585 19.805 7.559 1 98.59 230 ILE A N 1
ATOM 1894 C CA . ILE A 1 230 ? 4.379 20.282 8.922 1 98.59 230 ILE A CA 1
ATOM 1895 C C . ILE A 1 230 ? 5.602 19.951 9.775 1 98.59 230 ILE A C 1
ATOM 1897 O O . ILE A 1 230 ? 5.49 19.259 10.79 1 98.59 230 ILE A O 1
ATOM 1901 N N . PRO A 1 231 ? 6.792 20.51 9.378 1 97.62 231 PRO A N 1
ATOM 1902 C CA . PRO A 1 231 ? 7.969 20.24 10.207 1 97.62 231 PRO A CA 1
ATOM 1903 C C . PRO A 1 231 ? 7.825 20.779 11.628 1 97.62 231 PRO A C 1
ATOM 1905 O O . PRO A 1 231 ? 7.106 21.756 11.852 1 97.62 231 PRO A O 1
ATOM 1908 N N . LYS A 1 232 ? 8.416 20.115 12.496 1 94.92 232 LYS A N 1
ATOM 1909 C CA . LYS A 1 232 ? 8.458 20.534 13.894 1 94.92 232 LYS A CA 1
ATOM 1910 C C . LYS A 1 232 ? 9.873 20.929 14.307 1 94.92 232 LYS A C 1
ATOM 1912 O O . LYS A 1 232 ? 10.846 20.291 13.898 1 94.92 232 LYS A O 1
ATOM 1917 N N . SER A 1 233 ? 9.942 22.022 15.145 1 93.23 233 SER A N 1
ATOM 1918 C CA . SER A 1 233 ? 11.179 22.363 15.839 1 93.23 233 SER A CA 1
ATOM 1919 C C . SER A 1 233 ? 10.897 23.119 17.133 1 93.23 233 SER A C 1
ATOM 1921 O O . SER A 1 233 ? 9.915 23.859 17.224 1 93.23 233 SER A O 1
ATOM 1923 N N . GLU A 1 234 ? 11.661 22.862 18.109 1 94.12 234 GLU A N 1
ATOM 1924 C CA . GLU A 1 234 ? 11.564 23.639 19.341 1 94.12 234 GLU A CA 1
ATOM 1925 C C . GLU A 1 234 ? 12.61 24.75 19.377 1 94.12 234 GLU A C 1
ATOM 1927 O O . GLU A 1 234 ? 12.618 25.572 20.296 1 94.12 234 GLU A O 1
ATOM 1932 N N . THR A 1 235 ? 13.514 24.766 18.397 1 94.87 235 THR A N 1
ATOM 1933 C CA . THR A 1 235 ? 14.626 25.709 18.346 1 94.87 235 THR A CA 1
ATOM 1934 C C . THR A 1 235 ? 14.308 26.871 17.409 1 94.87 235 THR A C 1
ATOM 1936 O O . THR A 1 235 ? 14.104 26.67 16.21 1 94.87 235 THR A O 1
ATOM 1939 N N . PRO A 1 236 ? 14.31 28.115 17.952 1 97.43 236 PRO A N 1
ATOM 1940 C CA . PRO A 1 236 ? 13.922 29.281 17.155 1 97.43 236 PRO A CA 1
ATOM 1941 C C . PRO A 1 236 ? 14.71 29.393 15.852 1 97.43 236 PRO A C 1
ATOM 1943 O O . PRO A 1 236 ? 14.129 29.659 14.796 1 97.43 236 PRO A O 1
ATOM 1946 N N . SER A 1 237 ? 16.045 29.155 15.877 1 97.71 237 SER A N 1
ATOM 1947 C CA . SER A 1 237 ? 16.86 29.267 14.671 1 97.71 237 SER A CA 1
ATOM 1948 C C . SER A 1 237 ? 16.426 28.255 13.615 1 97.71 237 SER A C 1
ATOM 1950 O O . SER A 1 237 ? 16.358 28.58 12.428 1 97.71 237 SER A O 1
ATOM 1952 N N . ARG A 1 238 ? 16.092 27.059 14.065 1 97.42 238 ARG A N 1
ATOM 1953 C CA . ARG A 1 238 ? 15.659 26.022 13.134 1 97.42 238 ARG A CA 1
ATOM 1954 C C . ARG A 1 238 ? 14.269 26.326 12.584 1 97.42 238 ARG A C 1
ATOM 1956 O O . ARG A 1 238 ? 13.969 26.01 11.431 1 97.42 238 ARG A O 1
ATOM 1963 N N . ILE A 1 239 ? 13.424 26.894 13.428 1 98.39 239 ILE A N 1
ATOM 1964 C CA . ILE A 1 239 ? 12.098 27.3 12.977 1 98.39 239 ILE A CA 1
ATOM 1965 C C . ILE A 1 239 ? 12.227 28.308 11.837 1 98.39 239 ILE A C 1
ATOM 1967 O O . ILE A 1 239 ? 11.569 28.174 10.803 1 98.39 239 ILE A O 1
ATOM 1971 N N . ARG A 1 240 ? 13.096 29.293 11.978 1 98.19 240 ARG A N 1
ATOM 1972 C CA . ARG A 1 240 ? 13.336 30.307 10.956 1 98.19 240 ARG A CA 1
ATOM 1973 C C . ARG A 1 240 ? 13.954 29.69 9.706 1 98.19 240 ARG A C 1
ATOM 1975 O O . ARG A 1 240 ? 13.563 30.021 8.585 1 98.19 240 ARG A O 1
ATOM 1982 N N . GLU A 1 241 ? 14.864 28.787 9.948 1 98.03 241 GLU A N 1
ATOM 1983 C CA . GLU A 1 241 ? 15.536 28.115 8.84 1 98.03 241 GLU A CA 1
ATOM 1984 C C . GLU A 1 241 ? 14.551 27.293 8.014 1 98.03 241 GLU A C 1
ATOM 1986 O O . GLU A 1 241 ? 14.582 27.33 6.783 1 98.03 241 GLU A O 1
ATOM 1991 N N . ASN A 1 242 ? 13.68 26.576 8.673 1 98.1 242 ASN A N 1
ATOM 1992 C CA . ASN A 1 242 ? 12.685 25.744 8.007 1 98.1 242 ASN A CA 1
ATOM 1993 C C . ASN A 1 242 ? 11.722 26.582 7.171 1 98.1 242 ASN A C 1
ATOM 1995 O O . ASN A 1 242 ? 11.166 26.097 6.183 1 98.1 242 ASN A O 1
ATOM 1999 N N . ALA A 1 243 ? 11.581 27.818 7.535 1 98.05 243 ALA A N 1
ATOM 2000 C CA . ALA A 1 243 ? 10.647 28.702 6.842 1 98.05 243 ALA A CA 1
ATOM 2001 C C . ALA A 1 243 ? 11.322 29.395 5.662 1 98.05 243 ALA A C 1
ATOM 2003 O O . ALA A 1 243 ? 10.646 29.909 4.767 1 98.05 243 ALA A O 1
ATOM 2004 N N . ALA A 1 244 ? 12.645 29.428 5.634 1 97.85 244 ALA A N 1
ATOM 2005 C CA . ALA A 1 244 ? 13.405 30.15 4.617 1 97.85 244 ALA A CA 1
ATOM 2006 C C . ALA A 1 244 ? 13.724 29.249 3.428 1 97.85 244 ALA A C 1
ATOM 2008 O O . ALA A 1 244 ? 14.892 29.05 3.087 1 97.85 244 ALA A O 1
ATOM 2009 N N . ILE A 1 245 ? 12.658 28.795 2.75 1 98.32 245 ILE A N 1
ATOM 2010 C CA . ILE A 1 245 ? 12.893 27.828 1.683 1 98.32 245 ILE A CA 1
ATOM 2011 C C . ILE A 1 245 ? 12.199 28.291 0.404 1 98.32 245 ILE A C 1
ATOM 2013 O O . ILE A 1 245 ? 11.898 27.48 -0.475 1 98.32 245 ILE A O 1
ATOM 2017 N N . TYR A 1 246 ? 11.939 29.572 0.222 1 98.04 246 TYR A N 1
ATOM 2018 C CA . TYR A 1 246 ? 11.163 30.064 -0.911 1 98.04 246 TYR A CA 1
ATOM 2019 C C . TYR A 1 246 ? 12.016 30.948 -1.813 1 98.04 246 TYR A C 1
ATOM 2021 O O . TYR A 1 246 ? 11.528 31.48 -2.813 1 98.04 246 TYR A O 1
ATOM 2029 N N . ASP A 1 247 ? 13.269 31.078 -1.46 1 97.32 247 ASP A N 1
ATOM 2030 C CA . ASP A 1 247 ? 14.147 31.951 -2.233 1 97.32 247 ASP A CA 1
ATOM 2031 C C . ASP A 1 247 ? 15.051 31.14 -3.159 1 97.32 247 ASP A C 1
ATOM 2033 O O . ASP A 1 247 ? 16.03 31.664 -3.695 1 97.32 247 ASP A O 1
ATOM 2037 N N . PHE A 1 248 ? 14.839 29.832 -3.236 1 97.61 248 PHE A N 1
ATOM 2038 C CA . PHE A 1 248 ? 15.541 28.97 -4.18 1 97.61 248 PHE A CA 1
ATOM 2039 C C . PHE A 1 248 ? 14.603 27.911 -4.747 1 97.61 248 PHE A C 1
ATOM 2041 O O . PHE A 1 248 ? 13.467 27.77 -4.288 1 97.61 248 PHE A O 1
ATOM 2048 N N . GLU A 1 249 ? 15.088 27.25 -5.825 1 97.98 249 GLU A N 1
ATOM 2049 C CA . GLU A 1 249 ? 14.348 26.175 -6.479 1 97.98 249 GLU A CA 1
ATOM 2050 C C . GLU A 1 249 ? 15.277 25.036 -6.891 1 97.98 249 GLU A C 1
ATOM 2052 O O . GLU A 1 249 ? 16.377 25.276 -7.394 1 97.98 249 GLU A O 1
ATOM 2057 N N . LEU A 1 250 ? 14.851 23.835 -6.53 1 98.37 250 LEU A N 1
ATOM 2058 C CA . LEU A 1 250 ? 15.591 22.668 -6.996 1 98.37 250 LEU A CA 1
ATOM 2059 C C . LEU A 1 250 ? 15.319 22.406 -8.474 1 98.37 250 LEU A C 1
ATOM 2061 O O . LEU A 1 250 ? 14.17 22.462 -8.917 1 98.37 250 LEU A O 1
ATOM 2065 N N . SER A 1 251 ? 16.351 22.121 -9.226 1 98.18 251 SER A N 1
ATOM 2066 C CA . SER A 1 251 ? 16.183 21.726 -10.62 1 98.18 251 SER A CA 1
ATOM 2067 C C . SER A 1 251 ? 15.579 20.33 -10.73 1 98.18 251 SER A C 1
ATOM 2069 O O . SER A 1 251 ? 15.518 19.595 -9.742 1 98.18 251 SER A O 1
ATOM 2071 N N . GLU A 1 252 ? 15.173 20.03 -11.925 1 97.38 252 GLU A N 1
ATOM 2072 C CA . GLU A 1 252 ? 14.664 18.682 -12.159 1 97.38 252 GLU A CA 1
ATOM 2073 C C . GLU A 1 252 ? 15.722 17.63 -11.839 1 97.38 252 GLU A C 1
ATOM 2075 O O . GLU A 1 252 ? 15.404 16.567 -11.301 1 97.38 252 GLU A O 1
ATOM 2080 N N . ALA A 1 253 ? 16.917 17.906 -12.173 1 97.51 253 ALA A N 1
ATOM 2081 C CA . ALA A 1 253 ? 18.017 16.993 -11.874 1 97.51 253 ALA A CA 1
ATOM 2082 C C . ALA A 1 253 ? 18.21 16.842 -10.368 1 97.51 253 ALA A C 1
ATOM 2084 O O . ALA A 1 253 ? 18.433 15.735 -9.872 1 97.51 253 ALA A O 1
ATOM 2085 N N . ASP A 1 254 ? 18.121 17.97 -9.617 1 98.26 254 ASP A N 1
ATOM 2086 C CA . ASP A 1 254 ? 18.24 17.942 -8.163 1 98.26 254 ASP A CA 1
ATOM 2087 C C . ASP A 1 254 ? 17.125 17.107 -7.537 1 98.26 254 ASP A C 1
ATOM 2089 O O . ASP A 1 254 ? 17.377 16.294 -6.645 1 98.26 254 ASP A O 1
ATOM 2093 N N . MET A 1 255 ? 15.962 17.332 -8.072 1 98.08 255 MET A N 1
ATOM 2094 C CA . MET A 1 255 ? 14.803 16.589 -7.584 1 98.08 255 MET A CA 1
ATOM 2095 C C . MET A 1 255 ? 15.008 15.088 -7.754 1 98.08 255 MET A C 1
ATOM 2097 O O . MET A 1 255 ? 14.726 14.311 -6.84 1 98.08 255 MET A O 1
ATOM 2101 N N . ARG A 1 256 ? 15.496 14.699 -8.85 1 95.74 256 ARG A N 1
ATOM 2102 C CA . ARG A 1 256 ? 15.734 13.291 -9.153 1 95.74 256 ARG A CA 1
ATOM 2103 C C . ARG A 1 256 ? 16.8 12.705 -8.234 1 95.74 256 ARG A C 1
ATOM 2105 O O . ARG A 1 256 ? 16.722 11.537 -7.849 1 95.74 256 ARG A O 1
ATOM 2112 N N . GLN A 1 257 ? 17.776 13.528 -7.888 1 96.83 257 GLN A N 1
ATOM 2113 C CA . GLN A 1 257 ? 18.811 13.073 -6.966 1 96.83 257 GLN A CA 1
ATOM 2114 C C . GLN A 1 257 ? 18.223 12.747 -5.596 1 96.83 257 GLN A C 1
ATOM 2116 O O . GLN A 1 257 ? 18.563 11.725 -4.996 1 96.83 257 GLN A O 1
ATOM 2121 N N . VAL A 1 258 ? 17.331 13.579 -5.122 1 97.8 258 VAL A N 1
ATOM 2122 C CA . VAL A 1 258 ? 16.7 13.328 -3.831 1 97.8 258 VAL A CA 1
ATOM 2123 C C . VAL A 1 258 ? 15.851 12.061 -3.908 1 97.8 258 VAL A C 1
ATOM 2125 O O . VAL A 1 258 ? 15.839 11.256 -2.974 1 97.8 258 VAL A O 1
ATOM 2128 N N . GLU A 1 259 ? 15.253 11.879 -5.024 1 92.8 259 GLU A N 1
ATOM 2129 C CA . GLU A 1 259 ? 14.392 10.717 -5.224 1 92.8 259 GLU A CA 1
ATOM 2130 C C . GLU A 1 259 ? 15.189 9.418 -5.14 1 92.8 259 GLU A C 1
ATOM 2132 O O . GLU A 1 259 ? 14.656 8.381 -4.739 1 92.8 259 GLU A O 1
ATOM 2137 N N . ARG A 1 260 ? 16.428 9.489 -5.486 1 91.33 260 ARG A N 1
ATOM 2138 C CA . ARG A 1 260 ? 17.29 8.311 -5.5 1 91.33 260 ARG A CA 1
ATOM 2139 C C . ARG A 1 260 ? 17.584 7.83 -4.084 1 91.33 260 ARG A C 1
ATOM 2141 O O . ARG A 1 260 ? 18.1 6.727 -3.891 1 91.33 260 ARG A O 1
ATOM 2148 N N . LEU A 1 261 ? 17.225 8.633 -3.079 1 95.32 261 LEU A N 1
ATOM 2149 C CA . LEU A 1 261 ? 17.481 8.273 -1.688 1 95.32 261 LEU A CA 1
ATOM 2150 C C . LEU A 1 261 ? 16.429 7.294 -1.178 1 95.32 261 LEU A C 1
ATOM 2152 O O . LEU A 1 261 ? 16.54 6.784 -0.061 1 95.32 261 LEU A O 1
ATOM 2156 N N . ASN A 1 262 ? 15.458 7.004 -1.985 1 92.93 262 ASN A N 1
ATOM 2157 C CA . ASN A 1 262 ? 14.354 6.138 -1.586 1 92.93 262 ASN A CA 1
ATOM 2158 C C . ASN A 1 262 ? 14.839 4.731 -1.247 1 92.93 262 ASN A C 1
ATOM 2160 O O . ASN A 1 262 ? 15.377 4.031 -2.108 1 92.93 262 ASN A O 1
ATOM 2164 N N . THR A 1 263 ? 14.628 4.377 0.021 1 89.49 263 THR A N 1
ATOM 2165 C CA . THR A 1 263 ? 14.958 3.028 0.468 1 89.49 263 THR A CA 1
ATOM 2166 C C . THR A 1 263 ? 13.691 2.235 0.774 1 89.49 263 THR A C 1
ATOM 2168 O O . THR A 1 263 ? 13.745 1.019 0.971 1 89.49 263 THR A O 1
ATOM 2171 N N . GLY A 1 264 ? 12.554 2.903 0.829 1 88.35 264 GLY A N 1
ATOM 2172 C CA . GLY A 1 264 ? 11.294 2.265 1.176 1 88.35 264 GLY A CA 1
ATOM 2173 C C . GLY A 1 264 ? 11.136 2.027 2.666 1 88.35 264 GLY A C 1
ATOM 2174 O O . GLY A 1 264 ? 10.167 1.4 3.1 1 88.35 264 GLY A O 1
ATOM 2175 N N . GLU A 1 265 ? 12.013 2.541 3.396 1 86.75 265 GLU A N 1
ATOM 2176 C CA . GLU A 1 265 ? 12.013 2.259 4.828 1 86.75 265 GLU A CA 1
ATOM 2177 C C . GLU A 1 265 ? 11.28 3.349 5.606 1 86.75 265 GLU A C 1
ATOM 2179 O O . GLU A 1 265 ? 11.527 4.538 5.398 1 86.75 265 GLU A O 1
ATOM 2184 N N . ARG A 1 266 ? 10.429 2.888 6.462 1 91.05 266 ARG A N 1
ATOM 2185 C CA . ARG A 1 266 ? 9.67 3.785 7.328 1 91.05 266 ARG A CA 1
ATOM 2186 C C . ARG A 1 266 ? 10.423 4.06 8.625 1 91.05 266 ARG A C 1
ATOM 2188 O O . ARG A 1 266 ? 11.303 3.29 9.013 1 91.05 266 ARG A O 1
ATOM 2195 N N . VAL A 1 267 ? 10.085 5.194 9.209 1 91.76 267 VAL A N 1
ATOM 2196 C CA . VAL A 1 267 ? 10.62 5.483 10.536 1 91.76 267 VAL A CA 1
ATOM 2197 C C . VAL A 1 267 ? 9.572 5.161 11.598 1 91.76 267 VAL A C 1
ATOM 2199 O O . VAL A 1 267 ? 9.839 5.271 12.797 1 91.76 267 VAL A O 1
ATOM 2202 N N . SER A 1 268 ? 8.332 4.819 11.154 1 90.9 268 SER A N 1
ATOM 2203 C CA . SER A 1 268 ? 7.218 4.489 12.037 1 90.9 268 SER A CA 1
ATOM 2204 C C . SER A 1 268 ? 6.511 3.216 11.583 1 90.9 268 SER A C 1
ATOM 2206 O O . SER A 1 268 ? 6.986 2.524 10.681 1 90.9 268 SER A O 1
ATOM 2208 N N . HIS A 1 269 ? 5.425 2.934 12.262 1 86.66 269 HIS A N 1
ATOM 2209 C CA . HIS A 1 269 ? 4.654 1.734 11.959 1 86.66 269 HIS A CA 1
ATOM 2210 C C . HIS A 1 269 ? 3.915 1.875 10.633 1 86.66 269 HIS A C 1
ATOM 2212 O O . HIS A 1 269 ? 3.445 2.963 10.291 1 86.66 269 HIS A O 1
ATOM 2218 N N . ALA A 1 270 ? 3.824 0.722 9.998 1 90.15 270 ALA A N 1
ATOM 2219 C CA . ALA A 1 270 ? 2.979 0.675 8.808 1 90.15 270 ALA A CA 1
ATOM 2220 C C . ALA A 1 270 ? 1.501 0.739 9.182 1 90.15 270 ALA A C 1
ATOM 2222 O O . ALA A 1 270 ? 1.077 0.13 10.167 1 90.15 270 ALA A O 1
ATOM 2223 N N . PRO A 1 271 ? 0.751 1.419 8.405 1 92.04 271 PRO A N 1
ATOM 2224 C CA . PRO A 1 271 ? -0.669 1.604 8.71 1 92.04 271 PRO A CA 1
ATOM 2225 C C . PRO A 1 271 ? -1.418 0.281 8.857 1 92.04 271 PRO A C 1
ATOM 2227 O O . PRO A 1 271 ? -2.307 0.161 9.704 1 92.04 271 PRO A O 1
ATOM 2230 N N . ASP A 1 272 ? -1.103 -0.755 8.113 1 89.02 272 ASP A N 1
ATOM 2231 C CA . ASP A 1 272 ? -1.819 -2.026 8.162 1 89.02 272 ASP A CA 1
ATOM 2232 C C . ASP A 1 272 ? -1.582 -2.739 9.492 1 89.02 272 ASP A C 1
ATOM 2234 O O . ASP A 1 272 ? -2.414 -3.535 9.932 1 89.02 272 ASP A O 1
ATOM 2238 N N . VAL A 1 273 ? -0.434 -2.519 10.039 1 84.37 273 VAL A N 1
ATOM 2239 C CA . VAL A 1 273 ? -0.143 -3.084 11.353 1 84.37 273 VAL A CA 1
ATOM 2240 C C . VAL A 1 273 ? -1.073 -2.471 12.397 1 84.37 273 VAL A C 1
ATOM 2242 O O . VAL A 1 273 ? -1.672 -3.189 13.201 1 84.37 273 VAL A O 1
ATOM 2245 N N . MET A 1 274 ? -1.247 -1.145 12.278 1 83.58 274 MET A N 1
ATOM 2246 C CA . MET A 1 274 ? -2.086 -0.418 13.226 1 83.58 274 MET A CA 1
ATOM 2247 C C . MET A 1 274 ? -3.564 -0.687 12.963 1 83.58 274 MET A C 1
ATOM 2249 O O . MET A 1 274 ? -4.383 -0.628 13.881 1 83.58 274 MET A O 1
ATOM 2253 N N . TYR A 1 275 ? -3.842 -1.027 11.791 1 85.89 275 TYR A N 1
ATOM 2254 C CA . TYR A 1 275 ? -5.208 -1.294 11.355 1 85.89 275 TYR A CA 1
ATOM 2255 C C . TYR A 1 275 ? -5.797 -2.484 12.103 1 85.89 275 TYR A C 1
ATOM 2257 O O . TYR A 1 275 ? -6.966 -2.462 12.494 1 85.89 275 TYR A O 1
ATOM 2265 N N . VAL A 1 276 ? -4.927 -3.471 12.229 1 77.14 276 VAL A N 1
ATOM 2266 C CA . VAL A 1 276 ? -5.425 -4.697 12.844 1 77.14 276 VAL A CA 1
ATOM 2267 C C . VAL A 1 276 ? -5.185 -4.653 14.351 1 77.14 276 VAL A C 1
ATOM 2269 O O . VAL A 1 276 ? -5.88 -5.325 15.117 1 77.14 276 VAL A O 1
ATOM 2272 N N . ARG A 1 277 ? -3.999 -4.063 14.882 1 69.61 277 ARG A N 1
ATOM 2273 C CA . ARG A 1 277 ? -3.613 -4.112 16.289 1 69.61 277 ARG A CA 1
ATOM 2274 C C . ARG A 1 277 ? -4.297 -3.004 17.083 1 69.61 277 ARG A C 1
ATOM 2276 O O . ARG A 1 277 ? -4.45 -3.11 18.301 1 69.61 277 ARG A O 1
ATOM 2283 N N . SER A 1 278 ? -5.335 -2.293 16.646 1 54.31 278 SER A N 1
ATOM 2284 C CA . SER A 1 278 ? -5.966 -1.125 17.251 1 54.31 278 SER A CA 1
ATOM 2285 C C . SER A 1 278 ? -4.997 -0.386 18.168 1 54.31 278 SER A C 1
ATOM 2287 O O . SER A 1 278 ? -4.94 0.846 18.156 1 54.31 278 SER A O 1
ATOM 2289 N N . GLU A 1 279 ? -4.537 -1.005 19.475 1 53.21 279 GLU A N 1
ATOM 2290 C CA . GLU A 1 279 ? -4.005 -0.302 20.638 1 53.21 279 GLU A CA 1
ATOM 2291 C C . GLU A 1 279 ? -2.482 -0.222 20.585 1 53.21 279 GLU A C 1
ATOM 2293 O O . GLU A 1 279 ? -1.8 -1.249 20.59 1 53.21 279 GLU A O 1
ATOM 2298 N N . ILE A 1 280 ? -1.77 0.278 19.53 1 42.9 280 ILE A N 1
ATOM 2299 C CA . ILE A 1 280 ? -0.414 0.498 20.022 1 42.9 280 ILE A CA 1
ATOM 2300 C C . ILE A 1 280 ? -0.354 1.811 20.8 1 42.9 280 ILE A C 1
ATOM 2302 O O . ILE A 1 280 ? -0.878 2.832 20.349 1 42.9 280 ILE A O 1
ATOM 2306 N N . MET B 1 1 ? -8.381 -7.889 -27.062 1 55.39 1 MET B N 1
ATOM 2307 C CA . MET B 1 1 ? -7.518 -9.001 -27.449 1 55.39 1 MET B CA 1
ATOM 2308 C C . MET B 1 1 ? -8.169 -10.338 -27.113 1 55.39 1 MET B C 1
ATOM 2310 O O . MET B 1 1 ? -8.795 -10.482 -26.061 1 55.39 1 MET B O 1
ATOM 2314 N N . THR B 1 2 ? -8.303 -11.173 -28.097 1 83.2 2 THR B N 1
ATOM 2315 C CA . THR B 1 2 ? -8.888 -12.494 -27.902 1 83.2 2 THR B CA 1
ATOM 2316 C C . THR B 1 2 ? -7.971 -13.373 -27.056 1 83.2 2 THR B C 1
ATOM 2318 O O . THR B 1 2 ? -6.791 -13.535 -27.375 1 83.2 2 THR B O 1
ATOM 2321 N N . LEU B 1 3 ? -8.41 -13.786 -25.868 1 92.5 3 LEU B N 1
ATOM 2322 C CA . LEU B 1 3 ? -7.641 -14.603 -24.934 1 92.5 3 LEU B CA 1
ATOM 2323 C C . LEU B 1 3 ? -7.859 -16.088 -25.204 1 92.5 3 LEU B C 1
ATOM 2325 O O . LEU B 1 3 ? -8.937 -16.491 -25.647 1 92.5 3 LEU B O 1
ATOM 2329 N N . SER B 1 4 ? -6.774 -16.85 -25.041 1 95.72 4 SER B N 1
ATOM 2330 C CA . SER B 1 4 ? -6.823 -18.305 -25.153 1 95.72 4 SER B CA 1
ATOM 2331 C C . SER B 1 4 ? -6.188 -18.974 -23.938 1 95.72 4 SER B C 1
ATOM 2333 O O . SER B 1 4 ? -5.366 -18.368 -23.248 1 95.72 4 SER B O 1
ATOM 2335 N N . PHE B 1 5 ? -6.585 -20.194 -23.775 1 95.9 5 PHE B N 1
ATOM 2336 C CA . PHE B 1 5 ? -6.108 -20.944 -22.619 1 95.9 5 PHE B CA 1
ATOM 2337 C C . PHE B 1 5 ? -4.598 -21.138 -22.685 1 95.9 5 PHE B C 1
ATOM 2339 O O . PHE B 1 5 ? -3.932 -21.222 -21.651 1 95.9 5 PHE B O 1
ATOM 2346 N N . SER B 1 6 ? -4.001 -21.122 -23.852 1 95.06 6 SER B N 1
ATOM 2347 C CA . SER B 1 6 ? -2.582 -21.402 -24.047 1 95.06 6 SER B CA 1
ATOM 2348 C C . SER B 1 6 ? -1.761 -20.117 -24.052 1 95.06 6 SER B C 1
ATOM 2350 O O . SER B 1 6 ? -0.542 -20.154 -24.232 1 95.06 6 SER B O 1
ATOM 2352 N N . ASP B 1 7 ? -2.443 -18.972 -23.856 1 97.38 7 ASP B N 1
ATOM 2353 C CA . ASP B 1 7 ? -1.721 -17.703 -23.843 1 97.38 7 ASP B CA 1
ATOM 2354 C C . ASP B 1 7 ? -0.701 -17.664 -22.707 1 97.38 7 ASP B C 1
ATOM 2356 O O . ASP B 1 7 ? -0.899 -18.293 -21.666 1 97.38 7 ASP B O 1
ATOM 2360 N N . THR B 1 8 ? 0.378 -16.94 -22.937 1 98.22 8 THR B N 1
ATOM 2361 C CA . THR B 1 8 ? 1.45 -16.807 -21.956 1 98.22 8 THR B CA 1
ATOM 2362 C C . THR B 1 8 ? 1.783 -15.338 -21.715 1 98.22 8 THR B C 1
ATOM 2364 O O . THR B 1 8 ? 1.415 -14.473 -22.513 1 98.22 8 THR B O 1
ATOM 2367 N N . TYR B 1 9 ? 2.277 -15.043 -20.551 1 98.04 9 TYR B N 1
ATOM 2368 C CA . TYR B 1 9 ? 3.007 -13.803 -20.314 1 98.04 9 TYR B CA 1
ATOM 2369 C C . TYR B 1 9 ? 4.484 -13.967 -20.654 1 98.04 9 TYR B C 1
ATOM 2371 O O . TYR B 1 9 ? 5.093 -14.987 -20.327 1 98.04 9 TYR B O 1
ATOM 2379 N N . ARG B 1 10 ? 4.978 -13 -21.339 1 98.02 10 ARG B N 1
ATOM 2380 C CA . ARG B 1 10 ? 6.432 -12.902 -21.415 1 98.02 10 ARG B CA 1
ATOM 2381 C C . ARG B 1 10 ? 6.996 -12.168 -20.204 1 98.02 10 ARG B C 1
ATOM 2383 O O . ARG B 1 10 ? 6.802 -10.96 -20.058 1 98.02 10 ARG B O 1
ATOM 2390 N N . LEU B 1 11 ? 7.722 -12.863 -19.384 1 98.49 11 LEU B N 1
ATOM 2391 C CA . LEU B 1 11 ? 8.275 -12.279 -18.166 1 98.49 11 LEU B CA 1
ATOM 2392 C C . LEU B 1 11 ? 9.443 -11.354 -18.489 1 98.49 11 LEU B C 1
ATOM 2394 O O . LEU B 1 11 ? 9.944 -11.35 -19.616 1 98.49 11 LEU B O 1
ATOM 2398 N N . ASN B 1 12 ? 9.801 -10.537 -17.524 1 97.78 12 ASN B N 1
ATOM 2399 C CA . ASN B 1 12 ? 10.802 -9.511 -17.796 1 97.78 12 ASN B CA 1
ATOM 2400 C C . ASN B 1 12 ? 12.187 -10.119 -18.002 1 97.78 12 ASN B C 1
ATOM 2402 O O . ASN B 1 12 ? 13.109 -9.436 -18.451 1 97.78 12 ASN B O 1
ATOM 2406 N N . ASN B 1 13 ? 12.376 -11.415 -17.776 1 97.86 13 ASN B N 1
ATOM 2407 C CA . ASN B 1 13 ? 13.629 -12.091 -18.096 1 97.86 13 ASN B CA 1
ATOM 2408 C C . ASN B 1 13 ? 13.523 -12.884 -19.395 1 97.86 13 ASN B C 1
ATOM 2410 O O . ASN B 1 13 ? 14.412 -13.673 -19.721 1 97.86 13 ASN B O 1
ATOM 2414 N N . GLY B 1 14 ? 12.293 -12.81 -20.021 1 97.86 14 GLY B N 1
ATOM 2415 C CA . GLY B 1 14 ? 12.144 -13.361 -21.359 1 97.86 14 GLY B CA 1
ATOM 2416 C C . GLY B 1 14 ? 11.443 -14.706 -21.375 1 97.86 14 GLY B C 1
ATOM 2417 O O . GLY B 1 14 ? 11.02 -15.179 -22.432 1 97.86 14 GLY B O 1
ATOM 2418 N N . ILE B 1 15 ? 11.259 -15.314 -20.263 1 97.47 15 ILE B N 1
ATOM 2419 C CA . ILE B 1 15 ? 10.622 -16.626 -20.218 1 97.47 15 ILE B CA 1
ATOM 2420 C C . ILE B 1 15 ? 9.109 -16.469 -20.352 1 97.47 15 ILE B C 1
ATOM 2422 O O . ILE B 1 15 ? 8.55 -15.435 -19.979 1 97.47 15 ILE B O 1
ATOM 2426 N N . GLU B 1 16 ? 8.479 -17.489 -20.882 1 98.33 16 GLU B N 1
ATOM 2427 C CA . GLU B 1 16 ? 7.028 -17.513 -21.041 1 98.33 16 GLU B CA 1
ATOM 2428 C C . GLU B 1 16 ? 6.358 -18.249 -19.884 1 98.33 16 GLU B C 1
ATOM 2430 O O . GLU B 1 16 ? 6.766 -19.357 -19.527 1 98.33 16 GLU B O 1
ATOM 2435 N N . MET B 1 17 ? 5.385 -17.691 -19.319 1 98.7 17 MET B N 1
ATOM 2436 C CA . MET B 1 17 ? 4.605 -18.29 -18.239 1 98.7 17 MET B CA 1
ATOM 2437 C C . MET B 1 17 ? 3.126 -18.349 -18.605 1 98.7 17 MET B C 1
ATOM 2439 O O . MET B 1 17 ? 2.544 -17.344 -19.017 1 98.7 17 MET B O 1
ATOM 2443 N N . PRO B 1 18 ? 2.511 -19.524 -18.487 1 98.69 18 PRO B N 1
ATOM 2444 C CA . PRO B 1 18 ? 1.069 -19.563 -18.742 1 98.69 18 PRO B CA 1
ATOM 2445 C C . PRO B 1 18 ? 0.296 -18.539 -17.914 1 98.69 18 PRO B C 1
ATOM 2447 O O . PRO B 1 18 ? 0.63 -18.301 -16.751 1 98.69 18 PRO B O 1
ATOM 2450 N N . ARG B 1 19 ? -0.768 -17.953 -18.456 1 98.33 19 ARG B N 1
ATOM 2451 C CA . ARG B 1 19 ? -1.57 -16.926 -17.798 1 98.33 19 ARG B CA 1
ATOM 2452 C C . ARG B 1 19 ? -2.517 -17.543 -16.774 1 98.33 19 ARG B C 1
ATOM 2454 O O . ARG B 1 19 ? -2.954 -16.868 -15.84 1 98.33 19 ARG B O 1
ATOM 2461 N N . HIS B 1 20 ? -2.856 -18.761 -17.089 1 98.6 20 HIS B N 1
ATOM 2462 C CA . HIS B 1 20 ? -3.847 -19.499 -16.314 1 98.6 20 HIS B CA 1
ATOM 2463 C C . HIS B 1 20 ? -3.229 -20.729 -15.658 1 98.6 20 HIS B C 1
ATOM 2465 O O . HIS B 1 20 ? -2.861 -21.685 -16.344 1 98.6 20 HIS B O 1
ATOM 2471 N N . GLY B 1 21 ? -3.127 -20.678 -14.288 1 98.67 21 GLY B N 1
ATOM 2472 C CA . GLY B 1 21 ? -2.518 -21.777 -13.556 1 98.67 21 GLY B CA 1
ATOM 2473 C C . GLY B 1 21 ? -3.485 -22.478 -12.619 1 98.67 21 GLY B C 1
ATOM 2474 O O . GLY B 1 21 ? -4.656 -22.104 -12.534 1 98.67 21 GLY B O 1
ATOM 2475 N N . PHE B 1 22 ? -2.96 -23.536 -12.022 1 98.63 22 PHE B N 1
ATOM 2476 C CA . PHE B 1 22 ? -3.697 -24.355 -11.067 1 98.63 22 PHE B CA 1
ATOM 2477 C C . PHE B 1 22 ? -3.036 -24.313 -9.694 1 98.63 22 PHE B C 1
ATOM 2479 O O . PHE B 1 22 ? -1.897 -24.756 -9.534 1 98.63 22 PHE B O 1
ATOM 2486 N N . GLY B 1 23 ? -3.735 -23.758 -8.702 1 98.23 23 GLY B N 1
ATOM 2487 C CA . GLY B 1 23 ? -3.226 -23.763 -7.339 1 98.23 23 GLY B CA 1
ATOM 2488 C C . GLY B 1 23 ? -3.519 -25.055 -6.599 1 98.23 23 GLY B C 1
ATOM 2489 O O . GLY B 1 23 ? -4.589 -25.643 -6.765 1 98.23 23 GLY B O 1
ATOM 2490 N N . VAL B 1 24 ? -2.592 -25.397 -5.674 1 97.91 24 VAL B N 1
ATOM 2491 C CA . VAL B 1 24 ? -2.821 -26.668 -4.995 1 97.91 24 VAL B CA 1
ATOM 2492 C C . VAL B 1 24 ? -2.89 -26.444 -3.487 1 97.91 24 VAL B C 1
ATOM 2494 O O . VAL B 1 24 ? -2.796 -27.394 -2.706 1 97.91 24 VAL B O 1
ATOM 2497 N N . TYR B 1 25 ? -3.082 -25.22 -3.099 1 96.6 25 TYR B N 1
ATOM 2498 C CA . TYR B 1 25 ? -3.189 -24.887 -1.683 1 96.6 25 TYR B CA 1
ATOM 2499 C C . TYR B 1 25 ? -4.28 -25.712 -1.01 1 96.6 25 TYR B C 1
ATOM 2501 O O . TYR B 1 25 ? -5.385 -25.842 -1.541 1 96.6 25 TYR B O 1
ATOM 2509 N N . LYS B 1 26 ? -3.986 -26.39 0.076 1 93.53 26 LYS B N 1
ATOM 2510 C CA . LYS B 1 26 ? -4.872 -27.145 0.957 1 93.53 26 LYS B CA 1
ATOM 2511 C C . LYS B 1 26 ? -5.25 -28.488 0.337 1 93.53 26 LYS B C 1
ATOM 2513 O O . LYS B 1 26 ? -6.162 -29.164 0.817 1 93.53 26 LYS B O 1
ATOM 2518 N N . LEU B 1 27 ? -4.621 -28.871 -0.735 1 94.48 27 LEU B N 1
ATOM 2519 C CA . LEU B 1 27 ? -4.757 -30.225 -1.262 1 94.48 27 LEU B CA 1
ATOM 2520 C C . LEU B 1 27 ? -3.728 -31.158 -0.633 1 94.48 27 LEU B C 1
ATOM 2522 O O . LEU B 1 27 ? -2.669 -31.405 -1.216 1 94.48 27 LEU B O 1
ATOM 2526 N N . THR B 1 28 ? -4.116 -31.694 0.497 1 88.42 28 THR B N 1
ATOM 2527 C CA . THR B 1 28 ? -3.127 -32.462 1.246 1 88.42 28 THR B CA 1
ATOM 2528 C C . THR B 1 28 ? -3.477 -33.947 1.239 1 88.42 28 THR B C 1
ATOM 2530 O O . THR B 1 28 ? -2.633 -34.79 1.549 1 88.42 28 THR B O 1
ATOM 2533 N N . ASP B 1 29 ? -4.736 -34.244 0.918 1 93.54 29 ASP B N 1
ATOM 2534 C CA . ASP B 1 29 ? -5.104 -35.642 0.716 1 93.54 29 ASP B CA 1
ATOM 2535 C C . ASP B 1 29 ? -4.568 -36.163 -0.615 1 93.54 29 ASP B C 1
ATOM 2537 O O . ASP B 1 29 ? -4.912 -35.641 -1.677 1 93.54 29 ASP B O 1
ATOM 2541 N N . GLU B 1 30 ? -3.768 -37.168 -0.536 1 94.09 30 GLU B N 1
ATOM 2542 C CA . GLU B 1 30 ? -3.044 -37.665 -1.702 1 94.09 30 GLU B CA 1
ATOM 2543 C C . GLU B 1 30 ? -4.005 -38.057 -2.822 1 94.09 30 GLU B C 1
ATOM 2545 O O . GLU B 1 30 ? -3.801 -37.688 -3.98 1 94.09 30 GLU B O 1
ATOM 2550 N N . ALA B 1 31 ? -5.028 -38.805 -2.533 1 95.15 31 ALA B N 1
ATOM 2551 C CA . ALA B 1 31 ? -5.972 -39.278 -3.542 1 95.15 31 ALA B CA 1
ATOM 2552 C C . ALA B 1 31 ? -6.733 -38.114 -4.17 1 95.15 31 ALA B C 1
ATOM 2554 O O . ALA B 1 31 ? -6.904 -38.062 -5.39 1 95.15 31 ALA B O 1
ATOM 2555 N N . ARG B 1 32 ? -7.168 -37.198 -3.337 1 95.75 32 ARG B N 1
ATOM 2556 C CA . ARG B 1 32 ? -7.895 -36.032 -3.828 1 95.75 32 ARG B CA 1
ATOM 2557 C C . ARG B 1 32 ? -6.997 -35.15 -4.69 1 95.75 32 ARG B C 1
ATOM 2559 O O . ARG B 1 32 ? -7.43 -34.638 -5.724 1 95.75 32 ARG B O 1
ATOM 2566 N N . MET B 1 33 ? -5.816 -35.026 -4.282 1 96.55 33 MET B N 1
ATOM 2567 C CA . MET B 1 33 ? -4.876 -34.215 -5.051 1 96.55 33 MET B CA 1
ATOM 2568 C C . MET B 1 33 ? -4.591 -34.852 -6.406 1 96.55 33 MET B C 1
ATOM 2570 O O . MET B 1 33 ? -4.588 -34.167 -7.431 1 96.55 33 MET B O 1
ATOM 2574 N N . ARG B 1 34 ? -4.358 -36.151 -6.402 1 96.47 34 ARG B N 1
ATOM 2575 C CA . ARG B 1 34 ? -4.086 -36.844 -7.657 1 96.47 34 ARG B CA 1
ATOM 2576 C C . ARG B 1 34 ? -5.238 -36.668 -8.64 1 96.47 34 ARG B C 1
ATOM 2578 O O . ARG B 1 34 ? -5.019 -36.346 -9.81 1 96.47 34 ARG B O 1
ATOM 2585 N N . THR B 1 35 ? -6.446 -36.845 -8.144 1 97.48 35 THR B N 1
ATOM 2586 C CA . THR B 1 35 ? -7.623 -36.687 -8.99 1 97.48 35 THR B CA 1
ATOM 2587 C C . THR B 1 35 ? -7.708 -35.266 -9.539 1 97.48 35 THR B C 1
ATOM 2589 O O . THR B 1 35 ? -7.992 -35.068 -10.722 1 97.48 35 THR B O 1
ATOM 2592 N N . ALA B 1 36 ? -7.47 -34.324 -8.682 1 98.05 36 ALA B N 1
ATOM 2593 C CA . ALA B 1 36 ? -7.512 -32.924 -9.095 1 98.05 36 ALA B CA 1
ATOM 2594 C C . ALA B 1 36 ? -6.45 -32.631 -10.15 1 98.05 36 ALA B C 1
ATOM 2596 O O . ALA B 1 36 ? -6.733 -31.983 -11.161 1 98.05 36 ALA B O 1
ATOM 2597 N N . LEU B 1 37 ? -5.268 -33.133 -9.957 1 98.28 37 LEU B N 1
ATOM 2598 C CA . LEU B 1 37 ? -4.162 -32.886 -10.875 1 98.28 37 LEU B CA 1
ATOM 2599 C C . LEU B 1 37 ? -4.409 -33.564 -12.219 1 98.28 37 LEU B C 1
ATOM 2601 O O . LEU B 1 37 ? -4.14 -32.981 -13.271 1 98.28 37 LEU B O 1
ATOM 2605 N N . GLU B 1 38 ? -4.891 -34.775 -12.198 1 98.13 38 GLU B N 1
ATOM 2606 C CA . GLU B 1 38 ? -5.227 -35.474 -13.434 1 98.13 38 GLU B CA 1
ATOM 2607 C C . GLU B 1 38 ? -6.274 -34.706 -14.236 1 98.13 38 GLU B C 1
ATOM 2609 O O . GLU B 1 38 ? -6.138 -34.543 -15.45 1 98.13 38 GLU B O 1
ATOM 2614 N N . THR B 1 39 ? -7.285 -34.288 -13.511 1 98.31 39 THR B N 1
ATOM 2615 C CA . THR B 1 39 ? -8.33 -33.502 -14.159 1 98.31 39 THR B CA 1
ATOM 2616 C C . THR B 1 39 ? -7.752 -32.221 -14.754 1 98.31 39 THR B C 1
ATOM 2618 O O . THR B 1 39 ? -8.062 -31.864 -15.892 1 98.31 39 THR B O 1
ATOM 2621 N N . ALA B 1 40 ? -6.93 -31.524 -14.021 1 98.36 40 ALA B N 1
ATOM 2622 C CA . ALA B 1 40 ? -6.324 -30.273 -14.471 1 98.36 40 ALA B CA 1
ATOM 2623 C C . ALA B 1 40 ? -5.506 -30.486 -15.741 1 98.36 40 ALA B C 1
ATOM 2625 O O . ALA B 1 40 ? -5.654 -29.743 -16.714 1 98.36 40 ALA B O 1
ATOM 2626 N N . VAL B 1 41 ? -4.69 -31.505 -15.756 1 98 41 VAL B N 1
ATOM 2627 C CA . VAL B 1 41 ? -3.843 -31.806 -16.905 1 98 41 VAL B CA 1
ATOM 2628 C C . VAL B 1 41 ? -4.713 -32.156 -18.111 1 98 41 VAL B C 1
ATOM 2630 O O . VAL B 1 41 ? -4.439 -31.718 -19.23 1 98 41 VAL B O 1
ATOM 2633 N N . ASP B 1 42 ? -5.739 -32.887 -17.838 1 97.42 42 ASP B N 1
ATOM 2634 C CA . ASP B 1 42 ? -6.647 -33.292 -18.906 1 97.42 42 ASP B CA 1
ATOM 2635 C C . ASP B 1 42 ? -7.321 -32.079 -19.544 1 97.42 42 ASP B C 1
ATOM 2637 O O . ASP B 1 42 ? -7.533 -32.047 -20.758 1 97.42 42 ASP B O 1
ATOM 2641 N N . VAL B 1 43 ? -7.674 -31.105 -18.743 1 96.98 43 VAL B N 1
ATOM 2642 C CA . VAL B 1 43 ? -8.357 -29.899 -19.199 1 96.98 43 VAL B CA 1
ATOM 2643 C C . VAL B 1 43 ? -7.385 -29.02 -19.984 1 96.98 43 VAL B C 1
ATOM 2645 O O . VAL B 1 43 ? -7.798 -28.262 -20.865 1 96.98 43 VAL B O 1
ATOM 2648 N N . GLY B 1 44 ? -6.072 -29.103 -19.578 1 97.03 44 GLY B N 1
ATOM 2649 C CA . GLY B 1 44 ? -5.09 -28.354 -20.345 1 97.03 44 GLY B CA 1
ATOM 2650 C C . GLY B 1 44 ? -4.198 -27.481 -19.482 1 97.03 44 GLY B C 1
ATOM 2651 O O . GLY B 1 44 ? -3.304 -26.803 -19.992 1 97.03 44 GLY B O 1
ATOM 2652 N N . TYR B 1 45 ? -4.386 -27.492 -18.175 1 98.18 45 TYR B N 1
ATOM 2653 C CA . TYR B 1 45 ? -3.509 -26.727 -17.296 1 98.18 45 TYR B CA 1
ATOM 2654 C C . TYR B 1 45 ? -2.057 -27.159 -17.462 1 98.18 45 TYR B C 1
ATOM 2656 O O . TYR B 1 45 ? -1.77 -28.351 -17.593 1 98.18 45 TYR B O 1
ATOM 2664 N N . ARG B 1 46 ? -1.205 -26.153 -17.432 1 98.37 46 ARG B N 1
ATOM 2665 C CA . ARG B 1 46 ? 0.211 -26.472 -17.576 1 98.37 46 ARG B CA 1
ATOM 2666 C C . ARG B 1 46 ? 1.056 -25.673 -16.589 1 98.37 46 ARG B C 1
ATOM 2668 O O . ARG B 1 46 ? 2.285 -25.763 -16.6 1 98.37 46 ARG B O 1
ATOM 2675 N N . LEU B 1 47 ? 0.48 -24.801 -15.792 1 98.78 47 LEU B N 1
ATOM 2676 C CA . LEU B 1 47 ? 1.116 -24.121 -14.669 1 98.78 47 LEU B CA 1
ATOM 2677 C C . LEU B 1 47 ? 0.554 -24.619 -13.342 1 98.78 47 LEU B C 1
ATOM 2679 O O . LEU B 1 47 ? -0.664 -24.646 -13.15 1 98.78 47 LEU B O 1
ATOM 2683 N N . PHE B 1 48 ? 1.429 -25.044 -12.473 1 98.82 48 PHE B N 1
ATOM 2684 C CA . PHE B 1 48 ? 1.05 -25.558 -11.162 1 98.82 48 PHE B CA 1
ATOM 2685 C C . PHE B 1 48 ? 1.751 -24.781 -10.054 1 98.82 48 PHE B C 1
ATOM 2687 O O . PHE B 1 48 ? 2.973 -24.626 -10.074 1 98.82 48 PHE B O 1
ATOM 2694 N N . ASP B 1 49 ? 0.995 -24.298 -9.142 1 98.83 49 ASP B N 1
ATOM 2695 C CA . ASP B 1 49 ? 1.5 -23.445 -8.07 1 98.83 49 ASP B CA 1
ATOM 2696 C C . ASP B 1 49 ? 1.424 -24.155 -6.721 1 98.83 49 ASP B C 1
ATOM 2698 O O . ASP B 1 49 ? 0.341 -24.543 -6.278 1 98.83 49 ASP B O 1
ATOM 2702 N N . THR B 1 50 ? 2.516 -24.302 -6.036 1 98.67 50 THR B N 1
ATOM 2703 C CA . THR B 1 50 ? 2.617 -24.885 -4.703 1 98.67 50 THR B CA 1
ATOM 2704 C C . THR B 1 50 ? 3.504 -24.029 -3.804 1 98.67 50 THR B C 1
ATOM 2706 O O . THR B 1 50 ? 3.721 -22.847 -4.082 1 98.67 50 THR B O 1
ATOM 2709 N N . ALA B 1 51 ? 3.83 -24.529 -2.616 1 98.56 51 ALA B N 1
ATOM 2710 C CA . ALA B 1 51 ? 4.713 -23.876 -1.653 1 98.56 51 ALA B CA 1
ATOM 2711 C C . ALA B 1 51 ? 5.203 -24.866 -0.6 1 98.56 51 ALA B C 1
ATOM 2713 O O . ALA B 1 51 ? 4.565 -25.894 -0.361 1 98.56 51 ALA B O 1
ATOM 2714 N N . SER B 1 52 ? 6.303 -24.539 -0.002 1 98.07 52 SER B N 1
ATOM 2715 C CA . SER B 1 52 ? 6.799 -25.369 1.091 1 98.07 52 SER B CA 1
ATOM 2716 C C . SER B 1 52 ? 5.774 -25.472 2.216 1 98.07 52 SER B C 1
ATOM 2718 O O . SER B 1 52 ? 5.564 -26.55 2.775 1 98.07 52 SER B O 1
ATOM 2720 N N . PHE B 1 53 ? 5.072 -24.409 2.467 1 97.06 53 PHE B N 1
ATOM 2721 C CA . PHE B 1 53 ? 4.112 -24.312 3.56 1 97.06 53 PHE B CA 1
ATOM 2722 C C . PHE B 1 53 ? 2.889 -25.178 3.286 1 97.06 53 PHE B C 1
ATOM 2724 O O . PHE B 1 53 ? 2.116 -25.477 4.198 1 97.06 53 PHE B O 1
ATOM 2731 N N . TYR B 1 54 ? 2.672 -25.477 1.975 1 97 54 TYR B N 1
ATOM 2732 C CA . TYR B 1 54 ? 1.459 -26.206 1.619 1 97 54 TYR B CA 1
ATOM 2733 C C . TYR B 1 54 ? 1.576 -27.677 1.999 1 97 54 TYR B C 1
ATOM 2735 O O . TYR B 1 54 ? 0.573 -28.392 2.052 1 97 54 TYR B O 1
ATOM 2743 N N . HIS B 1 55 ? 2.853 -28.162 2.196 1 96.27 55 HIS B N 1
ATOM 2744 C CA . HIS B 1 55 ? 3.163 -29.52 2.629 1 96.27 55 HIS B CA 1
ATOM 2745 C C . HIS B 1 55 ? 2.682 -30.546 1.609 1 96.27 55 HIS B C 1
ATOM 2747 O O . HIS B 1 55 ? 2.217 -31.626 1.982 1 96.27 55 HIS B O 1
ATOM 2753 N N . ASN B 1 56 ? 2.704 -30.162 0.288 1 97.65 56 ASN B N 1
ATOM 2754 C CA . ASN B 1 56 ? 2.261 -31.106 -0.734 1 97.65 56 ASN B CA 1
ATOM 2755 C C . ASN B 1 56 ? 3.19 -31.097 -1.944 1 97.65 56 ASN B C 1
ATOM 2757 O O . ASN B 1 56 ? 2.805 -31.534 -3.03 1 97.65 56 ASN B O 1
ATOM 2761 N N . GLU B 1 57 ? 4.385 -30.558 -1.795 1 98.35 57 GLU B N 1
ATOM 2762 C CA . GLU B 1 57 ? 5.362 -30.54 -2.879 1 98.35 57 GLU B CA 1
ATOM 2763 C C . GLU B 1 57 ? 5.724 -31.955 -3.32 1 98.35 57 GLU B C 1
ATOM 2765 O O . GLU B 1 57 ? 5.873 -32.219 -4.515 1 98.35 57 GLU B O 1
ATOM 2770 N N . LYS B 1 58 ? 5.874 -32.876 -2.329 1 97.8 58 LYS B N 1
ATOM 2771 C CA . LYS B 1 58 ? 6.225 -34.254 -2.66 1 97.8 58 LYS B CA 1
ATOM 2772 C C . LYS B 1 58 ? 5.149 -34.903 -3.525 1 97.8 58 LYS B C 1
ATOM 2774 O O . LYS B 1 58 ? 5.459 -35.576 -4.51 1 97.8 58 LYS B O 1
ATOM 2779 N N . GLU B 1 59 ? 3.915 -34.712 -3.118 1 97.49 59 GLU B N 1
ATOM 2780 C CA . GLU B 1 59 ? 2.8 -35.272 -3.876 1 97.49 59 GLU B CA 1
ATOM 2781 C C . GLU B 1 59 ? 2.762 -34.714 -5.296 1 97.49 59 GLU B C 1
ATOM 2783 O O . GLU B 1 59 ? 2.455 -35.438 -6.245 1 97.49 59 GLU B O 1
ATOM 2788 N N . LEU B 1 60 ? 3.052 -33.467 -5.474 1 98.26 60 LEU B N 1
ATOM 2789 C CA . LEU B 1 60 ? 3.096 -32.862 -6.8 1 98.26 60 LEU B CA 1
ATOM 2790 C C . LEU B 1 60 ? 4.233 -33.451 -7.629 1 98.26 60 LEU B C 1
ATOM 2792 O O . LEU B 1 60 ? 4.044 -33.782 -8.802 1 98.26 60 LEU B O 1
ATOM 2796 N N . GLY B 1 61 ? 5.419 -33.537 -7.006 1 98.16 61 GLY B N 1
ATOM 2797 C CA . GLY B 1 61 ? 6.542 -34.173 -7.677 1 98.16 61 GLY B CA 1
ATOM 2798 C C . GLY B 1 61 ? 6.245 -35.593 -8.119 1 98.16 61 GLY B C 1
ATOM 2799 O O . GLY B 1 61 ? 6.552 -35.973 -9.251 1 98.16 61 GLY B O 1
ATOM 2800 N N . ASP B 1 62 ? 5.657 -36.353 -7.207 1 97.45 62 ASP B N 1
ATOM 2801 C CA . ASP B 1 62 ? 5.274 -37.725 -7.523 1 97.45 62 ASP B CA 1
ATOM 2802 C C . ASP B 1 62 ? 4.319 -37.767 -8.714 1 97.45 62 ASP B C 1
ATOM 2804 O O . ASP B 1 62 ? 4.427 -38.646 -9.573 1 97.45 62 ASP B O 1
ATOM 2808 N N . PHE B 1 63 ? 3.423 -36.872 -8.741 1 97.65 63 PHE B N 1
ATOM 2809 C CA . PHE B 1 63 ? 2.463 -36.808 -9.837 1 97.65 63 PHE B CA 1
ATOM 2810 C C . PHE B 1 63 ? 3.174 -36.589 -11.167 1 97.65 63 PHE B C 1
ATOM 2812 O O . PHE B 1 63 ? 2.91 -37.297 -12.142 1 97.65 63 PHE B O 1
ATOM 2819 N N . PHE B 1 64 ? 4.084 -35.635 -11.249 1 96.84 64 PHE B N 1
ATOM 2820 C CA . PHE B 1 64 ? 4.786 -35.341 -12.493 1 96.84 64 PHE B CA 1
ATOM 2821 C C . PHE B 1 64 ? 5.609 -36.541 -12.947 1 96.84 64 PHE B C 1
ATOM 2823 O O . PHE B 1 64 ? 5.678 -36.837 -14.141 1 96.84 64 PHE B O 1
ATOM 2830 N N . ALA B 1 65 ? 6.215 -37.205 -11.971 1 95.85 65 ALA B N 1
ATOM 2831 C CA . ALA B 1 65 ? 7.046 -38.365 -12.283 1 95.85 65 ALA B CA 1
ATOM 2832 C C . ALA B 1 65 ? 6.214 -39.487 -12.896 1 95.85 65 ALA B C 1
ATOM 2834 O O . ALA B 1 65 ? 6.716 -40.27 -13.706 1 95.85 65 ALA B O 1
ATOM 2835 N N . SER B 1 66 ? 4.928 -39.489 -12.561 1 95.08 66 SER B N 1
ATOM 2836 C CA . SER B 1 66 ? 4.103 -40.615 -12.987 1 95.08 66 SER B CA 1
ATOM 2837 C C . SER B 1 66 ? 3.123 -40.201 -14.079 1 95.08 66 SER B C 1
ATOM 2839 O O . SER B 1 66 ? 2.436 -41.045 -14.658 1 95.08 66 SER B O 1
ATOM 2841 N N . SER B 1 67 ? 2.937 -39.007 -14.379 1 92.64 67 SER B N 1
ATOM 2842 C CA . SER B 1 67 ? 1.902 -38.478 -15.261 1 92.64 67 SER B CA 1
ATOM 2843 C C . SER B 1 67 ? 2.255 -38.705 -16.727 1 92.64 67 SER B C 1
ATOM 2845 O O . SER B 1 67 ? 1.39 -38.615 -17.601 1 92.64 67 SER B O 1
ATOM 2847 N N . GLY B 1 68 ? 3.588 -38.933 -17.064 1 92.01 68 GLY B N 1
ATOM 2848 C CA . GLY B 1 68 ? 4.029 -39.047 -18.445 1 92.01 68 GLY B CA 1
ATOM 2849 C C . GLY B 1 68 ? 4.286 -37.704 -19.103 1 92.01 68 GLY B C 1
ATOM 2850 O O . GLY B 1 68 ? 4.747 -37.644 -20.244 1 92.01 68 GLY B O 1
ATOM 2851 N N . LEU B 1 69 ? 3.971 -36.598 -18.447 1 95.09 69 LEU B N 1
ATOM 2852 C CA . LEU B 1 69 ? 4.281 -35.269 -18.962 1 95.09 69 LEU B CA 1
ATOM 2853 C C . LEU B 1 69 ? 5.788 -35.075 -19.095 1 95.09 69 LEU B C 1
ATOM 2855 O O . LEU B 1 69 ? 6.552 -35.495 -18.223 1 95.09 69 LEU B O 1
ATOM 2859 N N . LYS B 1 70 ? 6.152 -34.487 -20.234 1 96.38 70 LYS B N 1
ATOM 2860 C CA . LYS B 1 70 ? 7.547 -34.087 -20.386 1 96.38 70 LYS B CA 1
ATOM 2861 C C . LYS B 1 70 ? 7.845 -32.818 -19.593 1 96.38 70 LYS B C 1
ATOM 2863 O O . LYS B 1 70 ? 6.953 -31.997 -19.368 1 96.38 70 LYS B O 1
ATOM 2868 N N . ARG B 1 71 ? 9.047 -32.632 -19.234 1 96.56 71 ARG B N 1
ATOM 2869 C CA . ARG B 1 71 ? 9.455 -31.536 -18.362 1 96.56 71 ARG B CA 1
ATOM 2870 C C . ARG B 1 71 ? 9.127 -30.185 -18.989 1 96.56 71 ARG B C 1
ATOM 2872 O O . ARG B 1 71 ? 8.773 -29.237 -18.285 1 96.56 71 ARG B O 1
ATOM 2879 N N . ASP B 1 72 ? 9.214 -30.082 -20.301 1 96.02 72 ASP B N 1
ATOM 2880 C CA . ASP B 1 72 ? 9.021 -28.802 -20.974 1 96.02 72 ASP B CA 1
ATOM 2881 C C . ASP B 1 72 ? 7.539 -28.533 -21.228 1 96.02 72 ASP B C 1
ATOM 2883 O O . ASP B 1 72 ? 7.179 -27.505 -21.805 1 96.02 72 ASP B O 1
ATOM 2887 N N . GLU B 1 73 ? 6.678 -29.403 -20.668 1 96.88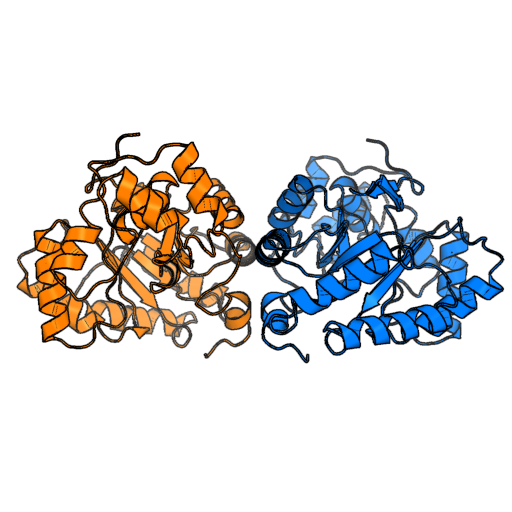 73 GLU B N 1
ATOM 2888 C CA . GLU B 1 73 ? 5.243 -29.267 -20.904 1 96.88 73 GLU B CA 1
ATOM 2889 C C . GLU B 1 73 ? 4.545 -28.632 -19.705 1 96.88 73 GLU B C 1
ATOM 2891 O O . GLU B 1 73 ? 3.343 -28.364 -19.751 1 96.88 73 GLU B O 1
ATOM 2896 N N . PHE B 1 74 ? 5.253 -28.429 -18.663 1 97.58 74 PHE B N 1
ATOM 2897 C CA . PHE B 1 74 ? 4.6 -27.827 -17.507 1 97.58 74 PHE B CA 1
ATOM 2898 C C . PHE B 1 74 ? 5.527 -26.832 -16.819 1 97.58 74 PHE B C 1
ATOM 2900 O O . PHE B 1 74 ? 6.738 -26.843 -17.048 1 97.58 74 PHE B O 1
ATOM 2907 N N . PHE B 1 75 ? 4.928 -25.876 -16.157 1 98.7 75 PHE B N 1
ATOM 2908 C CA . PHE B 1 75 ? 5.546 -24.791 -15.403 1 98.7 75 PHE B CA 1
ATOM 2909 C C . PHE B 1 75 ? 5.229 -24.915 -13.918 1 98.7 75 PHE B C 1
ATOM 2911 O O . PHE B 1 75 ? 4.061 -24.948 -13.527 1 98.7 75 PHE B O 1
ATOM 2918 N N . VAL B 1 76 ? 6.235 -24.993 -13.041 1 98.82 76 VAL B N 1
ATOM 2919 C CA . VAL B 1 76 ? 5.995 -25.198 -11.617 1 98.82 76 VAL B CA 1
ATOM 2920 C C . VAL B 1 76 ? 6.481 -23.982 -10.83 1 98.82 76 VAL B C 1
ATOM 2922 O O . VAL B 1 76 ? 7.601 -23.509 -11.036 1 98.82 76 VAL B O 1
ATOM 2925 N N . THR B 1 77 ? 5.614 -23.44 -10.039 1 98.87 77 THR B N 1
ATOM 2926 C CA . THR B 1 77 ? 5.944 -22.392 -9.079 1 98.87 77 THR B CA 1
ATOM 2927 C C . THR B 1 77 ? 5.944 -22.942 -7.656 1 98.87 77 THR B C 1
ATOM 2929 O O . THR B 1 77 ? 5.02 -23.656 -7.261 1 98.87 77 THR B O 1
ATOM 2932 N N . THR B 1 78 ? 6.955 -22.703 -6.899 1 98.86 78 THR B N 1
ATOM 2933 C CA . THR B 1 78 ? 6.941 -22.942 -5.46 1 98.86 78 THR B CA 1
ATOM 2934 C C . THR B 1 78 ? 7.513 -21.745 -4.707 1 98.86 78 THR B C 1
ATOM 2936 O O . THR B 1 78 ? 7.897 -20.746 -5.319 1 98.86 78 THR B O 1
ATOM 2939 N N . LYS B 1 79 ? 7.4 -21.753 -3.356 1 98.46 79 LYS B N 1
ATOM 2940 C CA . LYS B 1 79 ? 7.73 -20.591 -2.535 1 98.46 79 LYS B CA 1
ATOM 2941 C C . LYS B 1 79 ? 8.365 -21.015 -1.214 1 98.46 79 LYS B C 1
ATOM 2943 O O . LYS B 1 79 ? 7.975 -22.027 -0.628 1 98.46 79 LYS B O 1
ATOM 2948 N N . MET B 1 80 ? 9.266 -20.281 -0.814 1 97.27 80 MET B N 1
ATOM 2949 C CA . MET B 1 80 ? 9.78 -20.506 0.534 1 97.27 80 MET B CA 1
ATOM 2950 C C . MET B 1 80 ? 8.961 -19.734 1.564 1 97.27 80 MET B C 1
ATOM 2952 O O . MET B 1 80 ? 8.574 -18.589 1.324 1 97.27 80 MET B O 1
ATOM 2956 N N . TRP B 1 81 ? 8.744 -20.294 2.697 1 96.64 81 TRP B N 1
ATOM 2957 C CA . TRP B 1 81 ? 7.9 -19.759 3.76 1 96.64 81 TRP B CA 1
ATOM 2958 C C . TRP B 1 81 ? 8.693 -18.824 4.667 1 96.64 81 TRP B C 1
ATOM 2960 O O . TRP B 1 81 ? 9.917 -18.724 4.548 1 96.64 81 TRP B O 1
ATOM 2970 N N . ASN B 1 82 ? 8.055 -18.132 5.54 1 94.66 82 ASN B N 1
ATOM 2971 C CA . ASN B 1 82 ? 8.608 -17.075 6.379 1 94.66 82 ASN B CA 1
ATOM 2972 C C . ASN B 1 82 ? 9.716 -17.601 7.287 1 94.66 82 ASN B C 1
ATOM 2974 O O . ASN B 1 82 ? 10.705 -16.908 7.531 1 94.66 82 ASN B O 1
ATOM 2978 N N . THR B 1 83 ? 9.573 -18.808 7.788 1 94.99 83 THR B N 1
ATOM 2979 C CA . THR B 1 83 ? 10.554 -19.371 8.71 1 94.99 83 THR B CA 1
ATOM 2980 C C . THR B 1 83 ? 11.793 -19.847 7.957 1 94.99 83 THR B C 1
ATOM 2982 O O . THR B 1 83 ? 12.773 -20.273 8.571 1 94.99 83 THR B O 1
ATOM 2985 N N . GLU B 1 84 ? 11.738 -19.794 6.667 1 97.31 84 GLU B N 1
ATOM 2986 C CA . GLU B 1 84 ? 12.803 -20.319 5.817 1 97.31 84 GLU B CA 1
ATOM 2987 C C . GLU B 1 84 ? 13.611 -19.19 5.184 1 97.31 84 GLU B C 1
ATOM 2989 O O . GLU B 1 84 ? 14.408 -19.425 4.273 1 97.31 84 GLU B O 1
ATOM 2994 N N . GLN B 1 85 ? 13.398 -17.987 5.642 1 96.93 85 GLN B N 1
ATOM 2995 C CA . GLN B 1 85 ? 14.035 -16.821 5.04 1 96.93 85 GLN B CA 1
ATOM 2996 C C . GLN B 1 85 ? 15.385 -16.534 5.692 1 96.93 85 GLN B C 1
ATOM 2998 O O . GLN B 1 85 ? 15.601 -16.871 6.858 1 96.93 85 GLN B O 1
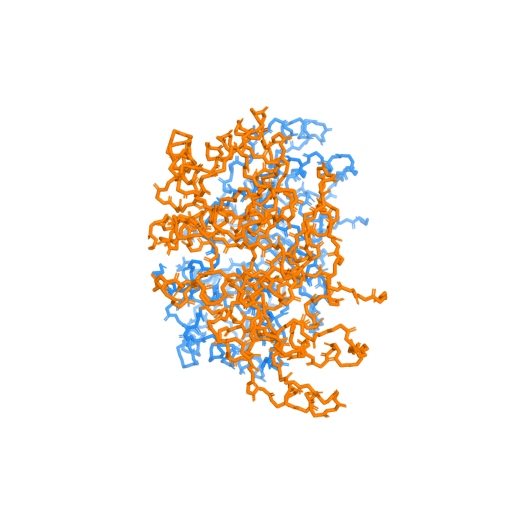ATOM 3003 N N . GLY B 1 86 ? 16.157 -15.814 5.056 1 97.65 86 GLY B N 1
ATOM 3004 C CA . GLY B 1 86 ? 17.577 -15.648 5.319 1 97.65 86 GLY B CA 1
ATOM 3005 C C . GLY B 1 86 ? 18.458 -16.313 4.278 1 97.65 86 GLY B C 1
ATOM 3006 O O . GLY B 1 86 ? 18.003 -17.19 3.541 1 97.65 86 GLY B O 1
ATOM 3007 N N . TYR B 1 87 ? 19.702 -15.967 4.206 1 98.27 87 TYR B N 1
ATOM 3008 C CA . TYR B 1 87 ? 20.556 -16.462 3.133 1 98.27 87 TYR B CA 1
ATOM 3009 C C . TYR B 1 87 ? 20.681 -17.98 3.191 1 98.27 87 TYR B C 1
ATOM 3011 O O . TYR B 1 87 ? 20.226 -18.681 2.284 1 98.27 87 TYR B O 1
ATOM 3019 N N . ASP B 1 88 ? 21.18 -18.537 4.28 1 98.64 88 ASP B N 1
ATOM 3020 C CA . ASP B 1 88 ? 21.419 -19.972 4.395 1 98.64 88 ASP B CA 1
ATOM 3021 C C . ASP B 1 88 ? 20.104 -20.742 4.495 1 98.64 88 ASP B C 1
ATOM 3023 O O . ASP B 1 88 ? 19.964 -21.82 3.914 1 98.64 88 ASP B O 1
ATOM 3027 N N . GLU B 1 89 ? 19.172 -20.204 5.234 1 98.54 89 GLU B N 1
ATOM 3028 C CA . GLU B 1 89 ? 17.88 -20.858 5.417 1 98.54 89 GLU B CA 1
ATOM 3029 C C . GLU B 1 89 ? 17.142 -21.005 4.089 1 98.54 89 GLU B C 1
ATOM 3031 O O . GLU B 1 89 ? 16.523 -22.039 3.828 1 98.54 89 GLU B O 1
ATOM 3036 N N . THR B 1 90 ? 17.273 -19.968 3.281 1 98.71 90 THR B N 1
ATOM 3037 C CA . THR B 1 90 ? 16.625 -20.003 1.975 1 98.71 90 THR B CA 1
ATOM 3038 C C . THR B 1 90 ? 17.237 -21.09 1.097 1 98.71 90 THR B C 1
ATOM 3040 O O . THR B 1 90 ? 16.516 -21.843 0.438 1 98.71 90 THR B O 1
ATOM 3043 N N . LEU B 1 91 ? 18.544 -21.19 1.098 1 98.8 91 LEU B N 1
ATOM 3044 C CA . LEU B 1 91 ? 19.223 -22.205 0.3 1 98.8 91 LEU B CA 1
ATOM 3045 C C . LEU B 1 91 ? 18.827 -23.607 0.753 1 98.8 91 LEU B C 1
ATOM 3047 O O . LEU B 1 91 ? 18.566 -24.481 -0.077 1 98.8 91 LEU B O 1
ATOM 3051 N N . ARG B 1 92 ? 18.742 -23.789 2.043 1 98.7 92 ARG B N 1
ATOM 3052 C CA . ARG B 1 92 ? 18.33 -25.082 2.579 1 98.7 92 ARG B CA 1
ATOM 3053 C C . ARG B 1 92 ? 16.884 -25.393 2.21 1 98.7 92 ARG B C 1
ATOM 3055 O O . ARG B 1 92 ? 16.557 -26.529 1.859 1 98.7 92 ARG B O 1
ATOM 3062 N N . ALA B 1 93 ? 16.072 -24.399 2.342 1 98.77 93 ALA B N 1
ATOM 3063 C CA . ALA B 1 93 ? 14.663 -24.571 1.999 1 98.77 93 ALA B CA 1
ATOM 3064 C C . ALA B 1 93 ? 14.499 -24.958 0.532 1 98.77 93 ALA B C 1
ATOM 3066 O O . ALA B 1 93 ? 13.686 -25.824 0.2 1 98.77 93 ALA B O 1
ATOM 3067 N N . PHE B 1 94 ? 15.264 -24.321 -0.316 1 98.8 94 PHE B N 1
ATOM 3068 C CA . PHE B 1 94 ? 15.195 -24.619 -1.742 1 98.8 94 PHE B CA 1
ATOM 3069 C C . PHE B 1 94 ? 15.591 -26.065 -2.013 1 98.8 94 PHE B C 1
ATOM 3071 O O . PHE B 1 94 ? 14.937 -26.758 -2.796 1 98.8 94 PHE B O 1
ATOM 3078 N N . GLU B 1 95 ? 16.637 -26.475 -1.379 1 98.64 95 GLU B N 1
ATOM 3079 C CA . GLU B 1 95 ? 17.099 -27.846 -1.57 1 98.64 95 GLU B CA 1
ATOM 3080 C C . GLU B 1 95 ? 16.007 -28.851 -1.213 1 98.64 95 GLU B C 1
ATOM 3082 O O . GLU B 1 95 ? 15.806 -29.836 -1.926 1 98.64 95 GLU B O 1
ATOM 3087 N N . LYS B 1 96 ? 15.323 -28.605 -0.169 1 98.64 96 LYS B N 1
ATOM 3088 C CA . LYS B 1 96 ? 14.224 -29.471 0.248 1 98.64 96 LYS B CA 1
ATOM 3089 C C . LYS B 1 96 ? 13.105 -29.477 -0.789 1 98.64 96 LYS B C 1
ATOM 3091 O O . LYS B 1 96 ? 12.587 -30.537 -1.146 1 98.64 96 LYS B O 1
ATOM 3096 N N . SER B 1 97 ? 12.739 -28.301 -1.269 1 98.8 97 SER B N 1
ATOM 3097 C CA . SER B 1 97 ? 11.685 -28.185 -2.272 1 98.8 97 SER B CA 1
ATOM 3098 C C . SER B 1 97 ? 12.07 -28.899 -3.563 1 98.8 97 SER B C 1
ATOM 3100 O O . SER B 1 97 ? 11.252 -29.605 -4.156 1 98.8 97 SER B O 1
ATOM 3102 N N . GLN B 1 98 ? 13.274 -28.654 -3.964 1 98.51 98 GLN B N 1
ATOM 3103 C CA . GLN B 1 98 ? 13.781 -29.279 -5.181 1 98.51 98 GLN B CA 1
ATOM 3104 C C . GLN B 1 98 ? 13.71 -30.801 -5.088 1 98.51 98 GLN B C 1
ATOM 3106 O O . GLN B 1 98 ? 13.279 -31.466 -6.032 1 98.51 98 GLN B O 1
ATOM 3111 N N . LYS B 1 99 ? 14.156 -31.336 -3.958 1 98.39 99 LYS B N 1
ATOM 3112 C CA . LYS B 1 99 ? 14.126 -32.778 -3.733 1 98.39 99 LYS B CA 1
ATOM 3113 C C . LYS B 1 99 ? 12.693 -33.304 -3.728 1 98.39 99 LYS B C 1
ATOM 3115 O O . LYS B 1 99 ? 12.394 -34.313 -4.37 1 98.39 99 LYS B O 1
ATOM 3120 N N . LYS B 1 100 ? 11.83 -32.695 -3.077 1 98.54 100 LYS B N 1
ATOM 3121 C CA . LYS B 1 100 ? 10.434 -33.11 -2.975 1 98.54 100 LYS B CA 1
ATOM 3122 C C . LYS B 1 100 ? 9.747 -33.065 -4.337 1 98.54 100 LYS B C 1
ATOM 3124 O O . LYS B 1 100 ? 9.004 -33.982 -4.694 1 98.54 100 LYS B O 1
ATOM 3129 N N . LEU B 1 101 ? 10.001 -32.045 -5.104 1 98.68 101 LEU B N 1
ATOM 3130 C CA . LEU B 1 101 ? 9.364 -31.855 -6.403 1 98.68 101 LEU B CA 1
ATOM 3131 C C . LEU B 1 101 ? 10.001 -32.755 -7.457 1 98.68 101 LEU B C 1
ATOM 3133 O O . LEU B 1 101 ? 9.44 -32.943 -8.539 1 98.68 101 LEU B O 1
ATOM 3137 N N . GLN B 1 102 ? 11.215 -33.288 -7.116 1 98.07 102 GLN B N 1
ATOM 3138 C CA . GLN B 1 102 ? 11.956 -34.159 -8.023 1 98.07 102 GLN B CA 1
ATOM 3139 C C . GLN B 1 102 ? 12.258 -33.452 -9.341 1 98.07 102 GLN B C 1
ATOM 3141 O O . GLN B 1 102 ? 12.032 -34.009 -10.417 1 98.07 102 GLN B O 1
ATOM 3146 N N . LEU B 1 103 ? 12.693 -32.209 -9.256 1 97.57 103 LEU B N 1
ATOM 3147 C CA . LEU B 1 103 ? 13.03 -31.398 -10.421 1 97.57 103 LEU B CA 1
ATOM 3148 C C . LEU B 1 103 ? 14.458 -30.872 -10.321 1 97.57 103 LEU B C 1
ATOM 3150 O O . LEU B 1 103 ? 14.874 -30.39 -9.265 1 97.57 103 LEU B O 1
ATOM 3154 N N . ASP B 1 104 ? 15.177 -30.944 -11.395 1 95.9 104 ASP B N 1
ATOM 3155 C CA . ASP B 1 104 ? 16.529 -30.396 -11.426 1 95.9 104 ASP B CA 1
ATOM 3156 C C . ASP B 1 104 ? 16.502 -28.87 -11.493 1 95.9 104 ASP B C 1
ATOM 3158 O O . ASP B 1 104 ? 17.423 -28.206 -11.012 1 95.9 104 ASP B O 1
ATOM 3162 N N . GLN B 1 105 ? 15.463 -28.344 -12.149 1 98.11 105 GLN B N 1
ATOM 3163 C CA . GLN B 1 105 ? 15.261 -26.906 -12.291 1 98.11 105 GLN B CA 1
ATOM 3164 C C . GLN B 1 105 ? 13.806 -26.527 -12.029 1 98.11 105 GLN B C 1
ATOM 3166 O O . GLN B 1 105 ? 12.891 -27.128 -12.596 1 98.11 105 GLN B O 1
ATOM 3171 N N . ILE B 1 106 ? 13.651 -25.626 -11.147 1 98.56 106 ILE B N 1
ATOM 3172 C CA . ILE B 1 106 ? 12.318 -25.108 -10.856 1 98.56 106 ILE B CA 1
ATOM 3173 C C . ILE B 1 106 ? 12.035 -23.89 -11.732 1 98.56 106 ILE B C 1
ATOM 3175 O O . ILE B 1 106 ? 12.922 -23.066 -11.966 1 98.56 106 ILE B O 1
ATOM 3179 N N . ASP B 1 107 ? 10.829 -23.745 -12.233 1 98.84 107 ASP B N 1
ATOM 3180 C CA . ASP B 1 107 ? 10.518 -22.689 -13.191 1 98.84 107 ASP B CA 1
ATOM 3181 C C . ASP B 1 107 ? 10.446 -21.327 -12.503 1 98.84 107 ASP B C 1
ATOM 3183 O O . ASP B 1 107 ? 10.974 -20.338 -13.015 1 98.84 107 ASP B O 1
ATOM 3187 N N . LEU B 1 108 ? 9.786 -21.236 -11.379 1 98.91 108 LEU B N 1
ATOM 3188 C CA . LEU B 1 108 ? 9.598 -19.98 -10.661 1 98.91 108 LEU B CA 1
ATOM 3189 C C . LEU B 1 108 ? 9.68 -20.197 -9.154 1 98.91 108 LEU B C 1
ATOM 3191 O O . LEU B 1 108 ? 8.952 -21.025 -8.602 1 98.91 108 LEU B O 1
ATOM 3195 N N . TYR B 1 109 ? 10.573 -19.529 -8.506 1 98.94 109 TYR B N 1
ATOM 3196 C CA . TYR B 1 109 ? 10.76 -19.596 -7.061 1 98.94 109 TYR B CA 1
ATOM 3197 C C . TYR B 1 109 ? 10.467 -18.249 -6.411 1 98.94 109 TYR B C 1
ATOM 3199 O O . TYR B 1 109 ? 11.045 -17.229 -6.794 1 98.94 109 TYR B O 1
ATOM 3207 N N . LEU B 1 110 ? 9.564 -18.253 -5.445 1 98.89 110 LEU B N 1
ATOM 3208 C CA . LEU B 1 110 ? 9.092 -16.995 -4.875 1 98.89 110 LEU B CA 1
ATOM 3209 C C . LEU B 1 110 ? 9.471 -16.889 -3.402 1 98.89 110 LEU B C 1
ATOM 3211 O O . LEU B 1 110 ? 9.512 -17.898 -2.693 1 98.89 110 LEU B O 1
ATOM 3215 N N . VAL B 1 111 ? 9.664 -15.644 -2.956 1 98.56 111 VAL B N 1
ATOM 3216 C CA . VAL B 1 111 ? 9.547 -15.306 -1.542 1 98.56 111 VAL B CA 1
ATOM 3217 C C . VAL B 1 111 ? 8.074 -15.188 -1.158 1 98.56 111 VAL B C 1
ATOM 3219 O O . VAL B 1 111 ? 7.334 -14.395 -1.746 1 98.56 111 VAL B O 1
ATOM 3222 N N . HIS B 1 112 ? 7.657 -15.86 -0.153 1 97.82 112 HIS B N 1
ATOM 3223 C CA . HIS B 1 112 ? 6.23 -15.978 0.124 1 97.82 112 HIS B CA 1
ATOM 3224 C C . HIS B 1 112 ? 5.677 -14.689 0.724 1 97.82 112 HIS B C 1
ATOM 3226 O O . HIS B 1 112 ? 4.539 -14.307 0.443 1 97.82 112 HIS B O 1
ATOM 3232 N N . TRP B 1 113 ? 6.386 -14.074 1.591 1 96.83 113 TRP B N 1
ATOM 3233 C CA . TRP B 1 113 ? 6.059 -12.8 2.223 1 96.83 113 TRP B CA 1
ATOM 3234 C C . TRP B 1 113 ? 7.308 -11.946 2.407 1 96.83 113 TRP B C 1
ATOM 3236 O O . TRP B 1 113 ? 8.408 -12.475 2.591 1 96.83 113 TRP B O 1
ATOM 3246 N N . PRO B 1 114 ? 7.124 -10.647 2.352 1 94.89 114 PRO B N 1
ATOM 3247 C CA . PRO B 1 114 ? 8.27 -9.838 2.774 1 94.89 114 PRO B CA 1
ATOM 3248 C C . PRO B 1 114 ? 8.549 -9.946 4.271 1 94.89 114 PRO B C 1
ATOM 3250 O O . PRO B 1 114 ? 7.615 -10.033 5.072 1 94.89 114 PRO B O 1
ATOM 3253 N N . LYS B 1 115 ? 9.742 -10.018 4.604 1 93.86 115 LYS B N 1
ATOM 3254 C CA . LYS B 1 115 ? 10.166 -10.065 6 1 93.86 115 LYS B CA 1
ATOM 3255 C C . LYS B 1 115 ? 11.277 -9.054 6.271 1 93.86 115 LYS B C 1
ATOM 3257 O O . LYS B 1 115 ? 12.307 -9.06 5.594 1 93.86 115 LYS B O 1
ATOM 3262 N N . GLN B 1 116 ? 11.099 -8.275 7.279 1 88.71 116 GLN B N 1
ATOM 3263 C CA . GLN B 1 116 ? 11.936 -7.102 7.51 1 88.71 116 GLN B CA 1
ATOM 3264 C C . GLN B 1 116 ? 13.365 -7.505 7.861 1 88.71 116 GLN B C 1
ATOM 3266 O O . GLN B 1 116 ? 14.32 -7.018 7.254 1 88.71 116 GLN B O 1
ATOM 3271 N N . ASP B 1 117 ? 13.617 -8.424 8.757 1 90.61 117 ASP B N 1
ATOM 3272 C CA . ASP B 1 117 ? 14.916 -8.686 9.368 1 90.61 117 ASP B CA 1
ATOM 3273 C C . ASP B 1 117 ? 15.834 -9.438 8.407 1 90.61 117 ASP B C 1
ATOM 3275 O O . ASP B 1 117 ? 17.059 -9.361 8.522 1 90.61 117 ASP B O 1
ATOM 3279 N N . THR B 1 118 ? 15.282 -10.2 7.421 1 94.98 118 THR B N 1
ATOM 3280 C CA . THR B 1 118 ? 16.081 -11.019 6.517 1 94.98 118 THR B CA 1
ATOM 3281 C C . THR B 1 118 ? 15.877 -10.583 5.069 1 94.98 118 THR B C 1
ATOM 3283 O O . THR B 1 118 ? 16.236 -11.309 4.139 1 94.98 118 THR B O 1
ATOM 3286 N N . PHE B 1 119 ? 15.426 -9.476 4.85 1 94.28 119 PHE B N 1
ATOM 3287 C CA . PHE B 1 119 ? 14.891 -8.99 3.584 1 94.28 119 PHE B CA 1
ATOM 3288 C C . PHE B 1 119 ? 15.905 -9.172 2.461 1 94.28 119 PHE B C 1
ATOM 3290 O O . PHE B 1 119 ? 15.662 -9.921 1.513 1 94.28 119 PHE B O 1
ATOM 3297 N N . PHE B 1 120 ? 17.069 -8.584 2.56 1 95.86 120 PHE B N 1
ATOM 3298 C CA . PHE B 1 120 ? 18.051 -8.594 1.481 1 95.86 120 PHE B CA 1
ATOM 3299 C C . PHE B 1 120 ? 18.818 -9.91 1.46 1 95.86 120 PHE B C 1
ATOM 3301 O O . PHE B 1 120 ? 19.202 -10.394 0.393 1 95.86 120 PHE B O 1
ATOM 3308 N N . ASP B 1 121 ? 18.992 -10.505 2.643 1 97.92 121 ASP B N 1
ATOM 3309 C CA . ASP B 1 121 ? 19.665 -11.799 2.693 1 97.92 121 ASP B CA 1
ATOM 3310 C C . ASP B 1 121 ? 18.867 -12.863 1.943 1 97.92 121 ASP B C 1
ATOM 3312 O O . ASP B 1 121 ? 19.439 -13.679 1.217 1 97.92 121 ASP B O 1
ATOM 3316 N N . THR B 1 122 ? 17.61 -12.807 2.129 1 98.26 122 THR B N 1
ATOM 3317 C CA . THR B 1 122 ? 16.73 -13.745 1.442 1 98.26 122 THR B CA 1
ATOM 3318 C C . THR B 1 122 ? 16.813 -13.556 -0.07 1 98.26 122 THR B C 1
ATOM 3320 O O . THR B 1 122 ? 16.983 -14.525 -0.814 1 98.26 122 THR B O 1
ATOM 3323 N N . TRP B 1 123 ? 16.751 -12.315 -0.522 1 98.6 123 TRP B N 1
ATOM 3324 C CA . TRP B 1 123 ? 16.743 -12.062 -1.959 1 98.6 123 TRP B CA 1
ATOM 3325 C C . TRP B 1 123 ? 18.086 -12.426 -2.583 1 98.6 123 TRP B C 1
ATOM 3327 O O . TRP B 1 123 ? 18.136 -12.971 -3.688 1 98.6 123 TRP B O 1
ATOM 3337 N N . ARG B 1 124 ? 19.142 -12.146 -1.883 1 98.59 124 ARG B N 1
ATOM 3338 C CA . ARG B 1 124 ? 20.463 -12.518 -2.38 1 98.59 124 ARG B CA 1
ATOM 3339 C C . ARG B 1 124 ? 20.564 -14.025 -2.591 1 98.59 124 ARG B C 1
ATOM 3341 O O . ARG B 1 124 ? 21.176 -14.481 -3.559 1 98.59 124 ARG B O 1
ATOM 3348 N N . ALA B 1 125 ? 20.003 -14.782 -1.659 1 98.83 125 ALA B N 1
ATOM 3349 C CA . ALA B 1 125 ? 19.978 -16.234 -1.812 1 98.83 125 ALA B CA 1
ATOM 3350 C C . ALA B 1 125 ? 19.162 -16.643 -3.036 1 98.83 125 ALA B C 1
ATOM 3352 O O . ALA B 1 125 ? 19.562 -17.537 -3.786 1 98.83 125 ALA B O 1
ATOM 3353 N N . VAL B 1 126 ? 18.08 -16.021 -3.262 1 98.86 126 VAL B N 1
ATOM 3354 C CA . VAL B 1 126 ? 17.218 -16.299 -4.406 1 98.86 126 VAL B CA 1
ATOM 3355 C C . VAL B 1 126 ? 17.961 -15.982 -5.702 1 98.86 126 VAL B C 1
ATOM 3357 O O . VAL B 1 126 ? 17.912 -16.759 -6.659 1 98.86 126 VAL B O 1
ATOM 3360 N N . GLU B 1 127 ? 18.646 -14.875 -5.713 1 98.8 127 GLU B N 1
ATOM 3361 C CA . GLU B 1 127 ? 19.441 -14.497 -6.877 1 98.8 127 GLU B CA 1
ATOM 3362 C C . GLU B 1 127 ? 20.538 -15.522 -7.154 1 98.8 127 GLU B C 1
ATOM 3364 O O . GLU B 1 127 ? 20.832 -15.827 -8.312 1 98.8 127 GLU B O 1
ATOM 3369 N N . LYS B 1 128 ? 21.154 -16.008 -6.07 1 98.72 128 LYS B N 1
ATOM 3370 C CA . LYS B 1 128 ? 22.177 -17.036 -6.24 1 98.72 128 LYS B CA 1
ATOM 3371 C C . LYS B 1 128 ? 21.61 -18.264 -6.947 1 98.72 128 LYS B C 1
ATOM 3373 O O . LYS B 1 128 ? 22.233 -18.8 -7.866 1 98.72 128 LYS B O 1
ATOM 3378 N N . LEU B 1 129 ? 20.491 -18.708 -6.49 1 98.84 129 LEU B N 1
ATOM 3379 C CA . LEU B 1 129 ? 19.838 -19.863 -7.096 1 98.84 129 LEU B CA 1
ATOM 3380 C C . LEU B 1 129 ? 19.567 -19.619 -8.577 1 98.84 129 LEU B C 1
ATOM 3382 O O . LEU B 1 129 ? 19.721 -20.525 -9.398 1 98.84 129 LEU B O 1
ATOM 3386 N N . TYR B 1 130 ? 19.143 -18.414 -8.929 1 98.8 130 TYR B N 1
ATOM 3387 C CA . TYR B 1 130 ? 18.9 -18.004 -10.308 1 98.8 130 TYR B CA 1
ATOM 3388 C C . TYR B 1 130 ? 20.19 -18.023 -11.119 1 98.8 130 TYR B C 1
ATOM 3390 O O . TYR B 1 130 ? 20.23 -18.576 -12.22 1 98.8 130 TYR B O 1
ATOM 3398 N N . ASP B 1 131 ? 21.231 -17.486 -10.576 1 98.4 131 ASP B N 1
ATOM 3399 C CA . ASP B 1 131 ? 22.525 -17.395 -11.246 1 98.4 131 ASP B CA 1
ATOM 3400 C C . ASP B 1 131 ? 23.104 -18.783 -11.512 1 98.4 131 ASP B C 1
ATOM 3402 O O . ASP B 1 131 ? 23.779 -18.996 -12.521 1 98.4 131 ASP B O 1
ATOM 3406 N N . GLU B 1 132 ? 22.825 -19.631 -10.59 1 98.38 132 GLU B N 1
ATOM 3407 C CA . GLU B 1 132 ? 23.361 -20.984 -10.704 1 98.38 132 GLU B CA 1
ATOM 3408 C C . GLU B 1 132 ? 22.502 -21.842 -11.629 1 98.38 132 GLU B C 1
ATOM 3410 O O . GLU B 1 132 ? 22.808 -23.014 -11.86 1 98.38 132 GLU B O 1
ATOM 3415 N N . GLY B 1 133 ? 21.355 -21.326 -12.066 1 98.26 133 GLY B N 1
ATOM 3416 C CA . GLY B 1 133 ? 20.523 -22.02 -13.035 1 98.26 133 GLY B CA 1
ATOM 3417 C C . GLY B 1 133 ? 19.59 -23.036 -12.403 1 98.26 133 GLY B C 1
ATOM 3418 O O . GLY B 1 133 ? 18.997 -23.861 -13.1 1 98.26 133 GLY B O 1
ATOM 3419 N N . LEU B 1 134 ? 19.453 -23.005 -11.097 1 98.63 134 LEU B N 1
ATOM 3420 C CA . LEU B 1 134 ? 18.604 -23.949 -10.379 1 98.63 134 LEU B CA 1
ATOM 3421 C C . LEU B 1 134 ? 17.14 -23.531 -10.456 1 98.63 134 LEU B C 1
ATOM 3423 O O . LEU B 1 134 ? 16.244 -24.346 -10.222 1 98.63 134 LEU B O 1
ATOM 3427 N N . VAL B 1 135 ? 16.911 -22.272 -10.777 1 98.68 135 VAL B N 1
ATOM 3428 C CA . VAL B 1 135 ? 15.583 -21.721 -11.024 1 98.68 135 VAL B CA 1
ATOM 3429 C C . VAL B 1 135 ? 15.589 -20.922 -12.326 1 98.68 135 VAL B C 1
ATOM 3431 O O . VAL B 1 135 ? 16.558 -20.221 -12.627 1 98.68 135 VAL B O 1
ATOM 3434 N N . ARG B 1 136 ? 14.535 -21.024 -13.071 1 98.6 136 ARG B N 1
ATOM 3435 C CA . ARG B 1 136 ? 14.469 -20.318 -14.347 1 98.6 136 ARG B CA 1
ATOM 3436 C C . ARG B 1 136 ? 14.07 -18.86 -14.146 1 98.6 136 ARG B C 1
ATOM 3438 O O . ARG B 1 136 ? 14.444 -17.994 -14.94 1 98.6 136 ARG B O 1
ATOM 3445 N N . ALA B 1 137 ? 13.245 -18.596 -13.164 1 98.76 137 ALA B N 1
ATOM 3446 C CA . ALA B 1 137 ? 12.77 -17.255 -12.832 1 98.76 137 ALA B CA 1
ATOM 3447 C C . ALA B 1 137 ? 12.595 -17.092 -11.325 1 98.76 137 ALA B C 1
ATOM 3449 O O . ALA B 1 137 ? 12.41 -18.076 -10.605 1 98.76 137 ALA B O 1
ATOM 3450 N N . ILE B 1 138 ? 12.682 -15.87 -10.841 1 98.91 138 ILE B N 1
ATOM 3451 C CA . ILE B 1 138 ? 12.557 -15.58 -9.416 1 98.91 138 ILE B CA 1
ATOM 3452 C C . ILE B 1 138 ? 11.547 -14.455 -9.206 1 98.91 138 ILE B C 1
ATOM 3454 O O . ILE B 1 138 ? 11.431 -13.552 -10.038 1 98.91 138 ILE B O 1
ATOM 3458 N N . GLY B 1 139 ? 10.758 -14.512 -8.188 1 98.86 139 GLY B N 1
ATOM 3459 C CA . GLY B 1 139 ? 9.708 -13.544 -7.916 1 98.86 139 GLY B CA 1
ATOM 3460 C C . GLY B 1 139 ? 9.374 -13.425 -6.44 1 98.86 139 GLY B C 1
ATOM 3461 O O . GLY B 1 139 ? 10.159 -13.841 -5.586 1 98.86 139 GLY B O 1
ATOM 3462 N N . VAL B 1 140 ? 8.292 -12.699 -6.158 1 98.83 140 VAL B N 1
ATOM 3463 C CA . VAL B 1 140 ? 7.87 -12.436 -4.786 1 98.83 140 VAL B CA 1
ATOM 3464 C C . VAL B 1 140 ? 6.36 -12.626 -4.664 1 98.83 140 VAL B C 1
ATOM 3466 O O . VAL B 1 140 ? 5.657 -12.722 -5.672 1 98.83 140 VAL B O 1
ATOM 3469 N N . SER B 1 141 ? 5.9 -12.772 -3.496 1 98.41 141 SER B N 1
ATOM 3470 C CA . SER B 1 141 ? 4.482 -12.771 -3.15 1 98.41 141 SER B CA 1
ATOM 3471 C C . SER B 1 141 ? 4.188 -11.787 -2.023 1 98.41 141 SER B C 1
ATOM 3473 O O . SER B 1 141 ? 4.983 -11.648 -1.09 1 98.41 141 SER B O 1
ATOM 3475 N N . ASN B 1 142 ? 3.138 -11.029 -2.18 1 97.26 142 ASN B N 1
ATOM 3476 C CA . ASN B 1 142 ? 2.599 -10.134 -1.161 1 97.26 142 ASN B CA 1
ATOM 3477 C C . ASN B 1 142 ? 3.515 -8.937 -0.925 1 97.26 142 ASN B C 1
ATOM 3479 O O . ASN B 1 142 ? 3.593 -8.421 0.191 1 97.26 142 ASN B O 1
ATOM 3483 N N . PHE B 1 143 ? 4.271 -8.561 -1.913 1 96.92 143 PHE B N 1
ATOM 3484 C CA . PHE B 1 143 ? 5.084 -7.356 -1.797 1 96.92 143 PHE B CA 1
ATOM 3485 C C . PHE B 1 143 ? 4.286 -6.123 -2.202 1 96.92 143 PHE B C 1
ATOM 3487 O O . PHE B 1 143 ? 3.743 -6.064 -3.307 1 96.92 143 PHE B O 1
ATOM 3494 N N . GLU B 1 144 ? 4.258 -5.264 -1.312 1 94.66 144 GLU B N 1
ATOM 3495 C CA . GLU B 1 144 ? 3.683 -3.953 -1.601 1 94.66 144 GLU B CA 1
ATOM 3496 C C . GLU B 1 144 ? 4.669 -3.076 -2.368 1 94.66 144 GLU B C 1
ATOM 3498 O O . GLU B 1 144 ? 5.838 -3.435 -2.523 1 94.66 144 GLU B O 1
ATOM 3503 N N . ALA B 1 145 ? 4.178 -1.953 -2.806 1 93.53 145 ALA B N 1
ATOM 3504 C CA . ALA B 1 145 ? 5.002 -1.05 -3.605 1 93.53 145 ALA B CA 1
ATOM 3505 C C . ALA B 1 145 ? 6.272 -0.659 -2.855 1 93.53 145 ALA B C 1
ATOM 3507 O O . ALA B 1 145 ? 7.363 -0.654 -3.429 1 93.53 145 ALA B O 1
ATOM 3508 N N . HIS B 1 146 ? 6.14 -0.338 -1.591 1 90.64 146 HIS B N 1
ATOM 3509 C CA . HIS B 1 146 ? 7.3 0.118 -0.833 1 90.64 146 HIS B CA 1
ATOM 3510 C C . HIS B 1 146 ? 8.288 -1.02 -0.601 1 90.64 146 HIS B C 1
ATOM 3512 O O . HIS B 1 146 ? 9.493 -0.787 -0.476 1 90.64 146 HIS B O 1
ATOM 3518 N N . HIS B 1 147 ? 7.825 -2.233 -0.525 1 93.74 147 HIS B N 1
ATOM 3519 C CA . HIS B 1 147 ? 8.728 -3.377 -0.464 1 93.74 147 HIS B CA 1
ATOM 3520 C C . HIS B 1 147 ? 9.533 -3.514 -1.752 1 93.74 147 HIS B C 1
ATOM 3522 O O . HIS B 1 147 ? 10.736 -3.779 -1.712 1 93.74 147 HIS B O 1
ATOM 3528 N N . LEU B 1 148 ? 8.893 -3.342 -2.852 1 96.14 148 LEU B N 1
ATOM 3529 C CA . LEU B 1 148 ? 9.559 -3.431 -4.147 1 96.14 148 LEU B CA 1
ATOM 3530 C C . LEU B 1 148 ? 10.562 -2.296 -4.321 1 96.14 148 LEU B C 1
ATOM 3532 O O . LEU B 1 148 ? 11.66 -2.507 -4.842 1 96.14 148 LEU B O 1
ATOM 3536 N N . ASP B 1 149 ? 10.158 -1.158 -3.89 1 91.49 149 ASP B N 1
ATOM 3537 C CA . ASP B 1 149 ? 11.086 -0.032 -3.921 1 91.49 149 ASP B CA 1
ATOM 3538 C C . ASP B 1 149 ? 12.352 -0.341 -3.125 1 91.49 149 ASP B C 1
ATOM 3540 O O . ASP B 1 149 ? 13.462 -0.063 -3.583 1 91.49 149 ASP B O 1
ATOM 3544 N N . ARG B 1 150 ? 12.123 -0.798 -1.963 1 90.43 150 ARG B N 1
ATOM 3545 C CA . ARG B 1 150 ? 13.258 -1.183 -1.13 1 90.43 150 ARG B CA 1
ATOM 3546 C C . ARG B 1 150 ? 14.122 -2.227 -1.83 1 90.43 150 ARG B C 1
ATOM 3548 O O . ARG B 1 150 ? 15.348 -2.106 -1.861 1 90.43 150 ARG B O 1
ATOM 3555 N N . LEU B 1 151 ? 13.505 -3.203 -2.398 1 95.05 151 LEU B N 1
ATOM 3556 C CA . LEU B 1 151 ? 14.22 -4.269 -3.09 1 95.05 151 LEU B CA 1
ATOM 3557 C C . LEU B 1 151 ? 15.064 -3.708 -4.229 1 95.05 151 LEU B C 1
ATOM 3559 O O . LEU B 1 151 ? 16.209 -4.122 -4.422 1 95.05 151 LEU B O 1
ATOM 3563 N N . ARG B 1 152 ? 14.611 -2.769 -4.93 1 93 152 ARG B N 1
ATOM 3564 C CA . ARG B 1 152 ? 15.255 -2.182 -6.1 1 93 152 ARG B CA 1
ATOM 3565 C C . ARG B 1 152 ? 16.529 -1.439 -5.709 1 93 152 ARG B C 1
ATOM 3567 O O . ARG B 1 152 ? 17.387 -1.179 -6.555 1 93 152 ARG B O 1
ATOM 3574 N N . THR B 1 153 ? 16.615 -1.08 -4.466 1 87.13 153 THR B N 1
ATOM 3575 C CA . THR B 1 153 ? 17.775 -0.305 -4.042 1 87.13 153 THR B CA 1
ATOM 3576 C C . THR B 1 153 ? 19.037 -1.163 -4.068 1 87.13 153 THR B C 1
ATOM 3578 O O . THR B 1 153 ? 20.15 -0.638 -4.128 1 87.13 153 THR B O 1
ATOM 3581 N N . SER B 1 154 ? 18.852 -2.488 -4.033 1 91.37 154 SER B N 1
ATOM 3582 C CA . SER B 1 154 ? 20.051 -3.307 -3.891 1 91.37 154 SER B CA 1
ATOM 3583 C C . SER B 1 154 ? 19.968 -4.563 -4.751 1 91.37 154 SER B C 1
ATOM 3585 O O . SER B 1 154 ? 20.972 -5.249 -4.955 1 91.37 154 SER B O 1
ATOM 3587 N N . ALA B 1 155 ? 18.838 -4.857 -5.273 1 94.42 155 ALA B N 1
ATOM 3588 C CA . ALA B 1 155 ? 18.649 -6.08 -6.048 1 94.42 155 ALA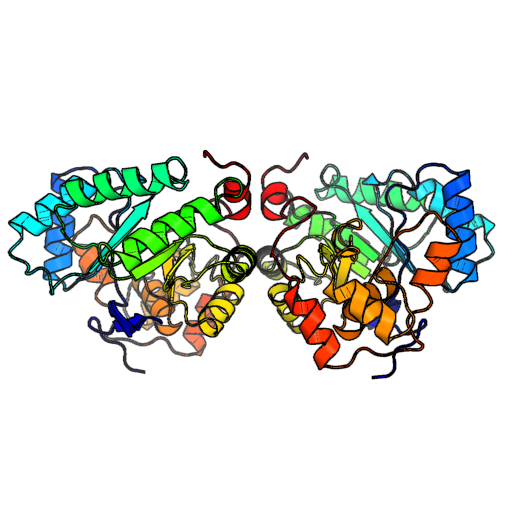 B CA 1
ATOM 3589 C C . ALA B 1 155 ? 19.414 -6.017 -7.367 1 94.42 155 ALA B C 1
ATOM 3591 O O . ALA B 1 155 ? 19.453 -4.972 -8.02 1 94.42 155 ALA B O 1
ATOM 3592 N N . ASN B 1 156 ? 20.02 -7.119 -7.763 1 95.92 156 ASN B N 1
ATOM 3593 C CA . ASN B 1 156 ? 20.633 -7.24 -9.081 1 95.92 156 ASN B CA 1
ATOM 3594 C C . ASN B 1 156 ? 19.609 -7.638 -10.141 1 95.92 156 ASN B C 1
ATOM 3596 O O . ASN B 1 156 ? 19.763 -7.301 -11.316 1 95.92 156 ASN B O 1
ATOM 3600 N N . VAL B 1 157 ? 18.654 -8.397 -9.706 1 96.88 157 VAL B N 1
ATOM 3601 C CA . VAL B 1 157 ? 17.587 -8.91 -10.559 1 96.88 157 VAL B CA 1
ATOM 3602 C C . VAL B 1 157 ? 16.229 -8.578 -9.945 1 96.88 157 VAL B C 1
ATOM 3604 O O . VAL B 1 157 ? 16.005 -8.811 -8.755 1 96.88 157 VAL B O 1
ATOM 3607 N N . LEU B 1 158 ? 15.375 -7.998 -10.731 1 97.06 158 LEU B N 1
ATOM 3608 C CA . LEU B 1 158 ? 14.031 -7.7 -10.247 1 97.06 158 LEU B CA 1
ATOM 3609 C C . LEU B 1 158 ? 13.141 -8.936 -10.322 1 97.06 158 LEU B C 1
ATOM 3611 O O . LEU B 1 158 ? 13.327 -9.789 -11.193 1 97.06 158 LEU B O 1
ATOM 3615 N N . PRO B 1 159 ? 12.192 -9.031 -9.429 1 98.69 159 PRO B N 1
ATOM 3616 C CA . PRO B 1 159 ? 11.225 -10.121 -9.572 1 98.69 159 PRO B CA 1
ATOM 3617 C C . PRO B 1 159 ? 10.47 -10.07 -10.898 1 98.69 159 PRO B C 1
ATOM 3619 O O . PRO B 1 159 ? 10.218 -8.985 -11.428 1 98.69 159 PRO B O 1
ATOM 3622 N N . VAL B 1 160 ? 10.045 -11.229 -11.337 1 98.83 160 VAL B N 1
ATOM 3623 C CA . VAL B 1 160 ? 9.335 -11.282 -12.61 1 98.83 160 VAL B CA 1
ATOM 3624 C C . VAL B 1 160 ? 7.83 -11.353 -12.359 1 98.83 160 VAL B C 1
ATOM 3626 O O . VAL B 1 160 ? 7.031 -11.072 -13.255 1 98.83 160 VAL B O 1
ATOM 3629 N N . VAL B 1 161 ? 7.455 -11.807 -11.16 1 98.89 161 VAL B N 1
ATOM 3630 C CA . VAL B 1 161 ? 6.07 -11.975 -10.735 1 98.89 161 VAL B CA 1
ATOM 3631 C C . VAL B 1 161 ? 5.91 -11.5 -9.293 1 98.89 161 VAL B C 1
ATOM 3633 O O . VAL B 1 161 ? 6.812 -11.679 -8.47 1 98.89 161 VAL B O 1
ATOM 3636 N N . ASP B 1 162 ? 4.877 -10.816 -9.02 1 98.87 162 ASP B N 1
ATOM 3637 C CA . ASP B 1 162 ? 4.381 -10.631 -7.66 1 98.87 162 ASP B CA 1
ATOM 3638 C C . ASP B 1 162 ? 3 -11.26 -7.489 1 98.87 162 ASP B C 1
ATOM 3640 O O . ASP B 1 162 ? 2.031 -10.823 -8.113 1 98.87 162 ASP B O 1
ATOM 3644 N N . GLN B 1 163 ? 2.955 -12.348 -6.699 1 98.82 163 GLN B N 1
ATOM 3645 C CA . GLN B 1 163 ? 1.692 -13.012 -6.393 1 98.82 163 GLN B CA 1
ATOM 3646 C C . GLN B 1 163 ? 0.975 -12.324 -5.235 1 98.82 163 GLN B C 1
ATOM 3648 O O . GLN B 1 163 ? 1.487 -12.287 -4.114 1 98.82 163 GLN B O 1
ATOM 3653 N N . LEU B 1 164 ? -0.245 -11.832 -5.498 1 98.32 164 LEU B N 1
ATOM 3654 C CA . LEU B 1 164 ? -0.925 -10.953 -4.553 1 98.32 164 LEU B CA 1
ATOM 3655 C C . LEU B 1 164 ? -2.373 -11.388 -4.351 1 98.32 164 LEU B C 1
ATOM 3657 O O . LEU B 1 164 ? -3.014 -11.877 -5.284 1 98.32 164 LEU B O 1
ATOM 3661 N N . GLU B 1 165 ? -2.849 -11.168 -3.1 1 97.3 165 GLU B N 1
ATOM 3662 C CA . GLU B 1 165 ? -4.297 -11.257 -2.935 1 97.3 165 GLU B CA 1
ATOM 3663 C C . GLU B 1 165 ? -5.019 -10.278 -3.855 1 97.3 165 GLU B C 1
ATOM 3665 O O . GLU B 1 165 ? -4.726 -9.08 -3.848 1 97.3 165 GLU B O 1
ATOM 3670 N N . THR B 1 166 ? -5.91 -10.761 -4.677 1 97.9 166 THR B N 1
ATOM 3671 C CA . THR B 1 166 ? -6.656 -9.92 -5.606 1 97.9 166 THR B CA 1
ATOM 3672 C C . THR B 1 166 ? -7.994 -10.561 -5.961 1 97.9 166 THR B C 1
ATOM 3674 O O . THR B 1 166 ? -8.036 -11.69 -6.456 1 97.9 166 THR B O 1
ATOM 3677 N N . HIS B 1 167 ? -9.021 -9.954 -5.697 1 98.06 167 HIS B N 1
ATOM 3678 C CA . HIS B 1 167 ? -10.392 -10.335 -6.018 1 98.06 167 HIS B CA 1
ATOM 3679 C C . HIS B 1 167 ? -11.306 -9.114 -6.065 1 98.06 167 HIS B C 1
ATOM 3681 O O . HIS B 1 167 ? -10.877 -8 -5.756 1 98.06 167 HIS B O 1
ATOM 3687 N N . PRO B 1 168 ? -12.542 -9.25 -6.471 1 97.47 168 PRO B N 1
ATOM 3688 C CA . PRO B 1 168 ? -13.405 -8.095 -6.732 1 97.47 168 PRO B CA 1
ATOM 3689 C C . PRO B 1 168 ? -13.598 -7.213 -5.501 1 97.47 168 PRO B C 1
ATOM 3691 O O . PRO B 1 168 ? -13.756 -5.996 -5.628 1 97.47 168 PRO B O 1
ATOM 3694 N N . HIS B 1 169 ? -13.57 -7.776 -4.31 1 96.27 169 HIS B N 1
ATOM 3695 C CA . HIS B 1 169 ? -13.69 -6.977 -3.096 1 96.27 169 HIS B CA 1
ATOM 3696 C C . HIS B 1 169 ? -12.375 -6.282 -2.761 1 96.27 169 HIS B C 1
ATOM 3698 O O . HIS B 1 169 ? -12.344 -5.365 -1.937 1 96.27 169 HIS B O 1
ATOM 3704 N N . PHE B 1 170 ? -11.306 -6.685 -3.453 1 95.94 170 PHE B N 1
ATOM 3705 C CA . PHE B 1 170 ? -9.964 -6.153 -3.25 1 95.94 170 PHE B CA 1
ATOM 3706 C C . PHE B 1 170 ? -9.148 -6.236 -4.535 1 95.94 170 PHE B C 1
ATOM 3708 O O . PHE B 1 170 ? -8.198 -7.016 -4.624 1 95.94 170 PHE B O 1
ATOM 3715 N N . PRO B 1 171 ? -9.38 -5.383 -5.477 1 94.84 171 PRO B N 1
ATOM 3716 C CA . PRO B 1 171 ? -8.803 -5.519 -6.817 1 94.84 171 PRO B CA 1
ATOM 3717 C C . PRO B 1 171 ? -7.338 -5.091 -6.875 1 94.84 171 PRO B C 1
ATOM 3719 O O . PRO B 1 171 ? -6.628 -5.434 -7.823 1 94.84 171 PRO B O 1
ATOM 3722 N N . ASN B 1 172 ? -6.881 -4.251 -5.881 1 94.01 172 ASN B N 1
ATOM 3723 C CA . ASN B 1 172 ? -5.481 -3.847 -5.801 1 94.01 172 ASN B CA 1
ATOM 3724 C C . ASN B 1 172 ? -5.028 -3.142 -7.077 1 94.01 172 ASN B C 1
ATOM 3726 O O . ASN B 1 172 ? -3.946 -3.423 -7.596 1 94.01 172 ASN B O 1
ATOM 3730 N N . HIS B 1 173 ? -5.811 -2.225 -7.661 1 92.51 173 HIS B N 1
ATOM 3731 C CA . HIS B 1 173 ? -5.583 -1.582 -8.95 1 92.51 173 HIS B CA 1
ATOM 3732 C C . HIS B 1 173 ? -4.304 -0.752 -8.933 1 92.51 173 HIS B C 1
ATOM 3734 O O . HIS B 1 173 ? -3.55 -0.746 -9.908 1 92.51 173 HIS B O 1
ATOM 3740 N N . LEU B 1 174 ? -4.074 -0.044 -7.82 1 93.22 174 LEU B N 1
ATOM 3741 C CA . LEU B 1 174 ? -2.913 0.835 -7.746 1 93.22 174 LEU B CA 1
ATOM 3742 C C . LEU B 1 174 ? -1.618 0.032 -7.808 1 93.22 174 LEU B C 1
ATOM 3744 O O . LEU B 1 174 ? -0.706 0.374 -8.564 1 93.22 174 LEU B O 1
ATOM 3748 N N . LEU B 1 175 ? -1.541 -0.96 -7.023 1 95.94 175 LEU B N 1
ATOM 3749 C CA . LEU B 1 175 ? -0.35 -1.802 -7.051 1 95.94 175 LEU B CA 1
ATOM 3750 C C . LEU B 1 175 ? -0.194 -2.478 -8.409 1 95.94 175 LEU B C 1
ATOM 3752 O O . LEU B 1 175 ? 0.923 -2.614 -8.915 1 95.94 175 LEU B O 1
ATOM 3756 N N . HIS B 1 176 ? -1.3 -2.857 -9.02 1 97.07 176 HIS B N 1
ATOM 3757 C CA . HIS B 1 176 ? -1.25 -3.468 -10.343 1 97.07 176 HIS B CA 1
ATOM 3758 C C . HIS B 1 176 ? -0.602 -2.532 -11.358 1 97.07 176 HIS B C 1
ATOM 3760 O O . HIS B 1 176 ? 0.263 -2.951 -12.131 1 97.07 176 HIS B O 1
ATOM 3766 N N . ARG B 1 177 ? -1.033 -1.366 -11.373 1 95.13 177 ARG B N 1
ATOM 3767 C CA . ARG B 1 177 ? -0.459 -0.385 -12.288 1 95.13 177 ARG B CA 1
ATOM 3768 C C . ARG B 1 177 ? 1.041 -0.235 -12.06 1 95.13 177 ARG B C 1
ATOM 3770 O O . ARG B 1 177 ? 1.813 -0.135 -13.016 1 95.13 177 ARG B O 1
ATOM 3777 N N . TYR B 1 178 ? 1.407 -0.203 -10.774 1 95.72 178 TYR B N 1
ATOM 3778 C CA . TYR B 1 178 ? 2.818 -0.095 -10.42 1 95.72 178 TYR B CA 1
ATOM 3779 C C . TYR B 1 178 ? 3.602 -1.297 -10.931 1 95.72 178 TYR B C 1
ATOM 3781 O O . TYR B 1 178 ? 4.709 -1.148 -11.454 1 95.72 178 TYR B O 1
ATOM 3789 N N . LEU B 1 179 ? 3.083 -2.413 -10.836 1 98.19 179 LEU B N 1
ATOM 3790 C CA . LEU B 1 179 ? 3.727 -3.628 -11.323 1 98.19 179 LEU B CA 1
ATOM 3791 C C . LEU B 1 179 ? 3.883 -3.59 -12.84 1 98.19 179 LEU B C 1
ATOM 3793 O O . LEU B 1 179 ? 4.92 -3.991 -13.372 1 98.19 179 LEU B O 1
ATOM 3797 N N . GLU B 1 180 ? 2.877 -3.131 -13.501 1 97.31 180 GLU B N 1
ATOM 3798 C CA . GLU B 1 180 ? 2.961 -2.997 -14.953 1 97.31 180 GLU B CA 1
ATOM 3799 C C . GLU B 1 180 ? 4.11 -2.078 -15.357 1 97.31 180 GLU B C 1
ATOM 3801 O O . GLU B 1 180 ? 4.844 -2.372 -16.303 1 97.31 180 GLU B O 1
ATOM 3806 N N . GLU B 1 181 ? 4.271 -1.031 -14.604 1 95.18 181 GLU B N 1
ATOM 3807 C CA . GLU B 1 181 ? 5.362 -0.1 -14.875 1 95.18 181 GLU B CA 1
ATOM 3808 C C . GLU B 1 181 ? 6.719 -0.776 -14.707 1 95.18 181 GLU B C 1
ATOM 3810 O O . GLU B 1 181 ? 7.676 -0.441 -15.409 1 95.18 181 GLU B O 1
ATOM 3815 N N . LEU B 1 182 ? 6.817 -1.664 -13.827 1 95.87 182 LEU B N 1
ATOM 3816 C CA . LEU B 1 182 ? 8.071 -2.348 -13.534 1 95.87 182 LEU B CA 1
ATOM 3817 C C . LEU B 1 182 ? 8.211 -3.611 -14.377 1 95.87 182 LEU B C 1
ATOM 3819 O O . LEU B 1 182 ? 9.207 -4.33 -14.266 1 95.87 182 LEU B O 1
ATOM 3823 N N . HIS B 1 183 ? 7.164 -3.93 -15.16 1 98.01 183 HIS B N 1
ATOM 3824 C CA . HIS B 1 183 ? 7.122 -5.133 -15.985 1 98.01 183 HIS B CA 1
ATOM 3825 C C . HIS B 1 183 ? 7.174 -6.392 -15.126 1 98.01 183 HIS B C 1
ATOM 3827 O O . HIS B 1 183 ? 7.88 -7.346 -15.458 1 98.01 183 HIS B O 1
ATOM 3833 N N . ILE B 1 184 ? 6.614 -6.319 -13.99 1 98.67 184 ILE B N 1
ATOM 3834 C CA . ILE B 1 184 ? 6.397 -7.464 -13.112 1 98.67 184 ILE B CA 1
ATOM 3835 C C . ILE B 1 184 ? 4.971 -7.983 -13.284 1 98.67 184 ILE B C 1
ATOM 3837 O O . ILE B 1 184 ? 4.013 -7.207 -13.25 1 98.67 184 ILE B O 1
ATOM 3841 N N . VAL B 1 185 ? 4.782 -9.257 -13.527 1 98.86 185 VAL B N 1
ATOM 3842 C CA . VAL B 1 185 ? 3.455 -9.827 -13.734 1 98.86 185 VAL B CA 1
ATOM 3843 C C . VAL B 1 185 ? 2.709 -9.896 -12.404 1 98.86 185 VAL B C 1
ATOM 3845 O O . VAL B 1 185 ? 3.253 -10.366 -11.402 1 98.86 185 VAL B O 1
ATOM 3848 N N . HIS B 1 186 ? 1.491 -9.354 -12.352 1 98.83 186 HIS B N 1
ATOM 3849 C CA . HI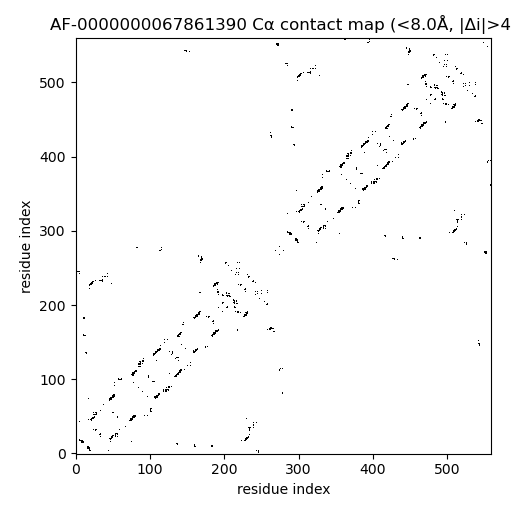S B 1 186 ? 0.566 -9.506 -11.234 1 98.83 186 HIS B CA 1
ATOM 3850 C C . HIS B 1 186 ? -0.163 -10.844 -11.301 1 98.83 186 HIS B C 1
ATOM 3852 O O . HIS B 1 186 ? -0.897 -11.109 -12.256 1 98.83 186 HIS B O 1
ATOM 3858 N N . GLN B 1 187 ? 0.056 -11.708 -10.34 1 98.92 187 GLN B N 1
ATOM 3859 C CA . GLN B 1 187 ? -0.672 -12.969 -10.251 1 98.92 187 GLN B CA 1
ATOM 3860 C C . GLN B 1 187 ? -1.578 -12.995 -9.023 1 98.92 187 GLN B C 1
ATOM 3862 O O . GLN B 1 187 ? -1.126 -12.736 -7.906 1 98.92 187 GLN B O 1
ATOM 3867 N N . ALA B 1 188 ? -2.818 -13.301 -9.248 1 98.71 188 ALA B N 1
ATOM 3868 C CA . ALA B 1 188 ? -3.811 -13.248 -8.177 1 98.71 188 ALA B CA 1
ATOM 3869 C C . ALA B 1 188 ? -3.869 -14.57 -7.417 1 98.71 188 ALA B C 1
ATOM 3871 O O . ALA B 1 188 ? -4.143 -15.619 -8.005 1 98.71 188 ALA B O 1
ATOM 3872 N N . TRP B 1 189 ? -3.546 -14.504 -6.182 1 97.73 189 TRP B N 1
ATOM 3873 C CA . TRP B 1 189 ? -3.97 -15.618 -5.34 1 97.73 189 TRP B CA 1
ATOM 3874 C C . TRP B 1 189 ? -5.269 -15.286 -4.613 1 97.73 189 TRP B C 1
ATOM 3876 O O . TRP B 1 189 ? -5.62 -14.114 -4.458 1 97.73 189 TRP B O 1
ATOM 3886 N N . SER B 1 190 ? -6.107 -16.333 -4.364 1 97.24 190 SER B N 1
ATOM 3887 C CA . SER B 1 190 ? -7.482 -16.193 -3.896 1 97.24 190 SER B CA 1
ATOM 3888 C C . SER B 1 190 ? -8.294 -15.298 -4.825 1 97.24 190 SER B C 1
ATOM 3890 O O . SER B 1 190 ? -8.966 -14.369 -4.372 1 97.24 190 SER B O 1
ATOM 3892 N N . PRO B 1 191 ? -8.27 -15.626 -6.05 1 98.06 191 PRO B N 1
ATOM 3893 C CA . PRO B 1 191 ? -8.908 -14.735 -7.022 1 98.06 191 PRO B CA 1
ATOM 3894 C C . PRO B 1 191 ? -10.422 -14.658 -6.846 1 98.06 191 PRO B C 1
ATOM 3896 O O . PRO B 1 191 ? -11.062 -13.739 -7.365 1 98.06 191 PRO B O 1
ATOM 3899 N N . LEU B 1 192 ? -11.023 -15.607 -6.133 1 97.54 192 LEU B N 1
ATOM 3900 C CA . LEU B 1 192 ? -12.467 -15.633 -5.925 1 97.54 192 LEU B CA 1
ATOM 3901 C C . LEU B 1 192 ? -12.823 -15.147 -4.524 1 97.54 192 LEU B C 1
ATOM 3903 O O . LEU B 1 192 ? -13.957 -15.32 -4.072 1 97.54 192 LEU B O 1
ATOM 3907 N N . GLY B 1 193 ? -11.823 -14.638 -3.803 1 96.4 193 GLY B N 1
ATOM 3908 C CA . GLY B 1 193 ? -12.057 -14.155 -2.451 1 96.4 193 GLY B CA 1
ATOM 3909 C C . GLY B 1 193 ? -12.492 -15.249 -1.494 1 96.4 193 GLY B C 1
ATOM 3910 O O . GLY B 1 193 ? -13.372 -15.035 -0.658 1 96.4 193 GLY B O 1
ATOM 3911 N N . ARG B 1 194 ? -12.02 -16.445 -1.753 1 93.46 194 ARG B N 1
ATOM 3912 C CA . ARG B 1 194 ? -12.411 -17.626 -0.991 1 93.46 194 ARG B CA 1
ATOM 3913 C C . ARG B 1 194 ? -13.908 -17.887 -1.117 1 93.46 194 ARG B C 1
ATOM 3915 O O . ARG B 1 194 ? -14.563 -18.261 -0.141 1 93.46 194 ARG B O 1
ATOM 3922 N N . GLY B 1 195 ? -14.415 -17.525 -2.235 1 92.44 195 GLY B N 1
ATOM 3923 C CA . GLY B 1 195 ? -15.82 -17.755 -2.533 1 92.44 195 GLY B CA 1
ATOM 3924 C C . GLY B 1 195 ? -16.73 -16.666 -1.997 1 92.44 195 GLY B C 1
ATOM 3925 O O . GLY B 1 195 ? -17.938 -16.682 -2.243 1 92.44 195 GLY B O 1
ATOM 3926 N N . GLY B 1 196 ? -16.204 -15.707 -1.318 1 90.05 196 GLY B N 1
ATOM 3927 C CA . GLY B 1 196 ? -16.982 -14.686 -0.634 1 90.05 196 GLY B CA 1
ATOM 3928 C C . GLY B 1 196 ? -17.639 -13.701 -1.582 1 90.05 196 GLY B C 1
ATOM 3929 O O . GLY B 1 196 ? -18.61 -13.035 -1.219 1 90.05 196 GLY B O 1
ATOM 3930 N N . VAL B 1 197 ? -17.176 -13.646 -2.809 1 94.91 197 VAL B N 1
ATOM 3931 C CA . VAL B 1 197 ? -17.678 -12.638 -3.737 1 94.91 197 VAL B CA 1
ATOM 3932 C C . VAL B 1 197 ? -18.77 -13.244 -4.617 1 94.91 197 VAL B C 1
ATOM 3934 O O . VAL B 1 197 ? -19.49 -12.52 -5.308 1 94.91 197 VAL B O 1
ATOM 3937 N N . LEU B 1 198 ? -18.942 -14.581 -4.602 1 96.46 198 LEU B N 1
ATOM 3938 C CA . LEU B 1 198 ? -19.722 -15.294 -5.608 1 96.46 198 LEU B CA 1
ATOM 3939 C C . LEU B 1 198 ? -21.215 -15.063 -5.401 1 96.46 198 LEU B C 1
ATOM 3941 O O . LEU B 1 198 ? -22.022 -15.357 -6.286 1 96.46 198 LEU B O 1
ATOM 3945 N N . GLN B 1 199 ? -21.605 -14.457 -4.284 1 96.53 199 GLN B N 1
ATOM 3946 C CA . GLN B 1 199 ? -23.017 -14.219 -4.003 1 96.53 199 GLN B CA 1
ATOM 3947 C C . GLN B 1 199 ? -23.402 -12.773 -4.302 1 96.53 199 GLN B C 1
ATOM 3949 O O . GLN B 1 199 ? -24.56 -12.386 -4.132 1 96.53 199 GLN B O 1
ATOM 3954 N N . GLU B 1 200 ? -22.521 -12.027 -4.75 1 97.16 200 GLU B N 1
ATOM 3955 C CA . GLU B 1 200 ? -22.817 -10.647 -5.122 1 97.16 200 GLU B CA 1
ATOM 3956 C C . GLU B 1 200 ? -23.809 -10.588 -6.28 1 97.16 200 GLU B C 1
ATOM 3958 O O . GLU B 1 200 ? -23.614 -11.245 -7.305 1 97.16 200 GLU B O 1
ATOM 3963 N N . GLN B 1 201 ? -24.809 -9.779 -6.187 1 98.05 201 GLN B N 1
ATOM 3964 C CA . GLN B 1 201 ? -25.88 -9.691 -7.175 1 98.05 201 GLN B CA 1
ATOM 3965 C C . GLN B 1 201 ? -25.333 -9.297 -8.544 1 98.05 201 GLN B C 1
ATOM 3967 O O . GLN B 1 201 ? -25.77 -9.827 -9.568 1 98.05 201 GLN B O 1
ATOM 3972 N N . ILE B 1 202 ? -24.384 -8.419 -8.536 1 98.07 202 ILE B N 1
ATOM 3973 C CA . ILE B 1 202 ? -23.777 -7.966 -9.783 1 98.07 202 ILE B CA 1
ATOM 3974 C C . ILE B 1 202 ? -23.192 -9.158 -10.536 1 98.07 202 ILE B C 1
ATOM 3976 O O . ILE B 1 202 ? -23.383 -9.291 -11.747 1 98.07 202 ILE B O 1
ATOM 3980 N N . LEU B 1 203 ? -22.525 -10.034 -9.803 1 98.69 203 LEU B N 1
ATOM 3981 C CA . LEU B 1 203 ? -21.896 -11.192 -10.428 1 98.69 203 LEU B CA 1
ATOM 3982 C C . LEU B 1 203 ? -22.944 -12.207 -10.871 1 98.69 203 LEU B C 1
ATOM 3984 O O . LEU B 1 203 ? -22.799 -12.837 -11.921 1 98.69 203 LEU B O 1
ATOM 3988 N N . ILE B 1 204 ? -23.98 -12.377 -10.125 1 98.52 204 ILE B N 1
ATOM 3989 C CA . ILE B 1 204 ? -25.073 -13.276 -10.479 1 98.52 204 ILE B CA 1
ATOM 3990 C C . ILE B 1 204 ? -25.75 -12.787 -11.757 1 98.52 204 ILE B C 1
ATOM 3992 O O . ILE B 1 204 ? -26.012 -13.574 -12.669 1 98.52 204 ILE B O 1
ATOM 3996 N N . ASP B 1 205 ? -25.976 -11.533 -11.841 1 98.65 205 ASP B N 1
ATOM 3997 C CA . ASP B 1 205 ? -26.612 -10.947 -13.016 1 98.65 205 ASP B CA 1
ATOM 3998 C C . ASP B 1 205 ? -25.739 -11.12 -14.257 1 98.65 205 ASP B C 1
ATOM 4000 O O . ASP B 1 205 ? -26.236 -11.469 -15.329 1 98.65 205 ASP B O 1
ATOM 4004 N N . LEU B 1 206 ? -24.494 -10.824 -14.086 1 98.67 206 LEU B N 1
ATOM 4005 C CA . LEU B 1 206 ? -23.569 -10.979 -15.203 1 98.67 206 LEU B CA 1
ATOM 4006 C C . LEU B 1 206 ? -23.471 -12.44 -15.629 1 98.67 206 LEU B C 1
ATOM 4008 O O . LEU B 1 206 ? -23.352 -12.737 -16.82 1 98.67 206 LEU B O 1
ATOM 4012 N N . ALA B 1 207 ? -23.466 -13.334 -14.644 1 98.64 207 ALA B N 1
ATOM 4013 C CA . ALA B 1 207 ? -23.451 -14.766 -14.927 1 98.64 207 ALA B CA 1
ATOM 4014 C C . ALA B 1 207 ? -24.634 -15.165 -15.804 1 98.64 207 ALA B C 1
ATOM 4016 O O . ALA B 1 207 ? -24.468 -15.883 -16.793 1 98.64 207 ALA B O 1
ATOM 4017 N N . GLU B 1 208 ? -25.758 -14.641 -15.503 1 98.51 208 GLU B N 1
ATOM 4018 C CA . GLU B 1 208 ? -26.961 -14.907 -16.287 1 98.51 208 GLU B CA 1
ATOM 4019 C C . GLU B 1 208 ? -26.84 -14.333 -17.695 1 98.51 208 GLU B C 1
ATOM 4021 O O . GLU B 1 208 ? -27.161 -15.007 -18.676 1 98.51 208 GLU B O 1
ATOM 4026 N N . LYS B 1 209 ? -26.367 -13.193 -17.767 1 98.35 209 LYS B N 1
ATOM 4027 C CA . LYS B 1 209 ? -26.218 -12.483 -19.034 1 98.35 209 LYS B CA 1
ATOM 4028 C C . LYS B 1 209 ? -25.324 -13.258 -19.997 1 98.35 209 LYS B C 1
ATOM 4030 O O . LYS B 1 209 ? -25.581 -13.289 -21.202 1 98.35 209 LYS B O 1
ATOM 4035 N N . HIS B 1 210 ? -24.358 -13.908 -19.503 1 98.23 210 HIS B N 1
ATOM 4036 C CA . HIS B 1 210 ? -23.353 -14.53 -20.357 1 98.23 210 HIS B CA 1
ATOM 4037 C C . HIS B 1 210 ? -23.532 -16.044 -20.406 1 98.23 210 HIS B C 1
ATOM 4039 O O . HIS B 1 210 ? -22.813 -16.735 -21.131 1 98.23 210 HIS B O 1
ATOM 4045 N N . GLY B 1 211 ? -24.475 -16.592 -19.562 1 98.25 211 GLY B N 1
ATOM 4046 C CA . GLY B 1 211 ? -24.645 -18.034 -19.478 1 98.25 211 GLY B CA 1
ATOM 4047 C C . GLY B 1 211 ? -23.475 -18.736 -18.815 1 98.25 211 GLY B C 1
ATOM 4048 O O . GLY B 1 211 ? -23.018 -19.777 -19.291 1 98.25 211 GLY B O 1
ATOM 4049 N N . LYS B 1 212 ? -22.897 -18.112 -17.829 1 98.59 212 LYS B N 1
ATOM 4050 C CA . LYS B 1 212 ? -21.737 -18.606 -17.092 1 98.59 212 LYS B CA 1
ATOM 4051 C C . LYS B 1 212 ? -21.988 -18.578 -15.587 1 98.59 212 LYS B C 1
ATOM 4053 O O . LYS B 1 212 ? -23.041 -18.122 -15.137 1 98.59 212 LYS B O 1
ATOM 4058 N N . SER B 1 213 ? -21.128 -19.114 -14.805 1 98.46 213 SER B N 1
ATOM 4059 C CA . SER B 1 213 ? -21.202 -19.014 -13.351 1 98.46 213 SER B CA 1
ATOM 4060 C C . SER B 1 213 ? -20.555 -17.726 -12.853 1 98.46 213 SER B C 1
ATOM 4062 O O . SER B 1 213 ? -19.752 -17.114 -13.56 1 98.46 213 SER B O 1
ATOM 4064 N N . PRO B 1 214 ? -20.868 -17.335 -11.652 1 98.62 214 PRO B N 1
ATOM 4065 C CA . PRO B 1 214 ? -20.194 -16.169 -11.076 1 98.62 214 PRO B CA 1
ATOM 4066 C C . PRO B 1 214 ? -18.68 -16.346 -10.988 1 98.62 214 PRO B C 1
ATOM 4068 O O . PRO B 1 214 ? -17.929 -15.393 -11.209 1 98.62 214 PRO B O 1
ATOM 4071 N N . ALA B 1 215 ? -18.236 -17.514 -10.703 1 98.64 215 ALA B N 1
ATOM 4072 C CA . ALA B 1 215 ? -16.801 -17.783 -10.646 1 98.64 215 ALA B CA 1
ATOM 4073 C C . ALA B 1 215 ? -16.142 -17.533 -12 1 98.64 215 ALA B C 1
ATOM 4075 O O . ALA B 1 215 ? -15.076 -16.917 -12.074 1 98.64 215 ALA B O 1
ATOM 4076 N N . GLN B 1 216 ? -16.763 -17.969 -13.038 1 98.76 216 GLN B N 1
ATOM 4077 C CA . GLN B 1 216 ? -16.238 -17.774 -14.385 1 98.76 216 GLN B CA 1
ATOM 4078 C C . GLN B 1 216 ? -16.162 -16.29 -14.736 1 98.76 216 GLN B C 1
ATOM 4080 O O . GLN B 1 216 ? -15.203 -15.845 -15.369 1 98.76 216 GLN B O 1
ATOM 4085 N N . ILE B 1 217 ? -17.173 -15.535 -14.297 1 98.8 217 ILE B N 1
ATOM 4086 C CA . ILE B 1 217 ? -17.186 -14.095 -14.533 1 98.8 217 ILE B CA 1
ATOM 4087 C C . ILE B 1 217 ? -15.967 -13.453 -13.875 1 98.8 217 ILE B C 1
ATOM 4089 O O . ILE B 1 217 ? -15.258 -12.664 -14.504 1 98.8 217 ILE B O 1
ATOM 4093 N N . VAL B 1 218 ? -15.671 -13.835 -12.667 1 98.82 218 VAL B N 1
ATOM 4094 C CA . VAL B 1 218 ? -14.579 -13.242 -11.902 1 98.82 218 VAL B CA 1
ATOM 4095 C C . VAL B 1 218 ? -13.241 -13.628 -12.527 1 98.82 218 VAL B C 1
ATOM 4097 O O . VAL B 1 218 ? -12.355 -12.784 -12.683 1 98.82 218 VAL B O 1
ATOM 4100 N N . LEU B 1 219 ? -13.058 -14.864 -12.88 1 98.74 219 LEU B N 1
ATOM 4101 C CA . LEU B 1 219 ? -11.799 -15.318 -13.46 1 98.74 219 LEU B CA 1
ATOM 4102 C C . LEU B 1 219 ? -11.541 -14.636 -14.8 1 98.74 219 LEU B C 1
ATOM 4104 O O . LEU B 1 219 ? -10.41 -14.244 -15.094 1 98.74 219 LEU B O 1
ATOM 4108 N N . ARG B 1 220 ? -12.591 -14.487 -15.611 1 98.61 220 ARG B N 1
ATOM 4109 C CA . ARG B 1 220 ? -12.462 -13.756 -16.867 1 98.61 220 ARG B CA 1
ATOM 4110 C C . ARG B 1 220 ? -12.09 -12.298 -16.617 1 98.61 220 ARG B C 1
ATOM 4112 O O . ARG B 1 220 ? -11.273 -11.727 -17.343 1 98.61 220 ARG B O 1
ATOM 4119 N N . TRP B 1 221 ? -12.714 -11.72 -15.578 1 98.61 221 TRP B N 1
ATOM 4120 C CA . TRP B 1 221 ? -12.429 -10.343 -15.187 1 98.61 221 TRP B CA 1
ATOM 4121 C C . TRP B 1 221 ? -10.945 -10.156 -14.893 1 98.61 221 TRP B C 1
ATOM 4123 O O . TRP B 1 221 ? -10.336 -9.179 -15.337 1 98.61 221 TRP B O 1
ATOM 4133 N N . HIS B 1 222 ? -10.312 -11.071 -14.258 1 98.6 222 HIS B N 1
ATOM 4134 C CA . HIS B 1 222 ? -8.884 -11.015 -13.967 1 98.6 222 HIS B CA 1
ATOM 4135 C C . HIS B 1 222 ? -8.06 -10.999 -15.25 1 98.6 222 HIS B C 1
ATOM 4137 O O . HIS B 1 222 ? -7.213 -10.123 -15.438 1 98.6 222 HIS B O 1
ATOM 4143 N N . LEU B 1 223 ? -8.346 -11.939 -16.077 1 98.49 223 LEU B N 1
ATOM 4144 C CA . LEU B 1 223 ? -7.555 -12.102 -17.292 1 98.49 223 LEU B CA 1
ATOM 4145 C C . LEU B 1 223 ? -7.671 -10.872 -18.185 1 98.49 223 LEU B C 1
ATOM 4147 O O . LEU B 1 223 ? -6.683 -10.437 -18.782 1 98.49 223 LEU B O 1
ATOM 4151 N N . GLN B 1 224 ? -8.851 -10.315 -18.21 1 98.05 224 GLN B N 1
ATOM 4152 C CA . GLN B 1 224 ? -9.065 -9.132 -19.036 1 98.05 224 GLN B CA 1
ATOM 4153 C C . GLN B 1 224 ? -8.402 -7.903 -18.418 1 98.05 224 GLN B C 1
ATOM 4155 O O . GLN B 1 224 ? -8.199 -6.894 -19.097 1 98.05 224 GLN B O 1
ATOM 4160 N N . ASN B 1 225 ? -8.111 -7.976 -17.176 1 97.76 225 ASN B N 1
ATOM 4161 C CA . ASN B 1 225 ? -7.34 -6.919 -16.53 1 97.76 225 ASN B CA 1
ATOM 4162 C C . ASN B 1 225 ? -5.842 -7.205 -16.585 1 97.76 225 ASN B C 1
ATOM 4164 O O . ASN B 1 225 ? -5.057 -6.56 -15.887 1 97.76 225 ASN B O 1
ATOM 4168 N N . ASN B 1 226 ? -5.457 -8.202 -17.312 1 98.04 226 ASN B N 1
ATOM 4169 C CA . ASN B 1 226 ? -4.059 -8.584 -17.484 1 98.04 226 ASN B CA 1
ATOM 4170 C C . ASN B 1 226 ? -3.453 -9.092 -16.179 1 98.04 226 ASN B C 1
ATOM 4172 O O . ASN B 1 226 ? -2.304 -8.78 -15.861 1 98.04 226 ASN B O 1
ATOM 4176 N N . ILE B 1 227 ? -4.208 -9.796 -15.422 1 98.61 227 ILE B N 1
ATOM 4177 C CA . ILE B 1 227 ? -3.783 -10.41 -14.169 1 98.61 227 ILE B CA 1
ATOM 4178 C C . ILE B 1 227 ? -3.809 -11.931 -14.305 1 98.61 227 ILE B C 1
ATOM 4180 O O . ILE B 1 227 ? -4.821 -12.508 -14.71 1 98.61 227 ILE B O 1
ATOM 4184 N N . SER B 1 228 ? -2.65 -12.569 -14.055 1 98.76 228 SER B N 1
ATOM 4185 C CA . SER B 1 228 ? -2.583 -14.027 -14.061 1 98.76 228 SER B CA 1
ATOM 4186 C C . SER B 1 228 ? -3.384 -14.621 -12.907 1 98.76 228 SER B C 1
ATOM 4188 O O . SER B 1 228 ? -3.542 -13.987 -11.862 1 98.76 228 SER B O 1
ATOM 4190 N N . ILE B 1 229 ? -3.926 -15.845 -13.149 1 98.75 229 ILE B N 1
ATOM 4191 C CA . ILE B 1 229 ? -4.775 -16.435 -12.12 1 98.75 229 ILE B CA 1
ATOM 4192 C C . ILE B 1 229 ? -4.309 -17.858 -11.82 1 98.75 229 ILE B C 1
ATOM 4194 O O . ILE B 1 229 ? -3.799 -18.55 -12.704 1 98.75 229 ILE B O 1
ATOM 4198 N N . ILE B 1 230 ? -4.506 -18.272 -10.537 1 98.6 230 ILE B N 1
ATOM 4199 C CA . ILE B 1 230 ? -4.197 -19.629 -10.1 1 98.6 230 ILE B CA 1
ATOM 4200 C C . ILE B 1 230 ? -5.319 -20.151 -9.204 1 98.6 230 ILE B C 1
ATOM 4202 O O . ILE B 1 230 ? -5.08 -20.52 -8.052 1 98.6 230 ILE B O 1
ATOM 4206 N N . PRO B 1 231 ? -6.565 -20.237 -9.767 1 97.63 231 PRO B N 1
ATOM 4207 C CA . PRO B 1 231 ? -7.644 -20.778 -8.937 1 97.63 231 PRO B CA 1
ATOM 4208 C C . PRO B 1 231 ? -7.392 -22.222 -8.51 1 97.63 231 PRO B C 1
ATOM 4210 O O . PRO B 1 231 ? -6.692 -22.963 -9.206 1 97.63 231 PRO B O 1
ATOM 4213 N N . LYS B 1 232 ? -7.871 -22.53 -7.406 1 94.89 232 LYS B N 1
ATOM 4214 C CA . LYS B 1 232 ? -7.801 -23.889 -6.877 1 94.89 232 LYS B CA 1
ATOM 4215 C C . LYS B 1 232 ? -9.188 -24.521 -6.802 1 94.89 232 LYS B C 1
ATOM 4217 O O . LYS B 1 232 ? -10.164 -23.851 -6.457 1 94.89 232 LYS B O 1
ATOM 4222 N N . SER B 1 233 ? -9.233 -25.858 -7.146 1 93.23 233 SER B N 1
ATOM 4223 C CA . SER B 1 233 ? -10.413 -26.672 -6.874 1 93.23 233 SER B CA 1
ATOM 4224 C C . SER B 1 233 ? -10.045 -28.142 -6.708 1 93.23 233 SER B C 1
ATOM 4226 O O . SER B 1 233 ? -9.096 -28.624 -7.331 1 93.23 233 SER B O 1
ATOM 4228 N N . GLU B 1 234 ? -10.697 -28.786 -5.841 1 94.17 234 GLU B N 1
ATOM 4229 C CA . GLU B 1 234 ? -10.521 -30.23 -5.713 1 94.17 234 GLU B CA 1
ATOM 4230 C C . GLU B 1 234 ? -11.606 -30.987 -6.473 1 94.17 234 GLU B C 1
ATOM 4232 O O . GLU B 1 234 ? -11.565 -32.216 -6.564 1 94.17 234 GLU B O 1
ATOM 4237 N N . THR B 1 235 ? -12.605 -30.258 -6.997 1 94.96 235 THR B N 1
ATOM 4238 C CA . THR B 1 235 ? -13.757 -30.849 -7.668 1 94.96 235 THR B CA 1
ATOM 4239 C C . THR B 1 235 ? -13.579 -30.809 -9.183 1 94.96 235 THR B C 1
ATOM 4241 O O . THR B 1 235 ? -13.475 -29.732 -9.773 1 94.96 235 THR B O 1
ATOM 4244 N N . PRO B 1 236 ? -13.593 -32.004 -9.836 1 97.41 236 PRO B N 1
ATOM 4245 C CA . PRO B 1 236 ? -13.335 -32.076 -11.276 1 97.41 236 PRO B CA 1
ATOM 4246 C C . PRO B 1 236 ? -14.243 -31.152 -12.084 1 97.41 236 PRO B C 1
ATOM 4248 O O . PRO B 1 236 ? -13.775 -30.46 -12.992 1 97.41 236 PRO B O 1
ATOM 4251 N N . SER B 1 237 ? -15.553 -31.083 -11.754 1 97.7 237 SER B N 1
ATOM 4252 C CA . SER B 1 237 ? -16.479 -30.238 -12.5 1 97.7 237 SER B CA 1
ATOM 4253 C C . SER B 1 237 ? -16.097 -28.766 -12.387 1 97.7 237 SER B C 1
ATOM 4255 O O . SER B 1 237 ? -16.154 -28.026 -13.372 1 97.7 237 SER B O 1
ATOM 4257 N N . ARG B 1 238 ? -15.664 -28.366 -11.2 1 97.4 238 ARG B N 1
ATOM 4258 C CA . ARG B 1 238 ? -15.27 -26.976 -10.991 1 97.4 238 ARG B CA 1
ATOM 4259 C C . ARG B 1 238 ? -13.953 -26.669 -11.695 1 97.4 238 ARG B C 1
ATOM 4261 O O . ARG B 1 238 ? -13.747 -25.553 -12.177 1 97.4 238 ARG B O 1
ATOM 4268 N N . ILE B 1 239 ? -13.068 -27.649 -11.706 1 98.4 239 ILE B N 1
ATOM 4269 C CA . ILE B 1 239 ? -11.808 -27.487 -12.424 1 98.4 239 ILE B CA 1
ATOM 4270 C C . ILE B 1 239 ? -12.087 -27.216 -13.9 1 98.4 239 ILE B C 1
ATOM 4272 O O . ILE B 1 239 ? -11.52 -26.291 -14.486 1 98.4 239 ILE B O 1
ATOM 4276 N N . ARG B 1 240 ? -12.98 -27.965 -14.504 1 98.2 240 ARG B N 1
ATOM 4277 C CA . ARG B 1 240 ? -13.359 -27.796 -15.904 1 98.2 240 ARG B CA 1
ATOM 4278 C C . ARG B 1 240 ? -14.06 -26.46 -16.124 1 98.2 240 ARG B C 1
ATOM 4280 O O . ARG B 1 240 ? -13.787 -25.765 -17.105 1 98.2 240 ARG B O 1
ATOM 4287 N N . GLU B 1 241 ? -14.905 -26.141 -15.185 1 98.04 241 GLU B N 1
ATOM 4288 C CA . GLU B 1 241 ? -15.644 -24.885 -15.272 1 98.04 241 GLU B CA 1
ATOM 4289 C C . GLU B 1 241 ? -14.702 -23.685 -15.221 1 98.04 241 GLU B C 1
ATOM 4291 O O . GLU B 1 241 ? -14.849 -22.74 -15.998 1 98.04 241 GLU B O 1
ATOM 4296 N N . ASN B 1 242 ? -13.743 -23.723 -14.336 1 98.11 242 ASN B N 1
ATOM 4297 C CA . ASN B 1 242 ? -12.777 -22.642 -14.179 1 98.11 242 ASN B CA 1
ATOM 4298 C C . ASN B 1 242 ? -11.932 -22.458 -15.436 1 98.11 242 ASN B C 1
ATOM 4300 O O . ASN B 1 242 ? -11.445 -21.359 -15.706 1 98.11 242 ASN B O 1
ATOM 4304 N N . ALA B 1 243 ? -11.821 -23.501 -16.208 1 98.06 243 ALA B N 1
ATOM 4305 C CA . ALA B 1 243 ? -10.996 -23.458 -17.413 1 98.06 243 ALA B CA 1
ATOM 4306 C C . ALA B 1 243 ? -11.807 -22.987 -18.616 1 98.06 243 ALA B C 1
ATOM 4308 O O . ALA B 1 243 ? -11.241 -22.57 -19.63 1 98.06 243 ALA B O 1
ATOM 4309 N N . ALA B 1 244 ? -13.124 -23.033 -18.533 1 97.89 244 ALA B N 1
ATOM 4310 C CA . ALA B 1 244 ? -14.007 -22.712 -19.652 1 97.89 244 ALA B CA 1
ATOM 4311 C C . ALA B 1 244 ? -14.395 -21.236 -19.638 1 97.89 244 ALA B C 1
ATOM 4313 O O . ALA B 1 244 ? -15.58 -20.899 -19.583 1 97.89 244 ALA B O 1
ATOM 4314 N N . ILE B 1 245 ? -13.385 -20.381 -19.793 1 98.34 245 ILE B N 1
ATOM 4315 C CA . ILE B 1 245 ? -13.673 -18.958 -19.658 1 98.34 245 ILE B CA 1
ATOM 4316 C C . ILE B 1 245 ? -13.12 -18.203 -20.865 1 98.34 245 ILE B C 1
ATOM 4318 O O . ILE B 1 245 ? -12.866 -16.999 -20.789 1 98.34 245 ILE B O 1
ATOM 4322 N N . TYR B 1 246 ? -12.934 -18.833 -22.009 1 98.07 246 TYR B N 1
ATOM 4323 C CA . TYR B 1 246 ? -12.289 -18.208 -23.159 1 98.07 246 TYR B CA 1
ATOM 4324 C C . TYR B 1 246 ? -13.261 -18.082 -24.326 1 98.07 246 TYR B C 1
ATOM 4326 O O . TYR B 1 246 ? -12.893 -17.596 -25.399 1 98.07 246 TYR B O 1
ATOM 4334 N N . ASP B 1 247 ? -14.478 -18.496 -24.101 1 97.36 247 ASP B N 1
ATOM 4335 C CA . ASP B 1 247 ? -15.463 -18.467 -25.178 1 97.36 247 ASP B CA 1
ATOM 4336 C C . ASP B 1 247 ? -16.408 -17.277 -25.026 1 97.36 247 ASP B C 1
ATOM 4338 O O . ASP B 1 247 ? -17.449 -17.217 -25.683 1 97.36 247 ASP B O 1
ATOM 4342 N N . PHE B 1 248 ? -16.148 -16.402 -24.059 1 97.63 248 PHE B N 1
ATOM 4343 C CA . PHE B 1 248 ? -16.892 -15.159 -23.894 1 97.63 248 PHE B CA 1
ATOM 4344 C C . PHE B 1 248 ? -15.962 -14.021 -23.494 1 97.63 248 PHE B C 1
ATOM 4346 O O . PHE B 1 248 ? -14.784 -14.246 -23.208 1 97.63 248 PHE B O 1
ATOM 4353 N N . GLU B 1 249 ? -16.507 -12.791 -23.587 1 98 249 GLU B N 1
ATOM 4354 C CA . GLU B 1 249 ? -15.782 -11.583 -23.207 1 98 249 GLU B CA 1
ATOM 4355 C C . GLU B 1 249 ? -16.693 -10.599 -22.479 1 98 249 GLU B C 1
ATOM 4357 O O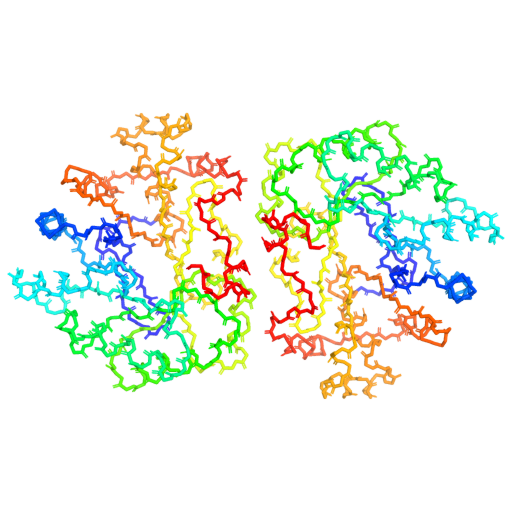 . GLU B 1 249 ? -17.842 -10.397 -22.876 1 98 249 GLU B O 1
ATOM 4362 N N . LEU B 1 250 ? -16.187 -10.122 -21.351 1 98.37 250 LEU B N 1
ATOM 4363 C CA . LEU B 1 250 ? -16.915 -9.069 -20.65 1 98.37 250 LEU B CA 1
ATOM 4364 C C . LEU B 1 250 ? -16.768 -7.734 -21.373 1 98.37 250 LEU B C 1
ATOM 4366 O O . LEU B 1 250 ? -15.669 -7.37 -21.797 1 98.37 250 LEU B O 1
ATOM 4370 N N . SER B 1 251 ? -17.848 -7.017 -21.509 1 98.19 251 SER B N 1
ATOM 4371 C CA . SER B 1 251 ? -17.792 -5.668 -22.063 1 98.19 251 SER B CA 1
ATOM 4372 C C . SER B 1 251 ? -17.138 -4.696 -21.086 1 98.19 251 SER B C 1
ATOM 4374 O O . SER B 1 251 ? -16.954 -5.019 -19.911 1 98.19 251 SER B O 1
ATOM 4376 N N . GLU B 1 252 ? -16.829 -3.556 -21.62 1 97.38 252 GLU B N 1
ATOM 4377 C CA . GLU B 1 252 ? -16.283 -2.52 -20.748 1 97.38 252 GLU B CA 1
ATOM 4378 C C . GLU B 1 252 ? -17.258 -2.172 -19.627 1 97.38 252 GLU B C 1
ATOM 4380 O O . GLU B 1 252 ? -16.845 -1.93 -18.491 1 97.38 252 GLU B O 1
ATOM 4385 N N . ALA B 1 253 ? -18.49 -2.123 -19.941 1 97.52 253 ALA B N 1
ATOM 4386 C CA . ALA B 1 253 ? -19.516 -1.845 -18.939 1 97.52 253 ALA B CA 1
ATOM 4387 C C . ALA B 1 253 ? -19.564 -2.947 -17.884 1 97.52 253 ALA B C 1
ATOM 4389 O O . ALA B 1 253 ? -19.689 -2.666 -16.69 1 97.52 253 ALA B O 1
ATOM 4390 N N . ASP B 1 254 ? -19.455 -4.227 -18.322 1 98.28 254 ASP B N 1
ATOM 4391 C CA . ASP B 1 254 ? -19.441 -5.36 -17.402 1 98.28 254 ASP B CA 1
ATOM 4392 C C . ASP B 1 254 ? -18.235 -5.294 -16.468 1 98.28 254 ASP B C 1
ATOM 4394 O O . ASP B 1 254 ? -18.366 -5.507 -15.26 1 98.28 254 ASP B O 1
ATOM 4398 N N . MET B 1 255 ? -17.133 -4.957 -17.078 1 98.1 255 MET B N 1
ATOM 4399 C CA . MET B 1 255 ? -15.902 -4.835 -16.304 1 98.1 255 MET B CA 1
ATOM 4400 C C . MET B 1 255 ? -16.052 -3.789 -15.204 1 98.1 255 MET B C 1
ATOM 4402 O O . MET B 1 255 ? -15.651 -4.02 -14.062 1 98.1 255 MET B O 1
ATOM 4406 N N . ARG B 1 256 ? -16.623 -2.71 -15.518 1 95.79 256 ARG B N 1
ATOM 4407 C CA . ARG B 1 256 ? -16.821 -1.616 -14.572 1 95.79 256 ARG B CA 1
ATOM 4408 C C . ARG B 1 256 ? -17.771 -2.025 -13.453 1 95.79 256 ARG B C 1
ATOM 4410 O O . ARG B 1 256 ? -17.605 -1.606 -12.305 1 95.79 256 ARG B O 1
ATOM 4417 N N . GLN B 1 257 ? -18.747 -2.842 -13.797 1 96.88 257 GLN B N 1
ATOM 4418 C CA . GLN B 1 257 ? -19.672 -3.332 -12.781 1 96.88 257 GLN B CA 1
ATOM 4419 C C . GLN B 1 257 ? -18.947 -4.186 -11.743 1 96.88 257 GLN B C 1
ATOM 4421 O O . GLN B 1 257 ? -19.186 -4.047 -10.542 1 96.88 257 GLN B O 1
ATOM 4426 N N . VAL B 1 258 ? -18.054 -5.029 -12.193 1 97.86 258 VAL B N 1
ATOM 4427 C CA . VAL B 1 258 ? -17.297 -5.864 -11.266 1 97.86 258 VAL B CA 1
ATOM 4428 C C . VAL B 1 258 ? -16.399 -4.987 -10.396 1 97.86 258 VAL B C 1
ATOM 4430 O O . VAL B 1 258 ? -16.265 -5.225 -9.194 1 97.86 258 VAL B O 1
ATOM 4433 N N . GLU B 1 259 ? -15.887 -3.974 -10.995 1 92.88 259 GLU B N 1
ATOM 4434 C CA . GLU B 1 259 ? -14.994 -3.065 -10.284 1 92.88 259 GLU B CA 1
ATOM 4435 C C . GLU B 1 259 ? -15.718 -2.365 -9.137 1 92.88 259 GLU B C 1
ATOM 4437 O O . GLU B 1 259 ? -15.104 -2.025 -8.124 1 92.88 259 GLU B O 1
ATOM 4442 N N . ARG B 1 260 ? -16.994 -2.189 -9.294 1 91.38 260 ARG B N 1
ATOM 4443 C CA . ARG B 1 260 ? -17.797 -1.488 -8.298 1 91.38 260 ARG B CA 1
ATOM 4444 C C . ARG B 1 260 ? -17.941 -2.319 -7.027 1 91.38 260 ARG B C 1
ATOM 4446 O O . ARG B 1 260 ? -18.384 -1.812 -5.994 1 91.38 260 ARG B O 1
ATOM 4453 N N . LEU B 1 261 ? -17.53 -3.592 -7.073 1 95.52 261 LEU B N 1
ATOM 4454 C CA . LEU B 1 261 ? -17.644 -4.474 -5.917 1 95.52 261 LEU B CA 1
ATOM 4455 C C . LEU B 1 261 ? -16.507 -4.228 -4.931 1 95.52 261 LEU B C 1
ATOM 4457 O O . LEU B 1 261 ? -16.493 -4.799 -3.838 1 95.52 261 LEU B O 1
ATOM 4461 N N . ASN B 1 262 ? -15.603 -3.374 -5.29 1 93.11 262 ASN B N 1
ATOM 4462 C CA . ASN B 1 262 ? -14.43 -3.105 -4.465 1 93.11 262 ASN B CA 1
ATOM 4463 C C . ASN B 1 262 ? -14.82 -2.528 -3.107 1 93.11 262 ASN B C 1
ATOM 4465 O O . ASN B 1 262 ? -15.402 -1.445 -3.032 1 93.11 262 ASN B O 1
ATOM 4469 N N . THR B 1 263 ? -14.486 -3.294 -2.067 1 89.82 263 THR B N 1
ATOM 4470 C CA . THR B 1 263 ? -14.711 -2.83 -0.702 1 89.82 263 THR B CA 1
ATOM 4471 C C . THR B 1 263 ? -13.385 -2.533 -0.007 1 89.82 263 THR B C 1
ATOM 4473 O O . THR B 1 263 ? -13.365 -1.955 1.082 1 89.82 263 THR B O 1
ATOM 4476 N N . GLY B 1 264 ? -12.275 -2.927 -0.613 1 88.6 264 GLY B N 1
ATOM 4477 C CA . GLY B 1 264 ? -10.96 -2.756 -0.016 1 88.6 264 GLY B CA 1
ATOM 4478 C C . GLY B 1 264 ? -10.659 -3.775 1.067 1 88.6 264 GLY B C 1
ATOM 4479 O O . GLY B 1 264 ? -9.636 -3.681 1.747 1 88.6 264 GLY B O 1
ATOM 4480 N N . GLU B 1 265 ? -11.487 -4.702 1.191 1 87.21 265 GLU B N 1
ATOM 4481 C CA . GLU B 1 265 ? -11.346 -5.658 2.286 1 87.21 265 GLU B CA 1
ATOM 4482 C C . GLU B 1 265 ? -10.597 -6.908 1.834 1 87.21 265 GLU B C 1
ATOM 4484 O O . GLU B 1 265 ? -10.919 -7.491 0.797 1 87.21 265 GLU B O 1
ATOM 4489 N N . ARG B 1 266 ? -9.645 -7.261 2.633 1 91.33 266 ARG B N 1
ATOM 4490 C CA . ARG B 1 266 ? -8.85 -8.46 2.384 1 91.33 266 ARG B CA 1
ATOM 4491 C C . ARG B 1 266 ? -9.492 -9.686 3.024 1 91.33 266 ARG B C 1
ATOM 4493 O O . ARG B 1 266 ? -10.301 -9.559 3.946 1 91.33 266 ARG B O 1
ATOM 4500 N N . VAL B 1 267 ? -9.152 -10.824 2.463 1 91.92 267 VAL B N 1
ATOM 4501 C CA . VAL B 1 267 ? -9.575 -12.072 3.089 1 91.92 267 VAL B CA 1
ATOM 4502 C C . VAL B 1 267 ? -8.423 -12.661 3.901 1 91.92 267 VAL B C 1
ATOM 4504 O O . VAL B 1 267 ? -8.586 -13.684 4.57 1 91.92 267 VAL B O 1
ATOM 4507 N N . SER B 1 268 ? -7.211 -12.038 3.788 1 90.99 268 SER B N 1
ATOM 4508 C CA . SER B 1 268 ? -6.01 -12.477 4.491 1 90.99 268 SER B CA 1
ATOM 4509 C C . SER B 1 268 ? -5.294 -11.302 5.149 1 90.99 268 SER B C 1
ATOM 4511 O O . SER B 1 268 ? -5.82 -10.187 5.181 1 90.99 268 SER B O 1
ATOM 4513 N N . HIS B 1 269 ? -4.142 -11.611 5.688 1 86.55 269 HIS B N 1
ATOM 4514 C CA . HIS B 1 269 ? -3.351 -10.597 6.376 1 86.55 269 HIS B CA 1
ATOM 4515 C C . HIS B 1 269 ? -2.741 -9.609 5.387 1 86.55 269 HIS B C 1
ATOM 4517 O O . HIS B 1 269 ? -2.35 -9.992 4.282 1 86.55 269 HIS B O 1
ATOM 4523 N N . ALA B 1 270 ? -2.652 -8.409 5.897 1 90.25 270 ALA B N 1
ATOM 4524 C CA . ALA B 1 270 ? -1.917 -7.409 5.128 1 90.25 270 ALA B CA 1
ATOM 4525 C C . ALA B 1 270 ? -0.415 -7.676 5.173 1 90.25 270 ALA B C 1
ATOM 4527 O O . ALA B 1 270 ? 0.123 -8.053 6.217 1 90.25 270 ALA B O 1
ATOM 4528 N N . PRO B 1 271 ? 0.236 -7.448 4.093 1 91.96 271 PRO B N 1
ATOM 4529 C CA . PRO B 1 271 ? 1.669 -7.741 4.009 1 91.96 271 PRO B CA 1
ATOM 4530 C C . PRO B 1 271 ? 2.484 -7.006 5.071 1 91.96 271 PRO B C 1
ATOM 4532 O O . PRO B 1 271 ? 3.453 -7.557 5.6 1 91.96 271 PRO B O 1
ATOM 4535 N N . ASP B 1 272 ? 2.141 -5.798 5.449 1 88.87 272 ASP B N 1
ATOM 4536 C CA . ASP B 1 272 ? 2.914 -5.019 6.411 1 88.87 272 ASP B CA 1
ATOM 4537 C C . ASP B 1 272 ? 2.832 -5.632 7.807 1 88.87 272 ASP B C 1
ATOM 4539 O O . ASP B 1 272 ? 3.732 -5.443 8.628 1 88.87 272 ASP B O 1
ATOM 4543 N N . VAL B 1 273 ? 1.735 -6.258 8.079 1 84 273 VAL B N 1
ATOM 4544 C CA . VAL B 1 273 ? 1.592 -6.951 9.355 1 84 273 VAL B CA 1
ATOM 4545 C C . VAL B 1 273 ? 2.586 -8.108 9.43 1 84 273 VAL B C 1
ATOM 4547 O O . VAL B 1 273 ? 3.284 -8.271 10.434 1 84 273 VAL B O 1
ATOM 4550 N N . MET B 1 274 ? 2.704 -8.819 8.3 1 83.13 274 MET B N 1
ATOM 4551 C CA . MET B 1 274 ? 3.594 -9.975 8.234 1 83.13 274 MET B CA 1
ATOM 4552 C C . MET B 1 274 ? 5.052 -9.535 8.148 1 83.13 274 MET B C 1
ATOM 4554 O O . MET B 1 274 ? 5.95 -10.259 8.583 1 83.13 274 MET B O 1
ATOM 4558 N N . TYR B 1 275 ? 5.234 -8.386 7.678 1 85.39 275 TYR B N 1
ATOM 4559 C CA . TYR B 1 275 ? 6.564 -7.816 7.493 1 85.39 275 TYR B CA 1
ATOM 4560 C C . TYR B 1 275 ? 7.273 -7.64 8.831 1 85.39 275 TYR B C 1
ATOM 4562 O O . TYR B 1 275 ? 8.472 -7.903 8.944 1 85.39 275 TYR B O 1
ATOM 4570 N N . VAL B 1 276 ? 6.468 -7.157 9.766 1 76.56 276 VAL B N 1
ATOM 4571 C CA . VAL B 1 276 ? 7.077 -6.859 11.058 1 76.56 276 VAL B CA 1
ATOM 4572 C C . VAL B 1 276 ? 6.978 -8.081 11.97 1 76.56 276 VAL B C 1
ATOM 4574 O O . VAL B 1 276 ? 7.77 -8.232 12.903 1 76.56 276 VAL B O 1
ATOM 4577 N N . ARG B 1 277 ? 5.807 -8.893 11.94 1 68.54 277 ARG B N 1
ATOM 4578 C CA . ARG B 1 277 ? 5.557 -9.983 12.877 1 68.54 277 ARG B CA 1
ATOM 4579 C C . ARG B 1 277 ? 6.256 -11.262 12.429 1 68.54 277 ARG B C 1
ATOM 4581 O O . ARG B 1 277 ? 6.516 -12.152 13.242 1 68.54 277 ARG B O 1
ATOM 4588 N N . SER B 1 278 ? 7.256 -11.276 11.532 1 52.88 278 SER B N 1
ATOM 4589 C CA . SER B 1 278 ? 7.853 -12.461 10.926 1 52.88 278 SER B CA 1
ATOM 4590 C C . SER B 1 278 ? 6.872 -13.629 10.911 1 52.88 278 SER B C 1
ATOM 4592 O O . SER B 1 278 ? 6.649 -14.246 9.868 1 52.88 278 SER B O 1
ATOM 4594 N N . GLU B 1 279 ? 6.63 -14.433 12.155 1 50.38 279 GLU B N 1
ATOM 4595 C CA . GLU B 1 279 ? 6.023 -15.757 12.25 1 50.38 279 GLU B CA 1
ATOM 4596 C C . GLU B 1 279 ? 4.526 -15.659 12.529 1 50.38 279 GLU B C 1
ATOM 4598 O O . GLU B 1 279 ? 4.098 -14.879 13.383 1 50.38 279 GLU B O 1
ATOM 4603 N N . ILE B 1 280 ? 3.593 -15.464 11.516 1 42.68 280 ILE B N 1
ATOM 4604 C CA . ILE B 1 280 ? 2.271 -15.904 11.946 1 42.68 280 ILE B CA 1
ATOM 4605 C C . ILE B 1 280 ? 2.139 -17.412 11.748 1 42.68 280 ILE B C 1
ATOM 4607 O O . ILE B 1 280 ? 2.51 -17.941 10.697 1 42.68 280 ILE B O 1
#

InterPro domains:
  IPR018170 Aldo/keto reductase, conserved site [PS00062] (126-143)
  IPR018170 Aldo/keto reductase, conserved site [PS00798] (44-61)
  IPR020471 Aldo-keto reductase [PIRSF000097] (8-271)
  IPR020471 Aldo-keto reductase [PR00069] (40-64)
  IPR020471 Aldo-keto reductase [PR00069] (96-114)
  IPR020471 Aldo-keto reductase [PR00069] (126-143)
  IPR020471 Aldo-keto reductase [PR00069] (160-189)
  IPR020471 Aldo-keto reductase [PR00069] (197-221)
  IPR020471 Aldo-keto reductase [PTHR43827] (6-269)
  IPR023210 NADP-dependent oxidoreductase domain [PF00248] (29-262)
  IPR036812 NAD(P)-dependent oxidoreductase domain superfamily [G3DSA:3.20.20.100] (1-278)
  IPR036812 NAD(P)-dependent oxidoreductase domain superfamily [SSF51430] (9-270)

Nearest PDB structures (foldseek):
  3f7j-assembly2_B  TM=9.797E-01  e=4.638E-39  Bacillus subtilis
  1vbj-assembly2_B  TM=9.768E-01  e=1.198E-36  Trypanosoma brucei
  3b3d-assembly2_B  TM=9.765E-01  e=8.290E-36  Bacillus subtilis
  4fzi-assembly2_B  TM=9.776E-01  e=4.470E-35  Trypanosoma cruzi strain CL Brener
  4fzi-assembly1_A  TM=9.688E-01  e=6.106E-35  Trypanosoma cruzi strain CL Brener

Radius of gyration: 26.34 Å; Cα contacts (8 Å, |Δi|>4): 1068; chains: 2; bounding box: 53×79×56 Å

Sequence (560 aa):
MTLSFSDTYRLNNGIEMPRHGFGVYKLTDEARMRTALETAVDVGYRLFDTASFYHNEKELGDFFASSGLKRDEFFVTTKMWNTEQGYDETLRAFEKSQKKLQLDQIDLYLVHWPKQDTFFDTWRAVEKLYDEGLVRAIGVSNFEAHHLDRLRTSANVLPVVDQLETHPHFPNHLLHRYLEELHIVHQAWSPLGRGGVLQEQILIDLAEKHGKSPAQIVLRWHLQNNISIIPKSETPSRIRENAAIYDFELSEADMRQVERLNTGERVSHAPDVMYVRSEIMTLSFSDTYRLNNGIEMPRHGFGVYKLTDEARMRTALETAVDVGYRLFDTASFYHNEKELGDFFASSGLKRDEFFVTTKMWNTEQGYDETLRAFEKSQKKLQLDQIDLYLVHWPKQDTFFDTWRAVEKLYDEGLVRAIGVSNFEAHHLDRLRTSANVLPVVDQLETHPHFPNHLLHRYLEELHIVHQAWSPLGRGGVLQEQILIDLAEKHGKSPAQIVLRWHLQNNISIIPKSETPSRIRENAAIYDFELSEADMRQVERLNTGERVSHAPDVMYVRSEI